Protein AF-0000000066073358 (afdb_homodimer)

Radius of gyration: 26.05 Å; Cα contacts (8 Å, |Δi|>4): 1003; chains: 2; bounding box: 103×78×65 Å

Nearest PDB structures (foldseek):
  2r6g-assembly1_A  TM=9.152E-01  e=1.547E-18  Escherichia coli K-12
  3puy-assembly1_B  TM=9.143E-01  e=3.096E-18  Escherichia coli K-12
  6xgz-assembly3_E  TM=8.844E-01  e=2.603E-18  Escherichia coli LAU-EC10
  7x0q-assembly1_B  TM=8.961E-01  e=3.721E-17  Acetivibrio thermocellus
  6xji-assembly1_D  TM=8.419E-01  e=3.662E-13  Staphylococcus aureus

Structure (mmCIF, N/CA/C/O backbone):
data_AF-0000000066073358-model_v1
#
loop_
_entity.id
_entity.type
_entity.pdbx_description
1 polymer 'Phosphonates import ATP-binding protein PhnC'
#
loop_
_atom_site.group_PDB
_atom_site.id
_atom_site.type_symbol
_atom_site.label_atom_id
_atom_site.label_alt_id
_atom_site.label_comp_id
_atom_site.label_asym_id
_atom_site.label_entity_id
_atom_site.label_seq_id
_atom_site.pdbx_PDB_ins_code
_atom_site.Cartn_x
_atom_site.Cartn_y
_atom_site.Cartn_z
_atom_site.occupancy
_atom_site.B_iso_or_equiv
_atom_site.auth_seq_id
_atom_site.auth_comp_id
_atom_site.auth_asym_id
_atom_site.auth_atom_id
_atom_site.pdbx_PDB_model_num
ATOM 1 N N . MET A 1 1 ? 10.25 -42.812 -12.547 1 32.62 1 MET A N 1
ATOM 2 C CA . MET A 1 1 ? 10.742 -41.438 -12.562 1 32.62 1 MET A CA 1
ATOM 3 C C . MET A 1 1 ? 9.758 -40.5 -11.883 1 32.62 1 MET A C 1
ATOM 5 O O . MET A 1 1 ? 8.641 -40.281 -12.367 1 32.62 1 MET A O 1
ATOM 9 N N . THR A 1 2 ? 9.484 -40.562 -10.617 1 40.84 2 THR A N 1
ATOM 10 C CA . THR A 1 2 ? 8.406 -40.031 -9.797 1 40.84 2 THR A CA 1
ATOM 11 C C . THR A 1 2 ? 8.094 -38.594 -10.18 1 40.84 2 THR A C 1
ATOM 13 O O . THR A 1 2 ? 8.984 -37.719 -10.188 1 40.84 2 THR A O 1
ATOM 16 N N . ALA A 1 3 ? 7.285 -38.312 -11.164 1 48.56 3 ALA A N 1
ATOM 17 C CA . ALA A 1 3 ? 6.875 -37.062 -11.812 1 48.56 3 ALA A CA 1
ATOM 18 C C . ALA A 1 3 ? 6.875 -35.906 -10.82 1 48.56 3 ALA A C 1
ATOM 20 O O . ALA A 1 3 ? 6.281 -36 -9.742 1 48.56 3 ALA A O 1
ATOM 21 N N . SER A 1 4 ? 8 -35.156 -10.727 1 64.56 4 SER A N 1
ATOM 22 C CA . SER A 1 4 ? 8.281 -34.156 -9.727 1 64.56 4 SER A CA 1
ATOM 23 C C . SER A 1 4 ? 7.082 -33.219 -9.516 1 64.56 4 SER A C 1
ATOM 25 O O . SER A 1 4 ? 6.504 -32.719 -10.477 1 64.56 4 SER A O 1
ATOM 27 N N . ASN A 1 5 ? 6.199 -33.469 -8.5 1 86.38 5 ASN A N 1
ATOM 28 C CA . ASN A 1 5 ? 4.992 -32.75 -8.062 1 86.38 5 ASN A CA 1
ATOM 29 C C . ASN A 1 5 ? 5.266 -31.281 -7.781 1 86.38 5 ASN A C 1
ATOM 31 O O . ASN A 1 5 ? 4.512 -30.641 -7.059 1 86.38 5 ASN A O 1
ATOM 35 N N . ALA A 1 6 ? 6.34 -30.891 -8.461 1 93.69 6 ALA A N 1
ATOM 36 C CA . ALA A 1 6 ? 6.695 -29.5 -8.211 1 93.69 6 ALA A CA 1
ATOM 37 C C . ALA A 1 6 ? 6.043 -28.578 -9.234 1 93.69 6 ALA A C 1
ATOM 39 O O . ALA A 1 6 ? 6.09 -28.844 -10.438 1 93.69 6 ALA A O 1
ATOM 40 N N . ALA A 1 7 ? 5.383 -27.609 -8.773 1 97.5 7 ALA A N 1
ATOM 41 C CA . ALA A 1 7 ? 4.855 -26.578 -9.656 1 97.5 7 ALA A CA 1
ATOM 42 C C . ALA A 1 7 ? 5.941 -25.594 -10.055 1 97.5 7 ALA A C 1
ATOM 44 O O . ALA A 1 7 ? 6.031 -25.188 -11.219 1 97.5 7 ALA A O 1
ATOM 45 N N . ILE A 1 8 ? 6.762 -25.234 -9.109 1 97.94 8 ILE A N 1
ATOM 46 C CA . ILE A 1 8 ? 7.855 -24.297 -9.312 1 97.94 8 ILE A CA 1
ATOM 47 C C . ILE A 1 8 ? 9.133 -24.828 -8.672 1 97.94 8 ILE A C 1
ATOM 49 O O . ILE A 1 8 ? 9.117 -25.25 -7.508 1 97.94 8 ILE A O 1
ATOM 53 N N . HIS A 1 9 ? 10.172 -24.844 -9.414 1 97.88 9 HIS A N 1
ATOM 54 C CA . HIS A 1 9 ? 11.469 -25.25 -8.883 1 97.88 9 HIS A CA 1
ATOM 55 C C . HIS A 1 9 ? 12.578 -24.312 -9.359 1 97.88 9 HIS A C 1
ATOM 57 O O . HIS A 1 9 ? 12.805 -24.172 -10.562 1 97.88 9 HIS A O 1
ATOM 63 N N . LEU A 1 10 ? 13.188 -23.656 -8.43 1 97.44 10 LEU A N 1
ATOM 64 C CA . LEU A 1 10 ? 14.336 -22.797 -8.688 1 97.44 10 LEU A CA 1
ATOM 65 C C . LEU A 1 10 ? 15.633 -23.484 -8.266 1 97.44 10 LEU A C 1
ATOM 67 O O . LEU A 1 10 ? 15.734 -23.984 -7.148 1 97.44 10 LEU A O 1
ATOM 71 N N . TYR A 1 11 ? 16.531 -23.484 -9.18 1 96.81 11 TYR A N 1
ATOM 72 C CA . TYR A 1 11 ? 17.844 -24.062 -8.922 1 96.81 11 TYR A CA 1
ATOM 73 C C . TYR A 1 11 ? 18.938 -23 -8.914 1 96.81 11 TYR A C 1
ATOM 75 O O . TYR A 1 11 ? 19.469 -22.625 -9.969 1 96.81 11 TYR A O 1
ATOM 83 N N . GLY A 1 12 ? 19.312 -22.547 -7.711 1 96.81 12 GLY A N 1
ATOM 84 C CA . GLY A 1 12 ? 20.359 -21.531 -7.605 1 96.81 12 GLY A CA 1
ATOM 85 C C . GLY A 1 12 ? 20.141 -20.359 -8.539 1 96.81 12 GLY A C 1
ATOM 86 O O . GLY A 1 12 ? 21.062 -19.922 -9.219 1 96.81 12 GLY A O 1
ATOM 87 N N . ALA A 1 13 ? 18.953 -19.938 -8.625 1 96.31 13 ALA A N 1
ATOM 88 C CA . ALA A 1 13 ? 18.609 -18.875 -9.578 1 96.31 13 ALA A CA 1
ATOM 89 C C . ALA A 1 13 ? 19.016 -17.5 -9.055 1 96.31 13 ALA A C 1
ATOM 91 O O . ALA A 1 13 ? 18.766 -17.172 -7.891 1 96.31 13 ALA A O 1
ATOM 92 N N . SER A 1 14 ? 19.688 -16.812 -9.883 1 96.56 14 SER A N 1
ATOM 93 C CA . SER A 1 14 ? 20.094 -15.445 -9.57 1 96.56 14 SER A CA 1
ATOM 94 C C . SER A 1 14 ? 19.516 -14.453 -10.57 1 96.56 14 SER A C 1
ATOM 96 O O . SER A 1 14 ? 19.141 -14.836 -11.688 1 96.56 14 SER A O 1
ATOM 98 N N . LEU A 1 15 ? 19.312 -13.297 -10.109 1 94.12 15 LEU A N 1
ATOM 99 C CA . LEU A 1 15 ? 18.797 -12.234 -10.961 1 94.12 15 LEU A CA 1
ATOM 100 C C . LEU A 1 15 ? 19.516 -10.914 -10.672 1 94.12 15 LEU A C 1
ATOM 102 O O . LEU A 1 15 ? 19.609 -10.5 -9.516 1 94.12 15 LEU A O 1
ATOM 106 N N . ARG A 1 16 ? 19.938 -10.352 -11.68 1 88.88 16 ARG A N 1
ATOM 107 C CA . ARG A 1 16 ? 20.609 -9.055 -11.578 1 88.88 16 ARG A CA 1
ATOM 108 C C . ARG A 1 16 ? 19.844 -7.984 -12.352 1 88.88 16 ARG A C 1
ATOM 110 O O . ARG A 1 16 ? 19.438 -8.211 -13.492 1 88.88 16 ARG A O 1
ATOM 117 N N . HIS A 1 17 ? 19.547 -6.887 -11.734 1 79.75 17 HIS A N 1
ATOM 118 C CA . HIS A 1 17 ? 19.031 -5.691 -12.391 1 79.75 17 HIS A CA 1
ATOM 119 C C . HIS A 1 17 ? 20.109 -4.609 -12.484 1 79.75 17 HIS A C 1
ATOM 121 O O . HIS A 1 17 ? 20.328 -3.875 -11.516 1 79.75 17 HIS A O 1
ATOM 127 N N . GLY A 1 18 ? 20.656 -4.48 -13.57 1 75.12 18 GLY A N 1
ATOM 128 C CA . GLY A 1 18 ? 21.797 -3.596 -13.656 1 75.12 18 GLY A CA 1
ATOM 129 C C . GLY A 1 18 ? 22.938 -4.004 -12.734 1 75.12 18 GLY A C 1
ATOM 130 O O . GLY A 1 18 ? 23.453 -5.117 -12.836 1 75.12 18 GLY A O 1
ATOM 131 N N . GLN A 1 19 ? 23.188 -3.072 -11.773 1 71.5 19 GLN A N 1
ATOM 132 C CA . GLN A 1 19 ? 24.312 -3.328 -10.867 1 71.5 19 GLN A CA 1
ATOM 133 C C . GLN A 1 19 ? 23.828 -3.967 -9.57 1 71.5 19 GLN A C 1
ATOM 135 O O . GLN A 1 19 ? 24.625 -4.379 -8.734 1 71.5 19 GLN A O 1
ATOM 140 N N . VAL A 1 20 ? 22.594 -4.129 -9.453 1 76.06 20 VAL A N 1
ATOM 141 C CA . VAL A 1 20 ? 22.031 -4.621 -8.195 1 76.06 20 VAL A CA 1
ATOM 142 C C . VAL A 1 20 ? 21.656 -6.094 -8.344 1 76.06 20 VAL A C 1
ATOM 144 O O . VAL A 1 20 ? 21 -6.48 -9.312 1 76.06 20 VAL A O 1
ATOM 147 N N . ARG A 1 21 ? 22.203 -6.84 -7.465 1 85.69 21 ARG A N 1
ATOM 148 C CA . ARG A 1 21 ? 21.781 -8.242 -7.398 1 85.69 21 ARG A CA 1
ATOM 149 C C . ARG A 1 21 ? 20.484 -8.391 -6.621 1 85.69 21 ARG A C 1
ATOM 151 O O . ARG A 1 21 ? 20.484 -8.352 -5.387 1 85.69 21 ARG A O 1
ATOM 158 N N . ALA A 1 22 ? 19.453 -8.617 -7.336 1 88.31 22 ALA A N 1
ATOM 159 C CA . ALA A 1 22 ? 18.125 -8.703 -6.719 1 88.31 22 ALA A CA 1
ATOM 160 C C . ALA A 1 22 ? 17.922 -10.062 -6.059 1 88.31 22 ALA A C 1
ATOM 162 O O . ALA A 1 22 ? 17.312 -10.148 -4.98 1 88.31 22 ALA A O 1
ATOM 163 N N . LEU A 1 23 ? 18.375 -11.102 -6.695 1 94.94 23 LEU A N 1
ATOM 164 C CA . LEU A 1 23 ? 18.328 -12.461 -6.164 1 94.94 23 LEU A CA 1
ATOM 165 C C . LEU A 1 23 ? 19.719 -13.109 -6.25 1 94.94 23 LEU A C 1
ATOM 167 O O . LEU A 1 23 ? 20.438 -12.922 -7.234 1 94.94 23 LEU A O 1
ATOM 171 N N . ASP A 1 24 ? 20.016 -13.891 -5.238 1 96.31 24 ASP A N 1
ATOM 172 C CA . ASP A 1 24 ? 21.328 -14.5 -5.148 1 96.31 24 ASP A CA 1
ATOM 173 C C . ASP A 1 24 ? 21.234 -16 -4.914 1 96.31 24 ASP A C 1
ATOM 175 O O . ASP A 1 24 ? 21.141 -16.453 -3.77 1 96.31 24 ASP A O 1
ATOM 179 N N . ALA A 1 25 ? 21.312 -16.734 -5.922 1 96.25 25 ALA A N 1
ATOM 180 C CA . ALA A 1 25 ? 21.359 -18.188 -5.926 1 96.25 25 ALA A CA 1
ATOM 181 C C . ALA A 1 25 ? 20.234 -18.781 -5.094 1 96.25 25 ALA A C 1
ATOM 183 O O . ALA A 1 25 ? 20.469 -19.594 -4.195 1 96.25 25 ALA A O 1
ATOM 184 N N . VAL A 1 26 ? 19.062 -18.406 -5.43 1 97.25 26 VAL A N 1
ATOM 185 C CA . VAL A 1 26 ? 17.875 -18.859 -4.691 1 97.25 26 VAL A CA 1
ATOM 186 C C . VAL A 1 26 ? 17.469 -20.25 -5.152 1 97.25 26 VAL A C 1
ATOM 188 O O . VAL A 1 26 ? 17.328 -20.5 -6.352 1 97.25 26 VAL A O 1
ATOM 191 N N . SER A 1 27 ? 17.422 -21.172 -4.238 1 97.5 27 SER A N 1
ATOM 192 C CA . SER A 1 27 ? 16.875 -22.5 -4.48 1 97.5 27 SER A CA 1
ATOM 193 C C . SER A 1 27 ? 15.586 -22.719 -3.701 1 97.5 27 SER A C 1
ATOM 195 O O . SER A 1 27 ? 15.555 -22.547 -2.48 1 97.5 27 SER A O 1
ATOM 197 N N . LEU A 1 28 ? 14.562 -23.047 -4.434 1 97.06 28 LEU A N 1
ATOM 198 C CA . LEU A 1 28 ? 13.234 -23.156 -3.842 1 97.06 28 LEU A CA 1
ATOM 199 C C . LEU A 1 28 ? 12.359 -24.125 -4.625 1 97.06 28 LEU A C 1
ATOM 201 O O . LEU A 1 28 ? 12.414 -24.156 -5.859 1 97.06 28 LEU A O 1
ATOM 205 N N . ARG A 1 29 ? 11.609 -24.891 -3.889 1 97.75 29 ARG A N 1
ATOM 206 C CA . ARG A 1 29 ? 10.68 -25.828 -4.504 1 97.75 29 ARG A CA 1
ATOM 207 C C . ARG A 1 29 ? 9.273 -25.656 -3.941 1 97.75 29 ARG A C 1
ATOM 209 O O . ARG A 1 29 ? 9.078 -25.672 -2.723 1 97.75 29 ARG A O 1
ATOM 216 N N . ILE A 1 30 ? 8.359 -25.453 -4.816 1 98.12 30 ILE A N 1
ATOM 217 C CA . ILE A 1 30 ? 6.957 -25.359 -4.434 1 98.12 30 ILE A CA 1
ATOM 218 C C . ILE A 1 30 ? 6.148 -26.438 -5.141 1 98.12 30 ILE A C 1
ATOM 220 O O . ILE A 1 30 ? 6.172 -26.531 -6.367 1 98.12 30 ILE A O 1
ATOM 224 N N . ALA A 1 31 ? 5.395 -27.203 -4.398 1 97.75 31 ALA A N 1
ATOM 225 C CA . ALA A 1 31 ? 4.629 -28.312 -4.945 1 97.75 31 ALA A CA 1
ATOM 226 C C . ALA A 1 31 ? 3.312 -27.828 -5.551 1 97.75 31 ALA A C 1
ATOM 228 O O . ALA A 1 31 ? 2.836 -26.75 -5.219 1 97.75 31 ALA A O 1
ATOM 229 N N . GLN A 1 32 ? 2.826 -28.641 -6.402 1 96.75 32 GLN A N 1
ATOM 230 C CA . GLN A 1 32 ? 1.512 -28.344 -6.965 1 96.75 32 GLN A CA 1
ATOM 231 C C . GLN A 1 32 ? 0.448 -28.297 -5.871 1 96.75 32 GLN A C 1
ATOM 233 O O . GLN A 1 32 ? 0.425 -29.156 -4.977 1 96.75 32 GLN A O 1
ATOM 238 N N . GLY A 1 33 ? -0.329 -27.219 -5.918 1 96.44 33 GLY A N 1
ATOM 239 C CA . GLY A 1 33 ? -1.427 -27.078 -4.973 1 96.44 33 GLY A CA 1
ATOM 240 C C . GLY A 1 33 ? -1.009 -26.453 -3.662 1 96.44 33 GLY A C 1
ATOM 241 O O . GLY A 1 33 ? -1.846 -26.203 -2.791 1 96.44 33 GLY A O 1
ATOM 242 N N . GLU A 1 34 ? 0.216 -26.156 -3.543 1 97.62 34 GLU A N 1
ATOM 243 C CA . GLU A 1 34 ? 0.707 -25.547 -2.312 1 97.62 34 GLU A CA 1
ATOM 244 C C . GLU A 1 34 ? 0.34 -24.062 -2.252 1 97.62 34 GLU A C 1
ATOM 246 O O . GLU A 1 34 ? 0.197 -23.406 -3.287 1 97.62 34 GLU A O 1
ATOM 251 N N . ARG A 1 35 ? 0.131 -23.625 -1.069 1 98.38 35 ARG A N 1
ATOM 252 C CA . ARG A 1 35 ? -0.081 -22.219 -0.772 1 98.38 35 ARG A CA 1
ATOM 253 C C . ARG A 1 35 ? 1.058 -21.656 0.074 1 98.38 35 ARG A C 1
ATOM 255 O O . ARG A 1 35 ? 1.282 -22.109 1.198 1 98.38 35 ARG A O 1
ATOM 262 N N . VAL A 1 36 ? 1.745 -20.641 -0.528 1 98.62 36 VAL A N 1
ATOM 263 C CA . VAL A 1 36 ? 2.982 -20.172 0.083 1 98.62 36 VAL A CA 1
ATOM 264 C C . VAL A 1 36 ? 2.975 -18.641 0.158 1 98.62 36 VAL A C 1
ATOM 266 O O . VAL A 1 36 ? 2.586 -17.969 -0.8 1 98.62 36 VAL A O 1
ATOM 269 N N . ALA A 1 37 ? 3.336 -18.125 1.308 1 98.56 37 ALA A N 1
ATOM 270 C CA . ALA A 1 37 ? 3.547 -16.688 1.458 1 98.56 37 ALA A CA 1
ATOM 271 C C . ALA A 1 37 ? 5.035 -16.344 1.471 1 98.56 37 ALA A C 1
ATOM 273 O O . ALA A 1 37 ? 5.836 -17.062 2.076 1 98.56 37 ALA A O 1
ATOM 274 N N . ILE A 1 38 ? 5.383 -15.328 0.765 1 97.94 38 ILE A N 1
ATOM 275 C CA . ILE A 1 38 ? 6.734 -14.781 0.77 1 97.94 38 ILE A CA 1
ATOM 276 C C . ILE A 1 38 ? 6.754 -13.461 1.539 1 97.94 38 ILE A C 1
ATOM 278 O O . ILE A 1 38 ? 6 -12.539 1.221 1 97.94 38 ILE A O 1
ATOM 282 N N . ILE A 1 39 ? 7.605 -13.406 2.58 1 96.75 39 ILE A N 1
ATOM 283 C CA . ILE A 1 39 ? 7.715 -12.188 3.371 1 96.75 39 ILE A CA 1
ATOM 284 C C . ILE A 1 39 ? 9.18 -11.742 3.432 1 96.75 39 ILE A C 1
ATOM 286 O O . ILE A 1 39 ? 10.086 -12.531 3.141 1 96.75 39 ILE A O 1
ATOM 290 N N . GLY A 1 40 ? 9.398 -10.461 3.777 1 93.81 40 GLY A N 1
ATOM 291 C CA . GLY A 1 40 ? 10.719 -9.852 3.854 1 93.81 40 GLY A CA 1
ATOM 292 C C . GLY A 1 40 ? 10.695 -8.344 3.787 1 93.81 40 GLY A C 1
ATOM 293 O O . GLY A 1 40 ? 9.664 -7.75 3.451 1 93.81 40 GLY A O 1
ATOM 294 N N . PRO A 1 41 ? 11.797 -7.773 4.094 1 89.69 41 PRO A N 1
ATOM 295 C CA . PRO A 1 41 ? 11.852 -6.309 4.066 1 89.69 41 PRO A CA 1
ATOM 296 C C . PRO A 1 41 ? 11.742 -5.742 2.65 1 89.69 41 PRO A C 1
ATOM 298 O O . PRO A 1 41 ? 11.812 -6.492 1.675 1 89.69 41 PRO A O 1
ATOM 301 N N . SER A 1 42 ? 11.477 -4.449 2.615 1 83.25 42 SER A N 1
ATOM 302 C CA . SER A 1 42 ? 11.453 -3.779 1.319 1 83.25 42 SER A CA 1
ATOM 303 C C . SER A 1 42 ? 12.781 -3.938 0.593 1 83.25 42 SER A C 1
ATOM 305 O O . SER A 1 42 ? 13.852 -3.795 1.199 1 83.25 42 SER A O 1
ATOM 307 N N . GLY A 1 43 ? 12.703 -4.305 -0.641 1 80.5 43 GLY A N 1
ATOM 308 C CA . GLY A 1 43 ? 13.906 -4.477 -1.44 1 80.5 43 GLY A CA 1
ATOM 309 C C . GLY A 1 43 ? 14.539 -5.844 -1.28 1 80.5 43 GLY A C 1
ATOM 310 O O . GLY A 1 43 ? 15.625 -6.094 -1.806 1 80.5 43 GLY A O 1
ATOM 311 N N . ALA A 1 44 ? 13.891 -6.68 -0.628 1 87.81 44 ALA A N 1
ATOM 312 C CA . ALA A 1 44 ? 14.461 -7.988 -0.33 1 87.81 44 ALA A CA 1
ATOM 313 C C . ALA A 1 44 ? 14.531 -8.859 -1.583 1 87.81 44 ALA A C 1
ATOM 315 O O . ALA A 1 44 ? 15.227 -9.875 -1.604 1 87.81 44 ALA A O 1
ATOM 316 N N . GLY A 1 45 ? 13.734 -8.516 -2.592 1 89.62 45 GLY A N 1
ATOM 317 C CA . GLY A 1 45 ? 13.719 -9.305 -3.812 1 89.62 45 GLY A CA 1
ATOM 318 C C . GLY A 1 45 ? 12.414 -10.055 -4.02 1 89.62 45 GLY A C 1
ATOM 319 O O . GLY A 1 45 ? 12.312 -10.914 -4.898 1 89.62 45 GLY A O 1
ATOM 320 N N . LYS A 1 46 ? 11.391 -9.758 -3.219 1 92.69 46 LYS A N 1
ATOM 321 C CA . LYS A 1 46 ? 10.117 -10.477 -3.285 1 92.69 46 LYS A CA 1
ATOM 322 C C . LYS A 1 46 ? 9.492 -10.367 -4.676 1 92.69 46 LYS A C 1
ATOM 324 O O . LYS A 1 46 ? 9.133 -11.375 -5.281 1 92.69 46 LYS A O 1
ATOM 329 N N . SER A 1 47 ? 9.391 -9.125 -5.195 1 89.12 47 SER A N 1
ATOM 330 C CA . SER A 1 47 ? 8.805 -8.906 -6.516 1 89.12 47 SER A CA 1
ATOM 331 C C . SER A 1 47 ? 9.648 -9.555 -7.609 1 89.12 47 SER A C 1
ATOM 333 O O . SER A 1 47 ? 9.117 -10.164 -8.531 1 89.12 47 SER A O 1
ATOM 335 N N . SER A 1 48 ? 10.984 -9.43 -7.512 1 90.56 48 SER A N 1
ATOM 336 C CA . SER A 1 48 ? 11.883 -10.062 -8.477 1 90.56 48 SER A CA 1
ATOM 337 C C . SER A 1 48 ? 11.695 -11.578 -8.492 1 90.56 48 SER A C 1
ATOM 339 O O . SER A 1 48 ? 11.688 -12.195 -9.562 1 90.56 48 SER A O 1
ATOM 341 N N . LEU A 1 49 ? 11.539 -12.102 -7.312 1 95.38 49 LEU A N 1
ATOM 342 C CA . LEU A 1 49 ? 11.336 -13.539 -7.203 1 95.38 49 LEU A CA 1
ATOM 343 C C . LEU A 1 49 ? 10.031 -13.961 -7.863 1 95.38 49 LEU A C 1
ATOM 345 O O . LEU A 1 49 ? 10 -14.93 -8.625 1 95.38 49 LEU A O 1
ATOM 349 N N . LEU A 1 50 ? 8.961 -13.234 -7.645 1 95.06 50 LEU A N 1
ATOM 350 C CA . LEU A 1 50 ? 7.664 -13.539 -8.242 1 95.06 50 LEU A CA 1
ATOM 351 C C . LEU A 1 50 ? 7.723 -13.422 -9.758 1 95.06 50 LEU A C 1
ATOM 353 O O . LEU A 1 50 ? 7.184 -14.266 -10.477 1 95.06 50 LEU A O 1
ATOM 357 N N . HIS A 1 51 ? 8.43 -12.469 -10.242 1 92.31 51 HIS A N 1
ATOM 358 C CA . HIS A 1 51 ? 8.539 -12.273 -11.688 1 92.31 51 HIS A CA 1
ATOM 359 C C . HIS A 1 51 ? 9.383 -13.375 -12.328 1 92.31 51 HIS A C 1
ATOM 361 O O . HIS A 1 51 ? 9.102 -13.797 -13.453 1 92.31 51 HIS A O 1
ATOM 367 N N . LEU A 1 52 ? 10.352 -13.75 -11.602 1 94.56 52 LEU A N 1
ATOM 368 C CA . LEU A 1 52 ? 11.148 -14.883 -12.062 1 94.56 52 LEU A CA 1
ATOM 369 C C . LEU A 1 52 ? 10.297 -16.141 -12.156 1 94.56 52 LEU A C 1
ATOM 371 O O . LEU A 1 52 ? 10.32 -16.828 -13.18 1 94.56 52 LEU A O 1
ATOM 375 N N . MET A 1 53 ? 9.508 -16.375 -11.148 1 96.44 53 MET A N 1
ATOM 376 C CA . MET A 1 53 ? 8.656 -17.547 -11.109 1 96.44 53 MET A CA 1
ATOM 377 C C . MET A 1 53 ? 7.586 -17.484 -12.203 1 96.44 53 MET A C 1
ATOM 379 O O . MET A 1 53 ? 7.18 -18.516 -12.734 1 96.44 53 MET A O 1
ATOM 383 N N . ALA A 1 54 ? 7.184 -16.281 -12.508 1 94.06 54 ALA A N 1
ATOM 384 C CA . ALA A 1 54 ? 6.145 -16.078 -13.516 1 94.06 54 ALA A CA 1
ATOM 385 C C . ALA A 1 54 ? 6.719 -16.172 -14.93 1 94.06 54 ALA A C 1
ATOM 387 O O . ALA A 1 54 ? 5.988 -16.047 -15.914 1 94.06 54 ALA A O 1
ATOM 388 N N . THR A 1 55 ? 8.016 -16.281 -15.062 1 94.12 55 THR A N 1
ATOM 389 C CA . THR A 1 55 ? 8.727 -16.328 -16.328 1 94.12 55 THR A CA 1
ATOM 390 C C . THR A 1 55 ? 8.672 -14.984 -17.047 1 94.12 55 THR A C 1
ATOM 392 O O . THR A 1 55 ? 8.727 -14.922 -18.266 1 94.12 55 THR A O 1
ATOM 395 N N . ALA A 1 56 ? 8.484 -14.016 -16.281 1 89.94 56 ALA A N 1
ATOM 396 C CA . ALA A 1 56 ? 8.5 -12.672 -16.844 1 89.94 56 ALA A CA 1
ATOM 397 C C . ALA A 1 56 ? 9.93 -12.188 -17.078 1 89.94 56 ALA A C 1
ATOM 399 O O . ALA A 1 56 ? 10.164 -11.336 -17.938 1 89.94 56 ALA A O 1
ATOM 400 N N . ILE A 1 57 ? 10.836 -12.719 -16.312 1 91.25 57 ILE A N 1
ATOM 401 C CA . ILE A 1 57 ? 12.242 -12.359 -16.438 1 91.25 57 ILE A CA 1
ATOM 402 C C . ILE A 1 57 ? 13.109 -13.617 -16.406 1 91.25 57 ILE A C 1
ATOM 404 O O . ILE A 1 57 ? 12.852 -14.531 -15.625 1 91.25 57 ILE A O 1
ATOM 408 N N . GLN A 1 58 ? 14.125 -13.609 -17.25 1 94.75 58 GLN A N 1
ATOM 409 C CA . GLN A 1 58 ? 15.047 -14.742 -17.281 1 94.75 58 GLN A CA 1
ATOM 410 C C . GLN A 1 58 ? 16.109 -14.617 -16.188 1 94.75 58 GLN A C 1
ATOM 412 O O . GLN A 1 58 ? 16.672 -13.539 -15.984 1 94.75 58 GLN A O 1
ATOM 417 N N . PRO A 1 59 ? 16.344 -15.672 -15.531 1 95.69 59 PRO A N 1
ATOM 418 C CA . PRO A 1 59 ? 17.422 -15.617 -14.539 1 95.69 59 PRO A CA 1
ATOM 419 C C . PRO A 1 59 ? 18.781 -15.336 -15.164 1 95.69 59 PRO A C 1
ATOM 421 O O . PRO A 1 59 ? 19.062 -15.789 -16.266 1 95.69 59 PRO A O 1
ATOM 424 N N . SER A 1 60 ? 19.578 -14.578 -14.422 1 95.31 60 SER A N 1
ATOM 425 C CA . SER A 1 60 ? 20.938 -14.305 -14.859 1 95.31 60 SER A CA 1
ATOM 426 C C . SER A 1 60 ? 21.812 -15.555 -14.758 1 95.31 60 SER A C 1
ATOM 428 O O . SER A 1 60 ? 22.75 -15.734 -15.547 1 95.31 60 SER A O 1
ATOM 430 N N . SER A 1 61 ? 21.594 -16.297 -13.82 1 95.75 61 SER A N 1
ATOM 431 C CA . SER A 1 61 ? 22.234 -17.594 -13.617 1 95.75 61 SER A CA 1
ATOM 432 C C . SER A 1 61 ? 21.312 -18.562 -12.898 1 95.75 61 SER A C 1
ATOM 434 O O . SER A 1 61 ? 20.281 -18.156 -12.344 1 95.75 61 SER A O 1
ATOM 436 N N . GLY A 1 62 ? 21.609 -19.828 -13.008 1 95.94 62 GLY A N 1
ATOM 437 C CA . GLY A 1 62 ? 20.703 -20.828 -12.469 1 95.94 62 GLY A CA 1
ATOM 438 C C . GLY A 1 62 ? 19.578 -21.188 -13.422 1 95.94 62 GLY A C 1
ATOM 439 O O . GLY A 1 62 ? 19.672 -20.922 -14.617 1 95.94 62 GLY A O 1
ATOM 440 N N . ARG A 1 63 ? 18.578 -21.906 -12.766 1 95.56 63 ARG A N 1
ATOM 441 C CA . ARG A 1 63 ? 17.5 -22.359 -13.641 1 95.56 63 ARG A CA 1
ATOM 442 C C . ARG A 1 63 ? 16.156 -22.359 -12.922 1 95.56 63 ARG A C 1
ATOM 444 O O . ARG A 1 63 ? 16.109 -22.422 -11.688 1 95.56 63 ARG A O 1
ATOM 451 N N . LEU A 1 64 ? 15.156 -22.172 -13.719 1 96.81 64 LEU A N 1
ATOM 452 C CA . LEU A 1 64 ? 13.773 -22.25 -13.281 1 96.81 64 LEU A CA 1
ATOM 453 C C . LEU A 1 64 ? 13.039 -23.375 -14 1 96.81 64 LEU A C 1
ATOM 455 O O . LEU A 1 64 ? 13.18 -23.531 -15.211 1 96.81 64 LEU A O 1
ATOM 459 N N . GLU A 1 65 ? 12.375 -24.172 -13.25 1 97.12 65 GLU A N 1
ATOM 460 C CA . GLU A 1 65 ? 11.398 -25.109 -13.789 1 97.12 65 GLU A CA 1
ATOM 461 C C . GLU A 1 65 ? 9.984 -24.766 -13.336 1 97.12 65 GLU A C 1
ATOM 463 O O . GLU A 1 65 ? 9.734 -24.578 -12.141 1 97.12 65 GLU A O 1
ATOM 468 N N . LEU A 1 66 ? 9.148 -24.625 -14.266 1 97.19 66 LEU A N 1
ATOM 469 C CA . LEU A 1 66 ? 7.746 -24.297 -14.031 1 97.19 66 LEU A CA 1
ATOM 470 C C . LEU A 1 66 ? 6.824 -25.344 -14.641 1 97.19 66 LEU A C 1
ATOM 472 O O . LEU A 1 66 ? 6.848 -25.562 -15.859 1 97.19 66 LEU A O 1
ATOM 476 N N . LEU A 1 67 ? 6.098 -25.984 -13.781 1 96.5 67 LEU A N 1
ATOM 477 C CA . LEU A 1 67 ? 5.195 -27.031 -14.219 1 96.5 67 LEU A CA 1
ATOM 478 C C . LEU A 1 67 ? 5.938 -28.078 -15.047 1 96.5 67 LEU A C 1
ATOM 480 O O . LEU A 1 67 ? 5.469 -28.484 -16.109 1 96.5 67 LEU A O 1
ATOM 484 N N . GLY A 1 68 ? 7.094 -28.328 -14.617 1 94.56 68 GLY A N 1
ATOM 485 C CA . GLY A 1 68 ? 7.887 -29.391 -15.211 1 94.56 68 GLY A CA 1
ATOM 486 C C . GLY A 1 68 ? 8.656 -28.953 -16.438 1 94.56 68 GLY A C 1
ATOM 487 O O . GLY A 1 68 ? 9.359 -29.75 -17.062 1 94.56 68 GLY A O 1
ATOM 488 N N . GLU A 1 69 ? 8.562 -27.703 -16.797 1 95.94 69 GLU A N 1
ATOM 489 C CA . GLU A 1 69 ? 9.219 -27.203 -18 1 95.94 69 GLU A CA 1
ATOM 490 C C . GLU A 1 69 ? 10.25 -26.125 -17.672 1 95.94 69 GLU A C 1
ATOM 492 O O . GLU A 1 69 ? 10.109 -25.406 -16.672 1 95.94 69 GLU A O 1
ATOM 497 N N . GLN A 1 70 ? 11.219 -26.078 -18.547 1 96.38 70 GLN A N 1
ATOM 498 C CA . GLN A 1 70 ? 12.18 -24.984 -18.484 1 96.38 70 GLN A CA 1
ATOM 499 C C . GLN A 1 70 ? 11.805 -23.875 -19.469 1 96.38 70 GLN A C 1
ATOM 501 O O . GLN A 1 70 ? 12.109 -23.969 -20.656 1 96.38 70 GLN A O 1
ATOM 506 N N . PRO A 1 71 ? 11.289 -22.828 -18.922 1 96.44 71 PRO A N 1
ATOM 507 C CA . PRO A 1 71 ? 10.688 -21.812 -19.797 1 96.44 71 PRO A CA 1
ATOM 508 C C . PRO A 1 71 ? 11.672 -21.281 -20.844 1 96.44 71 PRO A C 1
ATOM 510 O O . PRO A 1 71 ? 11.297 -21.062 -22 1 96.44 71 PRO A O 1
ATOM 513 N N . TRP A 1 72 ? 12.891 -21.125 -20.516 1 95.12 72 TRP A N 1
ATOM 514 C CA . TRP A 1 72 ? 13.82 -20.422 -21.406 1 95.12 72 TRP A CA 1
ATOM 515 C C . TRP A 1 72 ? 14.508 -21.406 -22.359 1 95.12 72 TRP A C 1
ATOM 517 O O . TRP A 1 72 ? 15.305 -21 -23.203 1 95.12 72 TRP A O 1
ATOM 527 N N . ALA A 1 73 ? 14.211 -22.656 -22.188 1 95.31 73 ALA A N 1
ATOM 528 C CA . ALA A 1 73 ? 14.633 -23.672 -23.141 1 95.31 73 ALA A CA 1
ATOM 529 C C . ALA A 1 73 ? 13.555 -23.922 -24.188 1 95.31 73 ALA A C 1
ATOM 531 O O . ALA A 1 73 ? 13.789 -24.641 -25.172 1 95.31 73 ALA A O 1
ATOM 532 N N . LEU A 1 74 ? 12.438 -23.312 -24 1 95.69 74 LEU A N 1
ATOM 533 C CA . LEU A 1 74 ? 11.297 -23.484 -24.891 1 95.69 74 LEU A CA 1
ATOM 534 C C . LEU A 1 74 ? 11.328 -22.469 -26.031 1 95.69 74 LEU A C 1
ATOM 536 O O . LEU A 1 74 ? 11.977 -21.422 -25.906 1 95.69 74 LEU A O 1
ATOM 540 N N . SER A 1 75 ? 10.625 -22.844 -27.094 1 95.81 75 SER A N 1
ATOM 541 C CA . SER A 1 75 ? 10.359 -21.844 -28.125 1 95.81 75 SER A CA 1
ATOM 542 C C . SER A 1 75 ? 9.477 -20.719 -27.594 1 95.81 75 SER A C 1
ATOM 544 O O . SER A 1 75 ? 8.828 -20.875 -26.562 1 95.81 75 SER A O 1
ATOM 546 N N . ALA A 1 76 ? 9.43 -19.672 -28.312 1 93.12 76 ALA A N 1
ATOM 547 C CA . ALA A 1 76 ? 8.617 -18.531 -27.906 1 93.12 76 ALA A CA 1
ATOM 548 C C . ALA A 1 76 ? 7.145 -18.906 -27.781 1 93.12 76 ALA A C 1
ATOM 550 O O . ALA A 1 76 ? 6.473 -18.516 -26.828 1 93.12 76 ALA A O 1
ATOM 551 N N . ARG A 1 77 ? 6.719 -19.719 -28.703 1 92.75 77 ARG A N 1
ATOM 552 C CA . ARG A 1 77 ? 5.32 -20.141 -28.719 1 92.75 77 ARG A CA 1
ATOM 553 C C . ARG A 1 77 ? 5.02 -21.047 -27.531 1 92.75 77 ARG A C 1
ATOM 555 O O . ARG A 1 77 ? 3.998 -20.891 -26.859 1 92.75 77 ARG A O 1
ATOM 562 N N . ALA A 1 78 ? 5.895 -21.969 -27.297 1 93.94 78 ALA A N 1
ATOM 563 C CA . ALA A 1 78 ? 5.719 -22.891 -26.172 1 93.94 78 ALA A CA 1
ATOM 564 C C . ALA A 1 78 ? 5.793 -22.141 -24.844 1 93.94 78 ALA A C 1
ATOM 566 O O . ALA A 1 78 ? 5.055 -22.469 -23.906 1 93.94 78 ALA A O 1
ATOM 567 N N . ARG A 1 79 ? 6.621 -21.188 -24.75 1 94.62 79 ARG A N 1
ATOM 568 C CA . ARG A 1 79 ? 6.754 -20.375 -23.547 1 94.62 79 ARG A CA 1
ATOM 569 C C . ARG A 1 79 ? 5.484 -19.578 -23.281 1 94.62 79 ARG A C 1
ATOM 571 O O . ARG A 1 79 ? 5.047 -19.453 -22.141 1 94.62 79 ARG A O 1
ATOM 578 N N . GLN A 1 80 ? 4.934 -19.109 -24.359 1 90.19 80 GLN A N 1
ATOM 579 C CA . GLN A 1 80 ? 3.684 -18.375 -24.219 1 90.19 80 GLN A CA 1
ATOM 580 C C . GLN A 1 80 ? 2.561 -19.266 -23.719 1 90.19 80 GLN A C 1
ATOM 582 O O . GLN A 1 80 ? 1.741 -18.844 -22.906 1 90.19 80 GLN A O 1
ATOM 587 N N . ARG A 1 81 ? 2.535 -20.469 -24.188 1 89.75 81 ARG A N 1
ATOM 588 C CA . ARG A 1 81 ? 1.544 -21.438 -23.719 1 89.75 81 ARG A CA 1
ATOM 589 C C . ARG A 1 81 ? 1.741 -21.734 -22.234 1 89.75 81 ARG A C 1
ATOM 591 O O . ARG A 1 81 ? 0.77 -21.875 -21.484 1 89.75 81 ARG A O 1
ATOM 598 N N . LEU A 1 82 ? 2.975 -21.812 -21.875 1 92.75 82 LEU A N 1
ATOM 599 C CA . LEU A 1 82 ? 3.289 -22.031 -20.469 1 92.75 82 LEU A CA 1
ATOM 600 C C . LEU A 1 82 ? 2.842 -20.844 -19.625 1 92.75 82 LEU A C 1
ATOM 602 O O . LEU A 1 82 ? 2.219 -21.031 -18.578 1 92.75 82 LEU A O 1
ATOM 606 N N . ARG A 1 83 ? 3.07 -19.656 -20.094 1 90.62 83 ARG A N 1
ATOM 607 C CA . ARG A 1 83 ? 2.711 -18.438 -19.375 1 90.62 83 ARG A CA 1
ATOM 608 C C . ARG A 1 83 ? 1.198 -18.312 -19.234 1 90.62 83 ARG A C 1
ATOM 610 O O . ARG A 1 83 ? 0.709 -17.766 -18.25 1 90.62 83 ARG A O 1
ATOM 617 N N . ALA A 1 84 ? 0.458 -18.891 -20.109 1 86.69 84 ALA A N 1
ATOM 618 C CA . ALA A 1 84 ? -1.002 -18.844 -20.078 1 86.69 84 ALA A CA 1
ATOM 619 C C . ALA A 1 84 ? -1.546 -19.672 -18.906 1 86.69 84 ALA A C 1
ATOM 621 O O . ALA A 1 84 ? -2.697 -19.5 -18.516 1 86.69 84 ALA A O 1
ATOM 622 N N . ARG A 1 85 ? -0.679 -20.531 -18.406 1 91.06 85 ARG A N 1
ATOM 623 C CA . ARG A 1 85 ? -1.09 -21.391 -17.297 1 91.06 85 ARG A CA 1
ATOM 624 C C . ARG A 1 85 ? -0.754 -20.75 -15.953 1 91.06 85 ARG A C 1
ATOM 626 O O . ARG A 1 85 ? -1.049 -21.328 -14.906 1 91.06 85 ARG A O 1
ATOM 633 N N . VAL A 1 86 ? -0.159 -19.562 -16.062 1 92.75 86 VAL A N 1
ATOM 634 C CA . VAL A 1 86 ? 0.276 -18.859 -14.867 1 92.75 86 VAL A CA 1
ATOM 635 C C . VAL A 1 86 ? -0.467 -17.531 -14.766 1 92.75 86 VAL A C 1
ATOM 637 O O . VAL A 1 86 ? -0.576 -16.781 -15.742 1 92.75 86 VAL A O 1
ATOM 640 N N . GLY A 1 87 ? -1.1 -17.312 -13.57 1 90.75 87 GLY A N 1
ATOM 641 C CA . GLY A 1 87 ? -1.655 -16 -13.258 1 90.75 87 GLY A CA 1
ATOM 642 C C . GLY A 1 87 ? -0.755 -15.164 -12.375 1 90.75 87 GLY A C 1
ATOM 643 O O . GLY A 1 87 ? -0.139 -15.688 -11.438 1 90.75 87 GLY A O 1
ATOM 644 N N . LEU A 1 88 ? -0.658 -13.906 -12.797 1 88.69 88 LEU A N 1
ATOM 645 C CA . LEU A 1 88 ? 0.132 -12.977 -12 1 88.69 88 LEU A CA 1
ATOM 646 C C . LEU A 1 88 ? -0.688 -11.742 -11.641 1 88.69 88 LEU A C 1
ATOM 648 O O . LEU A 1 88 ? -1.211 -11.055 -12.523 1 88.69 88 LEU A O 1
ATOM 652 N N . VAL A 1 89 ? -0.837 -11.555 -10.32 1 88.31 89 VAL A N 1
ATOM 653 C CA . VAL A 1 89 ? -1.469 -10.336 -9.805 1 88.31 89 VAL A CA 1
ATOM 654 C C . VAL A 1 89 ? -0.398 -9.344 -9.367 1 88.31 89 VAL A C 1
ATOM 656 O O . VAL A 1 89 ? 0.381 -9.633 -8.453 1 88.31 89 VAL A O 1
ATOM 659 N N . HIS A 1 90 ? -0.429 -8.203 -9.984 1 84.75 90 HIS A N 1
ATOM 660 C CA . HIS A 1 90 ? 0.56 -7.168 -9.695 1 84.75 90 HIS A CA 1
ATOM 661 C C . HIS A 1 90 ? 0.107 -6.273 -8.547 1 84.75 90 HIS A C 1
ATOM 663 O O . HIS A 1 90 ? -1.093 -6.141 -8.297 1 84.75 90 HIS A O 1
ATOM 669 N N . GLN A 1 91 ? 1.085 -5.73 -7.879 1 75.5 91 GLN A N 1
ATOM 670 C CA . GLN A 1 91 ? 0.793 -4.754 -6.832 1 75.5 91 GLN A CA 1
ATOM 671 C C . GLN A 1 91 ? -0.008 -3.58 -7.387 1 75.5 91 GLN A C 1
ATOM 673 O O . GLN A 1 91 ? -0.993 -3.152 -6.785 1 75.5 91 GLN A O 1
ATOM 678 N N . SER A 1 92 ? 0.496 -3.025 -8.461 1 73.5 92 SER A N 1
ATOM 679 C CA . SER A 1 92 ? -0.247 -2.053 -9.258 1 73.5 92 SER A CA 1
ATOM 680 C C . SER A 1 92 ? -0.742 -2.666 -10.562 1 73.5 92 SER A C 1
ATOM 682 O O . SER A 1 92 ? 0.01 -2.762 -11.531 1 73.5 92 SER A O 1
ATOM 684 N N . PRO A 1 93 ? -2.029 -3.068 -10.484 1 72.19 93 PRO A N 1
ATOM 685 C CA . PRO A 1 93 ? -2.52 -3.756 -11.68 1 72.19 93 PRO A CA 1
ATOM 686 C C . PRO A 1 93 ? -2.455 -2.883 -12.93 1 72.19 93 PRO A C 1
ATOM 688 O O . PRO A 1 93 ? -2.918 -1.739 -12.914 1 72.19 93 PRO A O 1
ATOM 691 N N . PRO A 1 94 ? -1.846 -3.43 -13.914 1 72.38 94 PRO A N 1
ATOM 692 C CA . PRO A 1 94 ? -1.738 -2.668 -15.164 1 72.38 94 PRO A CA 1
ATOM 693 C C . PRO A 1 94 ? -3.043 -2.643 -15.953 1 72.38 94 PRO A C 1
ATOM 695 O O . PRO A 1 94 ? -3.104 -3.166 -17.062 1 72.38 94 PRO A O 1
ATOM 698 N N . LEU A 1 95 ? -4.012 -2.033 -15.453 1 78.75 95 LEU A N 1
ATOM 699 C CA . LEU A 1 95 ? -5.324 -1.946 -16.094 1 78.75 95 LEU A CA 1
ATOM 700 C C . LEU A 1 95 ? -5.531 -0.576 -16.719 1 78.75 95 LEU A C 1
ATOM 702 O O . LEU A 1 95 ? -5.445 0.448 -16.047 1 78.75 95 LEU A O 1
ATOM 706 N N . PRO A 1 96 ? -5.785 -0.593 -18.031 1 79.88 96 PRO A N 1
ATOM 707 C CA . PRO A 1 96 ? -6.055 0.702 -18.656 1 79.88 96 PRO A CA 1
ATOM 708 C C . PRO A 1 96 ? -7.215 1.448 -18 1 79.88 96 PRO A C 1
ATOM 710 O O . PRO A 1 96 ? -8.281 0.869 -17.781 1 79.88 96 PRO A O 1
ATOM 713 N N . PRO A 1 97 ? -7.027 2.654 -17.812 1 83.31 97 PRO A N 1
ATOM 714 C CA . PRO A 1 97 ? -8.039 3.41 -17.078 1 83.31 97 PRO A CA 1
ATOM 715 C C . PRO A 1 97 ? -9.391 3.438 -17.781 1 83.31 97 PRO A C 1
ATOM 717 O O . PRO A 1 97 ? -10.438 3.49 -17.125 1 83.31 97 PRO A O 1
ATOM 720 N N . ARG A 1 98 ? -9.398 3.352 -19.031 1 86.31 98 ARG A N 1
ATOM 721 C CA . ARG A 1 98 ? -10.641 3.475 -19.781 1 86.31 98 ARG A CA 1
ATOM 722 C C . ARG A 1 98 ? -11.32 2.119 -19.953 1 86.31 98 ARG A C 1
ATOM 724 O O . ARG A 1 98 ? -12.469 2.043 -20.375 1 86.31 98 ARG A O 1
ATOM 731 N N . GLN A 1 99 ? -10.633 1.106 -19.578 1 89.44 99 GLN A N 1
ATOM 732 C CA . GLN A 1 99 ? -11.203 -0.232 -19.672 1 89.44 99 GLN A CA 1
ATOM 733 C C . GLN A 1 99 ? -12.234 -0.468 -18.578 1 89.44 99 GLN A C 1
ATOM 735 O O . GLN A 1 99 ? -12.023 -0.074 -17.422 1 89.44 99 GLN A O 1
ATOM 740 N N . ARG A 1 100 ? -13.32 -1.088 -19 1 90.31 100 ARG A N 1
ATOM 741 C CA . ARG A 1 100 ? -14.352 -1.421 -18.016 1 90.31 100 ARG A CA 1
ATOM 742 C C . ARG A 1 100 ? -13.922 -2.605 -17.156 1 90.31 100 ARG A C 1
ATOM 744 O O . ARG A 1 100 ? -13.203 -3.49 -17.625 1 90.31 100 ARG A O 1
ATOM 751 N N . VAL A 1 101 ? -14.43 -2.686 -16 1 91.38 101 VAL A N 1
ATOM 752 C CA . VAL A 1 101 ? -14.086 -3.721 -15.031 1 91.38 101 VAL A CA 1
ATOM 753 C C . VAL A 1 101 ? -14.453 -5.094 -15.594 1 91.38 101 VAL A C 1
ATOM 755 O O . VAL A 1 101 ? -13.656 -6.035 -15.516 1 91.38 101 VAL A O 1
ATOM 758 N N . VAL A 1 102 ? -15.617 -5.168 -16.219 1 90.69 102 VAL A N 1
ATOM 759 C CA . VAL A 1 102 ? -16.078 -6.445 -16.75 1 90.69 102 VAL A CA 1
ATOM 760 C C . VAL A 1 102 ? -15.094 -6.945 -17.812 1 90.69 102 VAL A C 1
ATOM 762 O O . VAL A 1 102 ? -14.742 -8.125 -17.828 1 90.69 102 VAL A O 1
ATOM 765 N N . THR A 1 103 ? -14.602 -6.086 -18.562 1 88.31 103 THR A N 1
ATOM 766 C CA . THR A 1 103 ? -13.664 -6.449 -19.625 1 88.31 103 THR A CA 1
ATOM 767 C C . THR A 1 103 ? -12.32 -6.855 -19.031 1 88.31 103 THR A C 1
ATOM 769 O O . THR A 1 103 ? -11.695 -7.809 -19.5 1 88.31 103 THR A O 1
ATOM 772 N N . ALA A 1 104 ? -11.93 -6.141 -18.047 1 88.44 104 ALA A N 1
ATOM 773 C CA . ALA A 1 104 ? -10.672 -6.453 -17.375 1 88.44 104 ALA A CA 1
ATOM 774 C C . ALA A 1 104 ? -10.703 -7.852 -16.781 1 88.44 104 ALA A C 1
ATOM 776 O O . ALA A 1 104 ? -9.742 -8.617 -16.906 1 88.44 104 ALA A O 1
ATOM 777 N N . VAL A 1 105 ? -11.781 -8.18 -16.203 1 89.12 105 VAL A N 1
ATOM 778 C CA . VAL A 1 105 ? -11.922 -9.477 -15.547 1 89.12 105 VAL A CA 1
ATOM 779 C C . VAL A 1 105 ? -11.992 -10.578 -16.594 1 89.12 105 VAL A C 1
ATOM 781 O O . VAL A 1 105 ? -11.289 -11.586 -16.5 1 89.12 105 VAL A O 1
ATOM 784 N N . LEU A 1 106 ? -12.781 -10.336 -17.625 1 86 106 LEU A N 1
ATOM 785 C CA . LEU A 1 106 ? -12.977 -11.344 -18.656 1 86 106 LEU A CA 1
ATOM 786 C C . LEU A 1 106 ? -11.688 -11.578 -19.438 1 86 106 LEU A C 1
ATOM 788 O O . LEU A 1 106 ? -11.469 -12.672 -19.969 1 86 106 LEU A O 1
ATOM 792 N N . ALA A 1 107 ? -10.812 -10.602 -19.484 1 79.94 107 ALA A N 1
ATOM 793 C CA . ALA A 1 107 ? -9.539 -10.703 -20.203 1 79.94 107 ALA A CA 1
ATOM 794 C C . ALA A 1 107 ? -8.625 -11.727 -19.531 1 79.94 107 ALA A C 1
ATOM 796 O O . ALA A 1 107 ? -7.648 -12.18 -20.141 1 79.94 107 ALA A O 1
ATOM 797 N N . GLY A 1 108 ? -8.891 -12.039 -18.391 1 77.75 108 GLY A N 1
ATOM 798 C CA . GLY A 1 108 ? -8.117 -13.062 -17.703 1 77.75 108 GLY A CA 1
ATOM 799 C C . GLY A 1 108 ? -8.086 -14.383 -18.453 1 77.75 108 GLY A C 1
ATOM 800 O O . GLY A 1 108 ? -7.113 -15.133 -18.359 1 77.75 108 GLY A O 1
ATOM 801 N N . ARG A 1 109 ? -9.055 -14.711 -19.062 1 71.88 109 ARG A N 1
ATOM 802 C CA . ARG A 1 109 ? -9.109 -15.984 -19.781 1 71.88 109 ARG A CA 1
ATOM 803 C C . ARG A 1 109 ? -8.625 -15.836 -21.219 1 71.88 109 ARG A C 1
ATOM 805 O O . ARG A 1 109 ? -8.469 -16.828 -21.922 1 71.88 109 ARG A O 1
ATOM 812 N N . LEU A 1 110 ? -8.375 -14.586 -21.656 1 59.59 110 LEU A N 1
ATOM 813 C CA . LEU A 1 110 ? -7.945 -14.383 -23.031 1 59.59 110 LEU A CA 1
ATOM 814 C C . LEU A 1 110 ? -6.539 -14.922 -23.25 1 59.59 110 LEU A C 1
ATOM 816 O O . LEU A 1 110 ? -6.207 -15.383 -24.359 1 59.59 110 LEU A O 1
ATOM 820 N N . GLY A 1 111 ? -5.609 -14.664 -22.375 1 54.19 111 GLY A N 1
ATOM 821 C CA . GLY A 1 111 ? -4.285 -15.234 -22.562 1 54.19 111 GLY A CA 1
ATOM 822 C C . GLY A 1 111 ? -4.305 -16.734 -22.797 1 54.19 111 GLY A C 1
ATOM 823 O O . GLY A 1 111 ? -3.348 -17.297 -23.312 1 54.19 111 GLY A O 1
ATOM 824 N N . GLN A 1 112 ? -5.242 -17.422 -22.109 1 49.56 112 GLN A N 1
ATOM 825 C CA . GLN A 1 112 ? -5.363 -18.859 -22.344 1 49.56 112 GLN A CA 1
ATOM 826 C C . GLN A 1 112 ? -5.855 -19.141 -23.75 1 49.56 112 GLN A C 1
ATOM 828 O O . GLN A 1 112 ? -5.688 -20.266 -24.266 1 49.56 112 GLN A O 1
ATOM 833 N N . TRP A 1 113 ? -6.508 -18.109 -24.328 1 45.06 113 TRP A N 1
ATOM 834 C CA . TRP A 1 113 ? -7.148 -18.406 -25.594 1 45.06 113 TRP A CA 1
ATOM 835 C C . TRP A 1 113 ? -6.172 -18.203 -26.75 1 45.06 113 TRP A C 1
ATOM 837 O O . TRP A 1 113 ? -5.461 -17.203 -26.812 1 45.06 113 TRP A O 1
ATOM 847 N N . GLY A 1 114 ? -5.441 -19.141 -27.312 1 43.09 114 GLY A N 1
ATOM 848 C CA . GLY A 1 114 ? -4.703 -19.156 -28.562 1 43.09 114 GLY A CA 1
ATOM 849 C C . GLY A 1 114 ? -5.211 -18.156 -29.578 1 43.09 114 GLY A C 1
ATOM 850 O O . GLY A 1 114 ? -6.199 -17.453 -29.328 1 43.09 114 GLY A O 1
ATOM 851 N N . THR A 1 115 ? -4.414 -17.828 -30.734 1 42.94 115 THR A N 1
ATOM 852 C CA . THR A 1 115 ? -4.645 -16.938 -31.875 1 42.94 115 THR A CA 1
ATOM 853 C C . THR A 1 115 ? -6.105 -16.984 -32.312 1 42.94 115 THR A C 1
ATOM 855 O O . THR A 1 115 ? -6.684 -15.953 -32.656 1 42.94 115 THR A O 1
ATOM 858 N N . LEU A 1 116 ? -6.605 -18.125 -32.594 1 42.16 116 LEU A N 1
ATOM 859 C CA . LEU A 1 116 ? -7.875 -18.266 -33.312 1 42.16 116 LEU A CA 1
ATOM 860 C C . LEU A 1 116 ? -9.039 -17.828 -32.438 1 42.16 116 LEU A C 1
ATOM 862 O O . LEU A 1 116 ? -10.062 -17.359 -32.938 1 42.16 116 LEU A O 1
ATOM 866 N N . ARG A 1 117 ? -9.039 -18.234 -31.219 1 44.31 117 ARG A N 1
ATOM 867 C CA . ARG A 1 117 ? -10.18 -17.938 -30.359 1 44.31 117 ARG A CA 1
ATOM 868 C C . ARG A 1 117 ? -10.141 -16.5 -29.875 1 44.31 117 ARG A C 1
ATOM 870 O O . ARG A 1 117 ? -11.039 -16.047 -29.156 1 44.31 117 ARG A O 1
ATOM 877 N N . GLY A 1 118 ? -9.148 -15.797 -29.906 1 43.84 118 GLY A N 1
ATOM 878 C CA . GLY A 1 118 ? -9.141 -14.352 -29.766 1 43.84 118 GLY A CA 1
ATOM 879 C C . GLY A 1 118 ? -10.203 -13.656 -30.594 1 43.84 118 GLY A C 1
ATOM 880 O O . GLY A 1 118 ? -10.789 -12.664 -30.156 1 43.84 118 GLY A O 1
ATOM 881 N N . LEU A 1 119 ? -10.297 -14.125 -31.797 1 43.62 119 LEU A N 1
ATOM 882 C CA . LEU A 1 119 ? -11.352 -13.711 -32.719 1 43.62 119 LEU A CA 1
ATOM 883 C C . LEU A 1 119 ? -12.727 -14.109 -32.188 1 43.62 119 LEU A C 1
ATOM 885 O O . LEU A 1 119 ? -13.688 -13.359 -32.344 1 43.62 119 LEU A O 1
ATOM 889 N N . LEU A 1 120 ? -12.859 -15.305 -31.734 1 43.31 120 LEU A N 1
ATOM 890 C CA . LEU A 1 120 ? -14.172 -15.742 -31.266 1 43.31 120 LEU A CA 1
ATOM 891 C C . LEU A 1 120 ? -14.523 -15.062 -29.938 1 43.31 120 LEU A C 1
ATOM 893 O O . LEU A 1 120 ? -15.688 -15.031 -29.547 1 43.31 120 LEU A O 1
ATOM 897 N N . ASN A 1 121 ? -13.656 -14.836 -29.141 1 45.47 121 ASN A N 1
ATOM 898 C CA . ASN A 1 121 ? -13.984 -14.031 -27.969 1 45.47 121 ASN A CA 1
ATOM 899 C C . ASN A 1 121 ? -14.641 -12.711 -28.359 1 45.47 121 ASN A C 1
ATOM 901 O O . ASN A 1 121 ? -15.266 -12.047 -27.531 1 45.47 121 ASN A O 1
ATOM 905 N N . LEU A 1 122 ? -14.297 -12.164 -29.453 1 41.5 122 LEU A N 1
ATOM 906 C CA . LEU A 1 122 ? -15.172 -11.141 -30.016 1 41.5 122 LEU A CA 1
ATOM 907 C C . LEU A 1 122 ? -16.594 -11.656 -30.141 1 41.5 122 LEU A C 1
ATOM 909 O O . LEU A 1 122 ? -17.547 -10.883 -30.016 1 41.5 122 LEU A O 1
ATOM 913 N N . LEU A 1 123 ? -16.797 -12.992 -30.625 1 40.56 123 LEU A N 1
ATOM 914 C CA . LEU A 1 123 ? -18.141 -13.539 -30.766 1 40.56 123 LEU A CA 1
ATOM 915 C C . LEU A 1 123 ? -18.641 -14.102 -29.438 1 40.56 123 LEU A C 1
ATOM 917 O O . LEU A 1 123 ? -19.766 -14.578 -29.359 1 40.56 123 LEU A O 1
ATOM 921 N N . TYR A 1 124 ? -17.906 -14.891 -28.641 1 44.88 124 TYR A N 1
ATOM 922 C CA . TYR A 1 124 ? -18.469 -15.516 -27.453 1 44.88 124 TYR A CA 1
ATOM 923 C C . TYR A 1 124 ? -19 -14.469 -26.484 1 44.88 124 TYR A C 1
ATOM 925 O O . TYR A 1 124 ? -18.344 -13.453 -26.234 1 44.88 124 TYR A O 1
ATOM 933 N N . PRO A 1 125 ? -20.266 -14.594 -26.172 1 50.12 125 PRO A N 1
ATOM 934 C CA . PRO A 1 125 ? -21.078 -13.836 -25.219 1 50.12 125 PRO A CA 1
ATOM 935 C C . PRO A 1 125 ? -20.375 -13.602 -23.891 1 50.12 125 PRO A C 1
ATOM 937 O O . PRO A 1 125 ? -19.656 -14.484 -23.406 1 50.12 125 PRO A O 1
ATOM 940 N N . SER A 1 126 ? -20.094 -12.328 -23.438 1 61.25 126 SER A N 1
ATOM 941 C CA . SER A 1 126 ? -19.547 -11.648 -22.266 1 61.25 126 SER A CA 1
ATOM 942 C C . SER A 1 126 ? -19.953 -12.359 -20.984 1 61.25 126 SER A C 1
ATOM 944 O O . SER A 1 126 ? -21.141 -12.477 -20.688 1 61.25 126 SER A O 1
ATOM 946 N N . ASP A 1 127 ? -19.328 -13.555 -20.625 1 83.38 127 ASP A N 1
ATOM 947 C CA . ASP A 1 127 ? -19.609 -14.188 -19.328 1 83.38 127 ASP A CA 1
ATOM 948 C C . ASP A 1 127 ? -19.719 -13.141 -18.219 1 83.38 127 ASP A C 1
ATOM 950 O O . ASP A 1 127 ? -19.031 -13.227 -17.203 1 83.38 127 ASP A O 1
ATOM 954 N N . VAL A 1 128 ? -20.703 -12.32 -18.562 1 87.06 128 VAL A N 1
ATOM 955 C CA . VAL A 1 128 ? -20.953 -11.234 -17.625 1 87.06 128 VAL A CA 1
ATOM 956 C C . VAL A 1 128 ? -21.406 -11.805 -16.281 1 87.06 128 VAL A C 1
ATOM 958 O O . VAL A 1 128 ? -20.922 -11.383 -15.227 1 87.06 128 VAL A O 1
ATOM 961 N N . PRO A 1 129 ? -22.172 -12.914 -16.312 1 87.56 129 PRO A N 1
ATOM 962 C CA . PRO A 1 129 ? -22.547 -13.469 -15.016 1 87.56 129 PRO A CA 1
ATOM 963 C C . PRO A 1 129 ? -21.359 -14.023 -14.234 1 87.56 129 PRO A C 1
ATOM 965 O O . PRO A 1 129 ? -21.312 -13.883 -13.008 1 87.56 129 PRO A O 1
ATOM 968 N N . GLY A 1 130 ? -20.484 -14.734 -14.945 1 87.19 130 GLY A N 1
ATOM 969 C CA . GLY A 1 130 ? -19.297 -15.234 -14.281 1 87.19 130 GLY A CA 1
ATOM 970 C C . GLY A 1 130 ? -18.453 -14.133 -13.672 1 87.19 130 GLY A C 1
ATOM 971 O O . GLY A 1 130 ? -17.984 -14.25 -12.539 1 87.19 130 GLY A O 1
ATOM 972 N N . ALA A 1 131 ? -18.266 -13.094 -14.438 1 89.44 131 ALA A N 1
ATOM 973 C CA . ALA A 1 131 ? -17.516 -11.938 -13.945 1 89.44 131 ALA A CA 1
ATOM 974 C C . ALA A 1 131 ? -18.203 -11.312 -12.742 1 89.44 131 ALA A C 1
ATOM 976 O O . ALA A 1 131 ? -17.562 -10.953 -11.758 1 89.44 131 ALA A O 1
ATOM 977 N N . ARG A 1 132 ? -19.484 -11.25 -12.789 1 91.12 132 ARG A N 1
ATOM 978 C CA . ARG A 1 132 ? -20.25 -10.68 -11.695 1 91.12 132 ARG A CA 1
ATOM 979 C C . ARG A 1 132 ? -20.109 -11.516 -10.43 1 91.12 132 ARG A C 1
ATOM 981 O O . ARG A 1 132 ? -19.984 -10.977 -9.328 1 91.12 132 ARG A O 1
ATOM 988 N N . GLN A 1 133 ? -20.141 -12.75 -10.594 1 90.69 133 GLN A N 1
ATOM 989 C CA . GLN A 1 133 ? -20.016 -13.648 -9.453 1 90.69 133 GLN A CA 1
ATOM 990 C C . GLN A 1 133 ? -18.688 -13.461 -8.734 1 90.69 133 GLN A C 1
ATOM 992 O O . GLN A 1 133 ? -18.656 -13.328 -7.512 1 90.69 133 GLN A O 1
ATOM 997 N N . VAL A 1 134 ? -17.641 -13.438 -9.508 1 89.62 134 VAL A N 1
ATOM 998 C CA . VAL A 1 134 ? -16.312 -13.305 -8.906 1 89.62 134 VAL A CA 1
ATOM 999 C C . VAL A 1 134 ? -16.188 -11.922 -8.258 1 89.62 134 VAL A C 1
ATOM 1001 O O . VAL A 1 134 ? -15.648 -11.797 -7.156 1 89.62 134 VAL A O 1
ATOM 1004 N N . LEU A 1 135 ? -16.703 -10.953 -8.867 1 91.94 135 LEU A N 1
ATOM 1005 C CA . LEU A 1 135 ? -16.656 -9.594 -8.336 1 91.94 135 LEU A CA 1
ATOM 1006 C C . LEU A 1 135 ? -17.516 -9.469 -7.078 1 91.94 135 LEU A C 1
ATOM 1008 O O . LEU A 1 135 ? -17.141 -8.75 -6.145 1 91.94 135 LEU A O 1
ATOM 1012 N N . ALA A 1 136 ? -18.578 -10.172 -7.051 1 90 136 ALA A N 1
ATOM 1013 C CA . ALA A 1 136 ? -19.469 -10.148 -5.891 1 90 136 ALA A CA 1
ATOM 1014 C C . ALA A 1 136 ? -18.766 -10.695 -4.652 1 90 136 ALA A C 1
ATOM 1016 O O . ALA A 1 136 ? -18.938 -10.172 -3.549 1 90 136 ALA A O 1
ATOM 1017 N N . GLU A 1 137 ? -17.984 -11.656 -4.875 1 88.62 137 GLU A N 1
ATOM 1018 C CA . GLU A 1 137 ? -17.234 -12.242 -3.766 1 88.62 137 GLU A CA 1
ATOM 1019 C C . GLU A 1 137 ? -16.25 -11.242 -3.174 1 88.62 137 GLU A C 1
ATOM 1021 O O . GLU A 1 137 ? -15.836 -11.375 -2.02 1 88.62 137 GLU A O 1
ATOM 1026 N N . LEU A 1 138 ? -15.922 -10.273 -4.016 1 89.12 138 LEU A N 1
ATOM 1027 C CA . LEU A 1 138 ? -14.938 -9.281 -3.58 1 89.12 138 LEU A CA 1
ATOM 1028 C C . LEU A 1 138 ? -15.617 -7.949 -3.268 1 89.12 138 LEU A C 1
ATOM 1030 O O . LEU A 1 138 ? -14.945 -6.93 -3.115 1 89.12 138 LEU A O 1
ATOM 1034 N N . GLY A 1 139 ? -16.938 -7.938 -3.256 1 85.25 139 GLY A N 1
ATOM 1035 C CA . GLY A 1 139 ? -17.703 -6.758 -2.904 1 85.25 139 GLY A CA 1
ATOM 1036 C C . GLY A 1 139 ? -17.734 -5.711 -4.004 1 85.25 139 GLY A C 1
ATOM 1037 O O . GLY A 1 139 ? -17.812 -4.512 -3.723 1 85.25 139 GLY A O 1
ATOM 1038 N N . LEU A 1 140 ? -17.531 -6.141 -5.211 1 88.44 140 LEU A N 1
ATOM 1039 C CA . LEU A 1 140 ? -17.469 -5.191 -6.316 1 88.44 140 LEU A CA 1
ATOM 1040 C C . LEU A 1 140 ? -18.547 -5.473 -7.348 1 88.44 140 LEU A C 1
ATOM 1042 O O . LEU A 1 140 ? -18.391 -5.145 -8.523 1 88.44 140 LEU A O 1
ATOM 1046 N N . ALA A 1 141 ? -19.656 -6.121 -6.902 1 88.12 141 ALA A N 1
ATOM 1047 C CA . ALA A 1 141 ? -20.719 -6.488 -7.836 1 88.12 141 ALA A CA 1
ATOM 1048 C C . ALA A 1 141 ? -21.312 -5.25 -8.516 1 88.12 141 ALA A C 1
ATOM 1050 O O . ALA A 1 141 ? -21.672 -5.293 -9.695 1 88.12 141 ALA A O 1
ATOM 1051 N N . ASP A 1 142 ? -21.344 -4.156 -7.875 1 87.81 142 ASP A N 1
ATOM 1052 C CA . ASP A 1 142 ? -21.969 -2.939 -8.383 1 87.81 142 ASP A CA 1
ATOM 1053 C C . ASP A 1 142 ? -21 -2.152 -9.266 1 87.81 142 ASP A C 1
ATOM 1055 O O . ASP A 1 142 ? -21.375 -1.13 -9.844 1 87.81 142 ASP A O 1
ATOM 1059 N N . LYS A 1 143 ? -19.828 -2.646 -9.5 1 89.94 143 LYS A N 1
ATOM 1060 C CA . LYS A 1 143 ? -18.828 -1.909 -10.266 1 89.94 143 LYS A CA 1
ATOM 1061 C C . LYS A 1 143 ? -18.547 -2.586 -11.602 1 89.94 143 LYS A C 1
ATOM 1063 O O . LYS A 1 143 ? -17.594 -2.225 -12.305 1 89.94 143 LYS A O 1
ATOM 1068 N N . LEU A 1 144 ? -19.344 -3.438 -11.906 1 90.31 144 LEU A N 1
ATOM 1069 C CA . LEU A 1 144 ? -19.156 -4.309 -13.062 1 90.31 144 LEU A CA 1
ATOM 1070 C C . LEU A 1 144 ? -18.906 -3.492 -14.32 1 90.31 144 LEU A C 1
ATOM 1072 O O . LEU A 1 144 ? -18.031 -3.832 -15.117 1 90.31 144 LEU A O 1
ATOM 1076 N N . PHE A 1 145 ? -19.547 -2.354 -14.5 1 91.69 145 PHE A N 1
ATOM 1077 C CA . PHE A 1 145 ? -19.484 -1.632 -15.766 1 91.69 145 PHE A CA 1
ATOM 1078 C C . PHE A 1 145 ? -18.75 -0.302 -15.586 1 91.69 145 PHE A C 1
ATOM 1080 O O . PHE A 1 145 ? -18.734 0.526 -16.5 1 91.69 145 PHE A O 1
ATOM 1087 N N . VAL A 1 146 ? -18.141 -0.149 -14.531 1 89.81 146 VAL A N 1
ATOM 1088 C CA . VAL A 1 146 ? -17.375 1.057 -14.25 1 89.81 146 VAL A CA 1
ATOM 1089 C C . VAL A 1 146 ? -15.992 0.954 -14.898 1 89.81 146 VAL A C 1
ATOM 1091 O O . VAL A 1 146 ? -15.469 -0.148 -15.094 1 89.81 146 VAL A O 1
ATOM 1094 N N . GLN A 1 147 ? -15.531 2.105 -15.242 1 90.12 147 GLN A N 1
ATOM 1095 C CA . GLN A 1 147 ? -14.172 2.129 -15.781 1 90.12 147 GLN A CA 1
ATOM 1096 C C . GLN A 1 147 ? -13.133 1.986 -14.672 1 90.12 147 GLN A C 1
ATOM 1098 O O . GLN A 1 147 ? -13.297 2.541 -13.586 1 90.12 147 GLN A O 1
ATOM 1103 N N . CYS A 1 148 ? -12.008 1.335 -14.984 1 88.56 148 CYS A N 1
ATOM 1104 C CA . CYS A 1 148 ? -10.969 1.037 -14.008 1 88.56 148 CYS A CA 1
ATOM 1105 C C . CYS A 1 148 ? -10.359 2.318 -13.453 1 88.56 148 CYS A C 1
ATOM 1107 O O . CYS A 1 148 ? -9.977 2.373 -12.281 1 88.56 148 CYS A O 1
ATOM 1109 N N . GLY A 1 149 ? -10.32 3.33 -14.266 1 81.19 149 GLY A N 1
ATOM 1110 C CA . GLY A 1 149 ? -9.75 4.598 -13.844 1 81.19 149 GLY A CA 1
ATOM 1111 C C . GLY A 1 149 ? -10.562 5.297 -12.766 1 81.19 149 GLY A C 1
ATOM 1112 O O . GLY A 1 149 ? -10.07 6.215 -12.109 1 81.19 149 GLY A O 1
ATOM 1113 N N . GLN A 1 150 ? -11.758 4.863 -12.531 1 78.69 150 GLN A N 1
ATOM 1114 C CA . GLN A 1 150 ? -12.664 5.484 -11.57 1 78.69 150 GLN A CA 1
ATOM 1115 C C . GLN A 1 150 ? -12.625 4.762 -10.227 1 78.69 150 GLN A C 1
ATOM 1117 O O . GLN A 1 150 ? -13.297 5.164 -9.273 1 78.69 150 GLN A O 1
ATOM 1122 N N . LEU A 1 151 ? -11.828 3.785 -10.188 1 81.06 151 LEU A N 1
ATOM 1123 C CA . LEU A 1 151 ? -11.773 2.959 -8.992 1 81.06 151 LEU A CA 1
ATOM 1124 C C . LEU A 1 151 ? -10.664 3.43 -8.055 1 81.06 151 LEU A C 1
ATOM 1126 O O . LEU A 1 151 ? -9.664 3.992 -8.5 1 81.06 151 LEU A O 1
ATOM 1130 N N . SER A 1 152 ? -10.898 3.193 -6.75 1 72.81 152 SER A N 1
ATOM 1131 C CA . SER A 1 152 ? -9.828 3.406 -5.773 1 72.81 152 SER A CA 1
ATOM 1132 C C . SER A 1 152 ? -8.742 2.346 -5.906 1 72.81 152 SER A C 1
ATOM 1134 O O . SER A 1 152 ? -8.93 1.333 -6.582 1 72.81 152 SER A O 1
ATOM 1136 N N . GLY A 1 153 ? -7.562 2.576 -5.273 1 75 153 GLY A N 1
ATOM 1137 C CA . GLY A 1 153 ? -6.48 1.604 -5.293 1 75 153 GLY A CA 1
ATOM 1138 C C . GLY A 1 153 ? -6.895 0.241 -4.773 1 75 153 GLY A C 1
ATOM 1139 O O . GLY A 1 153 ? -6.574 -0.784 -5.379 1 75 153 GLY A O 1
ATOM 1140 N N . GLY A 1 154 ? -7.598 0.245 -3.68 1 80.62 154 GLY A N 1
ATOM 1141 C CA . GLY A 1 154 ? -8.078 -1.012 -3.127 1 80.62 154 GLY A CA 1
ATOM 1142 C C . GLY A 1 154 ? -9.062 -1.724 -4.031 1 80.62 154 GLY A C 1
ATOM 1143 O O . GLY A 1 154 ? -9.055 -2.953 -4.125 1 80.62 154 GLY A O 1
ATOM 1144 N N . GLN A 1 155 ? -9.898 -0.929 -4.68 1 82.94 155 GLN A N 1
ATOM 1145 C CA . GLN A 1 155 ? -10.844 -1.511 -5.625 1 82.94 155 GLN A CA 1
ATOM 1146 C C . GLN A 1 155 ? -10.117 -2.104 -6.832 1 82.94 155 GLN A C 1
ATOM 1148 O O . GLN A 1 155 ? -10.469 -3.188 -7.301 1 82.94 155 GLN A O 1
ATOM 1153 N N . LEU A 1 156 ? -9.164 -1.391 -7.242 1 84.88 156 LEU A N 1
ATOM 1154 C CA . LEU A 1 156 ? -8.383 -1.874 -8.375 1 84.88 156 LEU A CA 1
ATOM 1155 C C . LEU A 1 156 ? -7.68 -3.182 -8.031 1 84.88 156 LEU A C 1
ATOM 1157 O O . LEU A 1 156 ? -7.641 -4.102 -8.852 1 84.88 156 LEU A O 1
ATOM 1161 N N . GLN A 1 157 ? -7.148 -3.264 -6.891 1 87.88 157 GLN A N 1
ATOM 1162 C CA . GLN A 1 157 ? -6.516 -4.5 -6.445 1 87.88 157 GLN A CA 1
ATOM 1163 C C . GLN A 1 157 ? -7.512 -5.656 -6.43 1 87.88 157 GLN A C 1
ATOM 1165 O O . GLN A 1 157 ? -7.188 -6.766 -6.852 1 87.88 157 GLN A O 1
ATOM 1170 N N . ARG A 1 158 ? -8.641 -5.406 -6.004 1 90.5 158 ARG A N 1
ATOM 1171 C CA . ARG A 1 158 ? -9.672 -6.438 -5.957 1 90.5 158 ARG A CA 1
ATOM 1172 C C . ARG A 1 158 ? -10.078 -6.867 -7.359 1 90.5 158 ARG A C 1
ATOM 1174 O O . ARG A 1 158 ? -10.375 -8.039 -7.594 1 90.5 158 ARG A O 1
ATOM 1181 N N . VAL A 1 159 ? -10.109 -5.941 -8.273 1 90.81 159 VAL A N 1
ATOM 1182 C CA . VAL A 1 159 ? -10.359 -6.293 -9.672 1 90.81 159 VAL A CA 1
ATOM 1183 C C . VAL A 1 159 ? -9.242 -7.203 -10.18 1 90.81 159 VAL A C 1
ATOM 1185 O O . VAL A 1 159 ? -9.508 -8.18 -10.891 1 90.81 159 VAL A O 1
ATOM 1188 N N . GLY A 1 160 ? -8.031 -6.863 -9.797 1 90.44 160 GLY A N 1
ATOM 1189 C CA . GLY A 1 160 ? -6.914 -7.723 -10.148 1 90.44 160 GLY A CA 1
ATOM 1190 C C . GLY A 1 160 ? -7.059 -9.141 -9.625 1 90.44 160 GLY A C 1
ATOM 1191 O O . GLY A 1 160 ? -6.777 -10.102 -10.336 1 90.44 160 GLY A O 1
ATOM 1192 N N . ILE A 1 161 ? -7.504 -9.25 -8.453 1 90.88 161 ILE A N 1
ATOM 1193 C CA . ILE A 1 161 ? -7.73 -10.562 -7.852 1 90.88 161 ILE A CA 1
ATOM 1194 C C . ILE A 1 161 ? -8.859 -11.281 -8.594 1 90.88 161 ILE A C 1
ATOM 1196 O O . ILE A 1 161 ? -8.742 -12.469 -8.906 1 90.88 161 ILE A O 1
ATOM 1200 N N . ALA A 1 162 ? -9.914 -10.547 -8.844 1 91.81 162 ALA A N 1
ATOM 1201 C CA . ALA A 1 162 ? -11.039 -11.117 -9.57 1 91.81 162 ALA A CA 1
ATOM 1202 C C . ALA A 1 162 ? -10.594 -11.68 -10.922 1 91.81 162 ALA A C 1
ATOM 1204 O O . ALA A 1 162 ? -10.992 -12.781 -11.305 1 91.81 162 ALA A O 1
ATOM 1205 N N . ARG A 1 163 ? -9.82 -10.945 -11.586 1 89 163 ARG A N 1
ATOM 1206 C CA . ARG A 1 163 ? -9.305 -11.367 -12.883 1 89 163 ARG A CA 1
ATOM 1207 C C . ARG A 1 163 ? -8.508 -12.664 -12.758 1 89 163 ARG A C 1
ATOM 1209 O O . ARG A 1 163 ? -8.664 -13.578 -13.578 1 89 163 ARG A O 1
ATOM 1216 N N . ALA A 1 164 ? -7.723 -12.719 -11.758 1 86.31 164 ALA A N 1
ATOM 1217 C CA . ALA A 1 164 ? -6.902 -13.906 -11.539 1 86.31 164 ALA A CA 1
ATOM 1218 C C . ALA A 1 164 ? -7.766 -15.125 -11.211 1 86.31 164 ALA A C 1
ATOM 1220 O O . ALA A 1 164 ? -7.504 -16.234 -11.695 1 86.31 164 ALA A O 1
ATOM 1221 N N . LEU A 1 165 ? -8.742 -14.914 -10.406 1 86.25 165 LEU A N 1
ATOM 1222 C CA . LEU A 1 165 ? -9.648 -16 -10.031 1 86.25 165 LEU A CA 1
ATOM 1223 C C . LEU A 1 165 ? -10.422 -16.5 -11.25 1 86.25 165 LEU A C 1
ATOM 1225 O O . LEU A 1 165 ? -10.656 -17.703 -11.391 1 86.25 165 LEU A O 1
ATOM 1229 N N . TYR A 1 166 ? -10.773 -15.547 -12.055 1 87.5 166 TYR A N 1
ATOM 1230 C CA . TYR A 1 166 ? -11.523 -15.891 -13.258 1 87.5 166 TYR A CA 1
ATOM 1231 C C . TYR A 1 166 ? -10.664 -16.688 -14.234 1 87.5 166 TYR A C 1
ATOM 1233 O O . TYR A 1 166 ? -11.172 -17.531 -14.961 1 87.5 166 TYR A O 1
ATOM 1241 N N . GLN A 1 167 ? -9.422 -16.406 -14.352 1 83.25 167 GLN A N 1
ATOM 1242 C CA . GLN A 1 167 ? -8.492 -17.031 -15.281 1 83.25 167 GLN A CA 1
ATOM 1243 C C . GLN A 1 167 ? -8.352 -18.531 -14.984 1 83.25 167 GLN A C 1
ATOM 1245 O O . GLN A 1 167 ? -8.109 -19.328 -15.898 1 83.25 167 GLN A O 1
ATOM 1250 N N . ARG A 1 168 ? -8.523 -19 -13.812 1 81.31 168 ARG A N 1
ATOM 1251 C CA . ARG A 1 168 ? -8.352 -20.375 -13.359 1 81.31 168 ARG A CA 1
ATOM 1252 C C . ARG A 1 168 ? -6.98 -20.906 -13.75 1 81.31 168 ARG A C 1
ATOM 1254 O O . ARG A 1 168 ? -6.879 -21.938 -14.414 1 81.31 168 ARG A O 1
ATOM 1261 N N . PRO A 1 169 ? -5.914 -20.375 -13.367 1 90.69 169 PRO A N 1
ATOM 1262 C CA . PRO A 1 169 ? -4.559 -20.844 -13.672 1 90.69 169 PRO A CA 1
ATOM 1263 C C . PRO A 1 169 ? -4.148 -22.062 -12.859 1 90.69 169 PRO A C 1
ATOM 1265 O O . PRO A 1 169 ? -4.883 -22.484 -11.961 1 90.69 169 PRO A O 1
ATOM 1268 N N . GLN A 1 170 ? -3.029 -22.688 -13.344 1 94.62 170 GLN A N 1
ATOM 1269 C CA . GLN A 1 170 ? -2.469 -23.766 -12.547 1 94.62 170 GLN A CA 1
ATOM 1270 C C . GLN A 1 170 ? -1.599 -23.234 -11.414 1 94.62 170 GLN A C 1
ATOM 1272 O O . GLN A 1 170 ? -1.473 -23.859 -10.367 1 94.62 170 GLN A O 1
ATOM 1277 N N . VAL A 1 171 ? -1.01 -22.078 -11.711 1 96.56 171 VAL A N 1
ATOM 1278 C CA . VAL A 1 171 ? -0.187 -21.375 -10.734 1 96.56 171 VAL A CA 1
ATOM 1279 C C . VAL A 1 171 ? -0.627 -19.906 -10.641 1 96.56 171 VAL A C 1
ATOM 1281 O O . VAL A 1 171 ? -0.786 -19.234 -11.664 1 96.56 171 VAL A O 1
ATOM 1284 N N . LEU A 1 172 ? -0.873 -19.484 -9.422 1 96.25 172 LEU A N 1
ATOM 1285 C CA . LEU A 1 172 ? -1.256 -18.094 -9.18 1 96.25 172 LEU A CA 1
ATOM 1286 C C . LEU A 1 172 ? -0.221 -17.391 -8.312 1 96.25 172 LEU A C 1
ATOM 1288 O O . LEU A 1 172 ? 0.018 -17.797 -7.168 1 96.25 172 LEU A O 1
ATOM 1292 N N . LEU A 1 173 ? 0.414 -16.391 -8.906 1 96.94 173 LEU A N 1
ATOM 1293 C CA . LEU A 1 173 ? 1.39 -15.547 -8.219 1 96.94 173 LEU A CA 1
ATOM 1294 C C . LEU A 1 173 ? 0.821 -14.164 -7.953 1 96.94 173 LEU A C 1
ATOM 1296 O O . LEU A 1 173 ? 0.306 -13.508 -8.867 1 96.94 173 LEU A O 1
ATOM 1300 N N . THR A 1 174 ? 0.916 -13.719 -6.699 1 95.56 174 THR A N 1
ATOM 1301 C CA . THR A 1 174 ? 0.35 -12.414 -6.375 1 95.56 174 THR A CA 1
ATOM 1302 C C . THR A 1 174 ? 1.378 -11.539 -5.664 1 95.56 174 THR A C 1
ATOM 1304 O O . THR A 1 174 ? 1.962 -11.953 -4.66 1 95.56 174 THR A O 1
ATOM 1307 N N . ASP A 1 175 ? 1.578 -10.43 -6.207 1 92.56 175 ASP A N 1
ATOM 1308 C CA . ASP A 1 175 ? 2.527 -9.469 -5.648 1 92.56 175 ASP A CA 1
ATOM 1309 C C . ASP A 1 175 ? 1.811 -8.406 -4.816 1 92.56 175 ASP A C 1
ATOM 1311 O O . ASP A 1 175 ? 1.318 -7.418 -5.359 1 92.56 175 ASP A O 1
ATOM 1315 N N . GLU A 1 176 ? 1.778 -8.609 -3.52 1 90.5 176 GLU A N 1
ATOM 1316 C CA . GLU A 1 176 ? 1.159 -7.703 -2.555 1 90.5 176 GLU A CA 1
ATOM 1317 C C . GLU A 1 176 ? -0.281 -7.383 -2.945 1 90.5 176 GLU A C 1
ATOM 1319 O O . GLU A 1 176 ? -0.652 -6.211 -3.059 1 90.5 176 GLU A O 1
ATOM 1324 N N . PRO A 1 177 ? -1.1 -8.398 -2.916 1 91.56 177 PRO A N 1
ATOM 1325 C CA . PRO A 1 177 ? -2.439 -8.273 -3.494 1 91.56 177 PRO A CA 1
ATOM 1326 C C . PRO A 1 177 ? -3.387 -7.465 -2.613 1 91.56 177 PRO A C 1
ATOM 1328 O O . PRO A 1 177 ? -4.465 -7.07 -3.064 1 91.56 177 PRO A O 1
ATOM 1331 N N . VAL A 1 178 ? -2.977 -7.18 -1.368 1 90.69 178 VAL A N 1
ATOM 1332 C CA . VAL A 1 178 ? -3.932 -6.547 -0.466 1 90.69 178 VAL A CA 1
ATOM 1333 C C . VAL A 1 178 ? -3.303 -5.309 0.168 1 90.69 178 VAL A C 1
ATOM 1335 O O . VAL A 1 178 ? -3.746 -4.852 1.224 1 90.69 178 VAL A O 1
ATOM 1338 N N . SER A 1 179 ? -2.334 -4.793 -0.445 1 83.75 179 SER A N 1
ATOM 1339 C CA . SER A 1 179 ? -1.537 -3.729 0.157 1 83.75 179 SER A CA 1
ATOM 1340 C C . SER A 1 179 ? -2.328 -2.43 0.251 1 83.75 179 SER A C 1
ATOM 1342 O O . SER A 1 179 ? -2.031 -1.573 1.087 1 83.75 179 SER A O 1
ATOM 1344 N N . ALA A 1 180 ? -3.312 -2.262 -0.573 1 79.62 180 ALA A N 1
ATOM 1345 C CA . ALA A 1 180 ? -4.078 -1.019 -0.595 1 79.62 180 ALA A CA 1
ATOM 1346 C C . ALA A 1 180 ? -5.441 -1.201 0.067 1 79.62 180 ALA A C 1
ATOM 1348 O O . ALA A 1 180 ? -6.348 -0.387 -0.127 1 79.62 180 ALA A O 1
ATOM 1349 N N . MET A 1 181 ? -5.582 -2.236 0.878 1 85.38 181 MET A N 1
ATOM 1350 C CA . MET A 1 181 ? -6.879 -2.559 1.459 1 85.38 181 MET A CA 1
ATOM 1351 C C . MET A 1 181 ? -6.875 -2.328 2.967 1 85.38 181 MET A C 1
ATOM 1353 O O . MET A 1 181 ? -5.82 -2.344 3.598 1 85.38 181 MET A O 1
ATOM 1357 N N . ASP A 1 182 ? -8.078 -2.057 3.4 1 87.12 182 ASP A N 1
ATOM 1358 C CA . ASP A 1 182 ? -8.227 -2.008 4.852 1 87.12 182 ASP A CA 1
ATOM 1359 C C . ASP A 1 182 ? -8.117 -3.402 5.461 1 87.12 182 ASP A C 1
ATOM 1361 O O . ASP A 1 182 ? -8.18 -4.406 4.75 1 87.12 182 ASP A O 1
ATOM 1365 N N . PRO A 1 183 ? -7.992 -3.494 6.773 1 85.88 183 PRO A N 1
ATOM 1366 C CA . PRO A 1 183 ? -7.703 -4.773 7.426 1 85.88 183 PRO A CA 1
ATOM 1367 C C . PRO A 1 183 ? -8.789 -5.82 7.184 1 85.88 183 PRO A C 1
ATOM 1369 O O . PRO A 1 183 ? -8.484 -6.98 6.91 1 85.88 183 PRO A O 1
ATOM 1372 N N . VAL A 1 184 ? -9.977 -5.445 7.246 1 87.94 184 VAL A N 1
ATOM 1373 C CA . VAL A 1 184 ? -11.07 -6.398 7.117 1 87.94 184 VAL A CA 1
ATOM 1374 C C . VAL A 1 184 ? -11.141 -6.914 5.68 1 87.94 184 VAL A C 1
ATOM 1376 O O . VAL A 1 184 ? -11.234 -8.117 5.449 1 87.94 184 VAL A O 1
ATOM 1379 N N . LEU A 1 185 ? -11.031 -6.043 4.793 1 87.94 185 LEU A N 1
ATOM 1380 C CA . LEU A 1 185 ? -11.086 -6.41 3.383 1 87.94 185 LEU A CA 1
ATOM 1381 C C . LEU A 1 185 ? -9.859 -7.234 2.994 1 87.94 185 LEU A C 1
ATOM 1383 O O . LEU A 1 185 ? -9.969 -8.172 2.195 1 87.94 185 LEU A O 1
ATOM 1387 N N . ALA A 1 186 ? -8.758 -6.871 3.494 1 91.56 186 ALA A N 1
ATOM 1388 C CA . ALA A 1 186 ? -7.531 -7.621 3.225 1 91.56 186 ALA A CA 1
ATOM 1389 C C . ALA A 1 186 ? -7.656 -9.062 3.709 1 91.56 186 ALA A C 1
ATOM 1391 O O . ALA A 1 186 ? -7.355 -10 2.967 1 91.56 186 ALA A O 1
ATOM 1392 N N . ASP A 1 187 ? -8.117 -9.195 4.895 1 93.12 187 ASP A N 1
ATOM 1393 C CA . ASP A 1 187 ? -8.305 -10.523 5.48 1 93.12 187 ASP A CA 1
ATOM 1394 C C . ASP A 1 187 ? -9.289 -11.352 4.652 1 93.12 187 ASP A C 1
ATOM 1396 O O . ASP A 1 187 ? -9.008 -12.5 4.316 1 93.12 187 ASP A O 1
ATOM 1400 N N . HIS A 1 188 ? -10.312 -10.727 4.305 1 91.88 188 HIS A N 1
ATOM 1401 C CA . HIS A 1 188 ? -11.344 -11.398 3.521 1 91.88 188 HIS A CA 1
ATOM 1402 C C . HIS A 1 188 ? -10.812 -11.82 2.158 1 91.88 188 HIS A C 1
ATOM 1404 O O . HIS A 1 188 ? -11.031 -12.953 1.729 1 91.88 188 HIS A O 1
ATOM 1410 N N . SER A 1 189 ? -10.172 -10.961 1.526 1 93.44 189 SER A N 1
ATOM 1411 C CA . SER A 1 189 ? -9.664 -11.227 0.182 1 93.44 189 SER A CA 1
ATOM 1412 C C . SER A 1 189 ? -8.641 -12.359 0.187 1 93.44 189 SER A C 1
ATOM 1414 O O . SER A 1 189 ? -8.672 -13.234 -0.687 1 93.44 189 SER A O 1
ATOM 1416 N N . LEU A 1 190 ? -7.797 -12.383 1.168 1 95.38 190 LEU A N 1
ATOM 1417 C CA . LEU A 1 190 ? -6.805 -13.445 1.262 1 95.38 190 LEU A CA 1
ATOM 1418 C C . LEU A 1 190 ? -7.469 -14.781 1.596 1 95.38 190 LEU A C 1
ATOM 1420 O O . LEU A 1 190 ? -7.074 -15.82 1.072 1 95.38 190 LEU A O 1
ATOM 1424 N N . ALA A 1 191 ? -8.453 -14.672 2.445 1 95.44 191 ALA A N 1
ATOM 1425 C CA . ALA A 1 191 ? -9.211 -15.883 2.752 1 95.44 191 ALA A CA 1
ATOM 1426 C C . ALA A 1 191 ? -9.859 -16.453 1.498 1 95.44 191 ALA A C 1
ATOM 1428 O O . ALA A 1 191 ? -9.797 -17.656 1.257 1 95.44 191 ALA A O 1
ATOM 1429 N N . LEU A 1 192 ? -10.43 -15.562 0.763 1 93.44 192 LEU A N 1
ATOM 1430 C CA . LEU A 1 192 ? -11.078 -15.969 -0.477 1 93.44 192 LEU A CA 1
ATOM 1431 C C . LEU A 1 192 ? -10.078 -16.594 -1.439 1 93.44 192 LEU A C 1
ATOM 1433 O O . LEU A 1 192 ? -10.344 -17.656 -2.018 1 93.44 192 LEU A O 1
ATOM 1437 N N . LEU A 1 193 ? -8.953 -16 -1.583 1 94.06 193 LEU A N 1
ATOM 1438 C CA . LEU A 1 193 ? -7.91 -16.516 -2.463 1 94.06 193 LEU A CA 1
ATOM 1439 C C . LEU A 1 193 ? -7.453 -17.906 -2.018 1 94.06 193 LEU A C 1
ATOM 1441 O O . LEU A 1 193 ? -7.309 -18.812 -2.842 1 94.06 193 LEU A O 1
ATOM 1445 N N . ASN A 1 194 ? -7.262 -18.047 -0.785 1 96.62 194 ASN A N 1
ATOM 1446 C CA . ASN A 1 194 ? -6.793 -19.328 -0.25 1 96.62 194 ASN A CA 1
ATOM 1447 C C . ASN A 1 194 ? -7.863 -20.406 -0.371 1 96.62 194 ASN A C 1
ATOM 1449 O O . ASN A 1 194 ? -7.559 -21.562 -0.717 1 96.62 194 ASN A O 1
ATOM 1453 N N . ARG A 1 195 ? -9.062 -20.031 -0.064 1 94.44 195 ARG A N 1
ATOM 1454 C CA . ARG A 1 195 ? -10.156 -20.984 -0.223 1 94.44 195 ARG A CA 1
ATOM 1455 C C . ARG A 1 195 ? -10.273 -21.453 -1.67 1 94.44 195 ARG A C 1
ATOM 1457 O O . ARG A 1 195 ? -10.445 -22.641 -1.932 1 94.44 195 ARG A O 1
ATOM 1464 N N . HIS A 1 196 ? -10.195 -20.531 -2.52 1 92.56 196 HIS A N 1
ATOM 1465 C CA . HIS A 1 196 ? -10.227 -20.859 -3.941 1 92.56 196 HIS A CA 1
ATOM 1466 C C . HIS A 1 196 ? -9.086 -21.797 -4.316 1 92.56 196 HIS A C 1
ATOM 1468 O O . HIS A 1 196 ? -9.297 -22.781 -5.031 1 92.56 196 HIS A O 1
ATOM 1474 N N . ALA A 1 197 ? -7.93 -21.5 -3.859 1 95.12 197 ALA A N 1
ATOM 1475 C CA . ALA A 1 197 ? -6.77 -22.344 -4.152 1 95.12 197 ALA A CA 1
ATOM 1476 C C . ALA A 1 197 ? -6.969 -23.766 -3.633 1 95.12 197 ALA A C 1
ATOM 1478 O O . ALA A 1 197 ? -6.66 -24.734 -4.324 1 95.12 197 ALA A O 1
ATOM 1479 N N . GLN A 1 198 ? -7.512 -23.859 -2.541 1 95 198 GLN A N 1
ATOM 1480 C CA . GLN A 1 198 ? -7.766 -25.172 -1.949 1 95 198 GLN A CA 1
ATOM 1481 C C . GLN A 1 198 ? -8.812 -25.938 -2.748 1 95 198 GLN A C 1
ATOM 1483 O O . GLN A 1 198 ? -8.648 -27.125 -3.023 1 95 198 GLN A O 1
ATOM 1488 N N . ALA A 1 199 ? -9.812 -25.266 -3.145 1 92.69 199 ALA A N 1
ATOM 1489 C CA . ALA A 1 199 ? -10.93 -25.891 -3.84 1 92.69 199 ALA A CA 1
ATOM 1490 C C . ALA A 1 199 ? -10.523 -26.328 -5.242 1 92.69 199 ALA A C 1
ATOM 1492 O O . ALA A 1 199 ? -10.969 -27.375 -5.723 1 92.69 199 ALA A O 1
ATOM 1493 N N . THR A 1 200 ? -9.703 -25.594 -5.871 1 92.62 200 THR A N 1
ATOM 1494 C CA . THR A 1 200 ? -9.398 -25.844 -7.273 1 92.62 200 THR A CA 1
ATOM 1495 C C . THR A 1 200 ? -8.062 -26.562 -7.406 1 92.62 200 THR A C 1
ATOM 1497 O O . THR A 1 200 ? -7.746 -27.109 -8.469 1 92.62 200 THR A O 1
ATOM 1500 N N . GLY A 1 201 ? -7.254 -26.484 -6.402 1 94.81 201 GLY A N 1
ATOM 1501 C CA . GLY A 1 201 ? -5.945 -27.125 -6.445 1 94.81 201 GLY A CA 1
ATOM 1502 C C . GLY A 1 201 ? -4.883 -26.25 -7.086 1 94.81 201 GLY A C 1
ATOM 1503 O O . GLY A 1 201 ? -3.797 -26.719 -7.422 1 94.81 201 GLY A O 1
ATOM 1504 N N . VAL A 1 202 ? -5.184 -25.016 -7.277 1 95.38 202 VAL A N 1
ATOM 1505 C CA . VAL A 1 202 ? -4.219 -24.094 -7.859 1 95.38 202 VAL A CA 1
ATOM 1506 C C . VAL A 1 202 ? -3.074 -23.844 -6.879 1 95.38 202 VAL A C 1
ATOM 1508 O O . VAL A 1 202 ? -3.295 -23.75 -5.668 1 95.38 202 VAL A O 1
ATOM 1511 N N . THR A 1 203 ? -1.832 -23.797 -7.438 1 97.81 203 THR A N 1
ATOM 1512 C CA . THR A 1 203 ? -0.683 -23.406 -6.633 1 97.81 203 THR A CA 1
ATOM 1513 C C . THR A 1 203 ? -0.684 -21.891 -6.395 1 97.81 203 THR A C 1
ATOM 1515 O O . THR A 1 203 ? -0.729 -21.109 -7.348 1 97.81 203 THR A O 1
ATOM 1518 N N . LEU A 1 204 ? -0.673 -21.5 -5.086 1 97.88 204 LEU A N 1
ATOM 1519 C CA . LEU A 1 204 ? -0.796 -20.078 -4.754 1 97.88 204 LEU A CA 1
ATOM 1520 C C . LEU A 1 204 ? 0.454 -19.578 -4.039 1 97.88 204 LEU A C 1
ATOM 1522 O O . LEU A 1 204 ? 0.85 -20.125 -3.01 1 97.88 204 LEU A O 1
ATOM 1526 N N . VAL A 1 205 ? 1.105 -18.562 -4.645 1 98.44 205 VAL A N 1
ATOM 1527 C CA . VAL A 1 205 ? 2.234 -17.875 -4.027 1 98.44 205 VAL A CA 1
ATOM 1528 C C . VAL A 1 205 ? 1.93 -16.391 -3.908 1 98.44 205 VAL A C 1
ATOM 1530 O O . VAL A 1 205 ? 1.591 -15.734 -4.898 1 98.44 205 VAL A O 1
ATOM 1533 N N . ALA A 1 206 ? 2.049 -15.875 -2.689 1 97.69 206 ALA A N 1
ATOM 1534 C CA . ALA A 1 206 ? 1.751 -14.461 -2.475 1 97.69 206 ALA A CA 1
ATOM 1535 C C . ALA A 1 206 ? 2.869 -13.781 -1.694 1 97.69 206 ALA A C 1
ATOM 1537 O O . ALA A 1 206 ? 3.385 -14.336 -0.721 1 97.69 206 ALA A O 1
ATOM 1538 N N . SER A 1 207 ? 3.275 -12.648 -2.197 1 96.31 207 SER A N 1
ATOM 1539 C CA . SER A 1 207 ? 4.129 -11.789 -1.384 1 96.31 207 SER A CA 1
ATOM 1540 C C . SER A 1 207 ? 3.301 -10.828 -0.531 1 96.31 207 SER A C 1
ATOM 1542 O O . SER A 1 207 ? 2.307 -10.273 -1.001 1 96.31 207 SER A O 1
ATOM 1544 N N . LEU A 1 208 ? 3.686 -10.727 0.783 1 93.44 208 LEU A N 1
ATOM 1545 C CA . LEU A 1 208 ? 2.945 -9.859 1.693 1 93.44 208 LEU A CA 1
ATOM 1546 C C . LEU A 1 208 ? 3.898 -9.055 2.57 1 93.44 208 LEU A C 1
ATOM 1548 O O . LEU A 1 208 ? 4.926 -9.57 3.018 1 93.44 208 LEU A O 1
ATOM 1552 N N . HIS A 1 209 ? 3.471 -7.867 2.844 1 88.25 209 HIS A N 1
ATOM 1553 C CA . HIS A 1 209 ? 4.164 -7.086 3.861 1 88.25 209 HIS A CA 1
ATOM 1554 C C . HIS A 1 209 ? 3.625 -7.391 5.254 1 88.25 209 HIS A C 1
ATOM 1556 O O . HIS A 1 209 ? 4.371 -7.355 6.234 1 88.25 209 HIS A O 1
ATOM 1562 N N . ALA A 1 210 ? 2.377 -7.602 5.344 1 88.56 210 ALA A N 1
ATOM 1563 C CA . ALA A 1 210 ? 1.745 -7.887 6.633 1 88.56 210 ALA A CA 1
ATOM 1564 C C . ALA A 1 210 ? 2.035 -9.312 7.082 1 88.56 210 ALA A C 1
ATOM 1566 O O . ALA A 1 210 ? 1.388 -10.258 6.629 1 88.56 210 ALA A O 1
ATOM 1567 N N . VAL A 1 211 ? 2.857 -9.375 8.055 1 92.19 211 VAL A N 1
ATOM 1568 C CA . VAL A 1 211 ? 3.318 -10.68 8.531 1 92.19 211 VAL A CA 1
ATOM 1569 C C . VAL A 1 211 ? 2.15 -11.453 9.141 1 92.19 211 VAL A C 1
ATOM 1571 O O . VAL A 1 211 ? 2.002 -12.648 8.898 1 92.19 211 VAL A O 1
ATOM 1574 N N . GLU A 1 212 ? 1.308 -10.789 9.836 1 91.81 212 GLU A N 1
ATOM 1575 C CA . GLU A 1 212 ? 0.19 -11.445 10.5 1 91.81 212 GLU A CA 1
ATOM 1576 C C . GLU A 1 212 ? -0.757 -12.094 9.492 1 91.81 212 GLU A C 1
ATOM 1578 O O . GLU A 1 212 ? -1.262 -13.195 9.727 1 91.81 212 GLU A O 1
ATOM 1583 N N . LEU A 1 213 ? -0.98 -11.438 8.438 1 94.12 213 LEU A N 1
ATOM 1584 C CA . LEU A 1 213 ? -1.843 -11.977 7.398 1 94.12 213 LEU A CA 1
ATOM 1585 C C . LEU A 1 213 ? -1.205 -13.203 6.746 1 94.12 213 LEU A C 1
ATOM 1587 O O . LEU A 1 213 ? -1.891 -14.188 6.453 1 94.12 213 LEU A O 1
ATOM 1591 N N . ALA A 1 214 ? 0.075 -13.125 6.508 1 96.75 214 ALA A N 1
ATOM 1592 C CA . ALA A 1 214 ? 0.786 -14.266 5.941 1 96.75 214 ALA A CA 1
ATOM 1593 C C . ALA A 1 214 ? 0.646 -15.5 6.836 1 96.75 214 ALA A C 1
ATOM 1595 O O . ALA A 1 214 ? 0.303 -16.578 6.359 1 96.75 214 ALA A O 1
ATOM 1596 N N . LEU A 1 215 ? 0.816 -15.273 8.094 1 97.06 215 LEU A N 1
ATOM 1597 C CA . LEU A 1 215 ? 0.799 -16.375 9.047 1 97.06 215 LEU A CA 1
ATOM 1598 C C . LEU A 1 215 ? -0.615 -16.922 9.227 1 97.06 215 LEU A C 1
ATOM 1600 O O . LEU A 1 215 ? -0.803 -18.109 9.469 1 97.06 215 LEU A O 1
ATOM 1604 N N . ALA A 1 216 ? -1.547 -16.078 9.078 1 96.56 216 ALA A N 1
ATOM 1605 C CA . ALA A 1 216 ? -2.936 -16.469 9.32 1 96.56 216 ALA A CA 1
ATOM 1606 C C . ALA A 1 216 ? -3.504 -17.25 8.148 1 96.56 216 ALA A C 1
ATOM 1608 O O . ALA A 1 216 ? -4.348 -18.141 8.336 1 96.56 216 ALA A O 1
ATOM 1609 N N . HIS A 1 217 ? -3.018 -17.016 6.977 1 97.88 217 HIS A N 1
ATOM 1610 C CA . HIS A 1 217 ? -3.754 -17.531 5.824 1 97.88 217 HIS A CA 1
ATOM 1611 C C . HIS A 1 217 ? -2.938 -18.578 5.066 1 97.88 217 HIS A C 1
ATOM 1613 O O . HIS A 1 217 ? -3.49 -19.344 4.285 1 97.88 217 HIS A O 1
ATOM 1619 N N . PHE A 1 218 ? -1.645 -18.547 5.246 1 98.5 218 PHE A N 1
ATOM 1620 C CA . PHE A 1 218 ? -0.816 -19.438 4.441 1 98.5 218 PHE A CA 1
ATOM 1621 C C . PHE A 1 218 ? -0.15 -20.5 5.312 1 98.5 218 PHE A C 1
ATOM 1623 O O . PHE A 1 218 ? 0.438 -20.172 6.348 1 98.5 218 PHE A O 1
ATOM 1630 N N . PRO A 1 219 ? -0.161 -21.734 4.875 1 98.25 219 PRO A N 1
ATOM 1631 C CA . PRO A 1 219 ? 0.446 -22.812 5.656 1 98.25 219 PRO A CA 1
ATOM 1632 C C . PRO A 1 219 ? 1.972 -22.781 5.617 1 98.25 219 PRO A C 1
ATOM 1634 O O . PRO A 1 219 ? 2.627 -23.297 6.535 1 98.25 219 PRO A O 1
ATOM 1637 N N . ARG A 1 220 ? 2.527 -22.328 4.555 1 98.56 220 ARG A N 1
ATOM 1638 C CA . ARG A 1 220 ? 3.973 -22.266 4.359 1 98.56 220 ARG A CA 1
ATOM 1639 C C . ARG A 1 220 ? 4.43 -20.828 4.117 1 98.56 220 ARG A C 1
ATOM 1641 O O . ARG A 1 220 ? 3.793 -20.078 3.371 1 98.56 220 ARG A O 1
ATOM 1648 N N . VAL A 1 221 ? 5.539 -20.469 4.836 1 98.5 221 VAL A N 1
ATOM 1649 C CA . VAL A 1 221 ? 6.051 -19.109 4.75 1 98.5 221 VAL A CA 1
ATOM 1650 C C . VAL A 1 221 ? 7.543 -19.125 4.422 1 98.5 221 VAL A C 1
ATOM 1652 O O . VAL A 1 221 ? 8.305 -19.875 5.031 1 98.5 221 VAL A O 1
ATOM 1655 N N . ILE A 1 222 ? 7.887 -18.312 3.457 1 98.44 222 ILE A N 1
ATOM 1656 C CA . ILE A 1 222 ? 9.281 -18.156 3.047 1 98.44 222 ILE A CA 1
ATOM 1657 C C . ILE A 1 222 ? 9.75 -16.734 3.336 1 98.44 222 ILE A C 1
ATOM 1659 O O . ILE A 1 222 ? 9.125 -15.766 2.893 1 98.44 222 ILE A O 1
ATOM 1663 N N . GLY A 1 223 ? 10.828 -16.609 4.094 1 97.81 223 GLY A N 1
ATOM 1664 C CA . GLY A 1 223 ? 11.453 -15.312 4.348 1 97.81 223 GLY A CA 1
ATOM 1665 C C . GLY A 1 223 ? 12.617 -15.023 3.422 1 97.81 223 GLY A C 1
ATOM 1666 O O . GLY A 1 223 ? 13.539 -15.828 3.297 1 97.81 223 GLY A O 1
ATOM 1667 N N . ILE A 1 224 ? 12.539 -13.852 2.828 1 96.06 224 ILE A N 1
ATOM 1668 C CA . ILE A 1 224 ? 13.609 -13.461 1.91 1 96.06 224 ILE A CA 1
ATOM 1669 C C . ILE A 1 224 ? 14.258 -12.164 2.391 1 96.06 224 ILE A C 1
ATOM 1671 O O . ILE A 1 224 ? 13.562 -11.242 2.832 1 96.06 224 ILE A O 1
ATOM 1675 N N . ARG A 1 225 ? 15.523 -12.148 2.311 1 93.69 225 ARG A N 1
ATOM 1676 C CA . ARG A 1 225 ? 16.312 -10.969 2.656 1 93.69 225 ARG A CA 1
ATOM 1677 C C . ARG A 1 225 ? 17.547 -10.859 1.772 1 93.6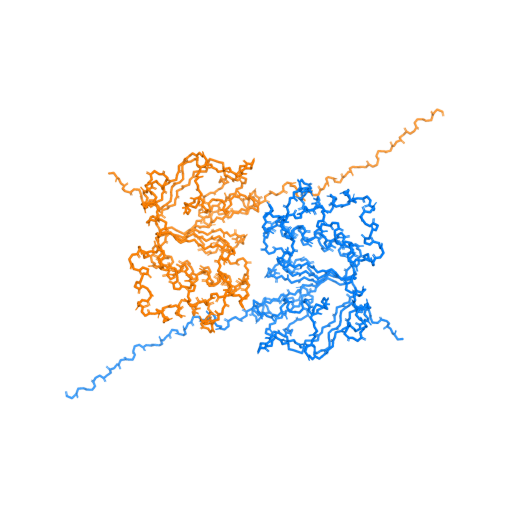9 225 ARG A C 1
ATOM 1679 O O . ARG A 1 225 ? 18.266 -11.844 1.571 1 93.69 225 ARG A O 1
ATOM 1686 N N . GLU A 1 226 ? 17.734 -9.664 1.224 1 90 226 GLU A N 1
ATOM 1687 C CA . GLU A 1 226 ? 18.891 -9.383 0.387 1 90 226 GLU A CA 1
ATOM 1688 C C . GLU A 1 226 ? 19.047 -10.43 -0.714 1 90 226 GLU A C 1
ATOM 1690 O O . GLU A 1 226 ? 20.141 -10.922 -0.962 1 90 226 GLU A O 1
ATOM 1695 N N . GLY A 1 227 ? 17.922 -10.844 -1.21 1 93.56 227 GLY A N 1
ATOM 1696 C CA . GLY A 1 227 ? 17.906 -11.727 -2.363 1 93.56 227 GLY A CA 1
ATOM 1697 C C . GLY A 1 227 ? 18.125 -13.188 -1.999 1 93.56 227 GLY A C 1
ATOM 1698 O O . GLY A 1 227 ? 18.359 -14.023 -2.873 1 93.56 227 GLY A O 1
ATOM 1699 N N . GLN A 1 228 ? 18.094 -13.484 -0.718 1 96.12 228 GLN A N 1
ATOM 1700 C CA . GLN A 1 228 ? 18.312 -14.852 -0.278 1 96.12 228 GLN A CA 1
ATOM 1701 C C . GLN A 1 228 ? 17.172 -15.336 0.611 1 96.12 228 GLN A C 1
ATOM 1703 O O . GLN A 1 228 ? 16.562 -14.547 1.329 1 96.12 228 GLN A O 1
ATOM 1708 N N . VAL A 1 229 ? 16.984 -16.641 0.54 1 96.81 229 VAL A N 1
ATOM 1709 C CA . VAL A 1 229 ? 16 -17.25 1.428 1 96.81 229 VAL A CA 1
ATOM 1710 C C . VAL A 1 229 ? 16.594 -17.422 2.822 1 96.81 229 VAL A C 1
ATOM 1712 O O . VAL A 1 229 ? 17.609 -18.109 2.99 1 96.81 229 VAL A O 1
ATOM 1715 N N . VAL A 1 230 ? 15.961 -16.844 3.799 1 96.38 230 VAL A N 1
ATOM 1716 C CA . VAL A 1 230 ? 16.469 -16.891 5.168 1 96.38 230 VAL A CA 1
ATOM 1717 C C . VAL A 1 230 ? 15.812 -18.047 5.926 1 96.38 230 VAL A C 1
ATOM 1719 O O . VAL A 1 230 ? 16.438 -18.672 6.781 1 96.38 230 VAL A O 1
ATOM 1722 N N . PHE A 1 231 ? 14.578 -18.234 5.691 1 97.31 231 PHE A N 1
ATOM 1723 C CA . PHE A 1 231 ? 13.898 -19.391 6.238 1 97.31 231 PHE A CA 1
ATOM 1724 C C . PHE A 1 231 ? 12.766 -19.844 5.324 1 97.31 231 PHE A C 1
ATOM 1726 O O . PHE A 1 231 ? 12.297 -19.062 4.484 1 97.31 231 PHE A O 1
ATOM 1733 N N . ASP A 1 232 ? 12.461 -21 5.402 1 98 232 ASP A N 1
ATOM 1734 C CA . ASP A 1 232 ? 11.383 -21.719 4.711 1 98 232 ASP A CA 1
ATOM 1735 C C . ASP A 1 232 ? 10.758 -22.781 5.613 1 98 232 ASP A C 1
ATOM 1737 O O . ASP A 1 232 ? 11.336 -23.844 5.816 1 98 232 ASP A O 1
ATOM 1741 N N . CYS A 1 233 ? 9.539 -22.438 6.105 1 98.25 233 CYS A N 1
ATOM 1742 C CA . CYS A 1 233 ? 8.977 -23.328 7.117 1 98.25 233 CYS A CA 1
ATOM 1743 C C . CYS A 1 233 ? 7.465 -23.156 7.211 1 98.25 233 CYS A C 1
ATOM 1745 O O . CYS A 1 233 ? 6.902 -22.234 6.629 1 98.25 233 CYS A O 1
ATOM 1747 N N . PRO A 1 234 ? 6.812 -24.125 7.848 1 98.31 234 PRO A N 1
ATOM 1748 C CA . PRO A 1 234 ? 5.387 -23.922 8.117 1 98.31 234 PRO A CA 1
ATOM 1749 C C . PRO A 1 234 ? 5.117 -22.641 8.922 1 98.31 234 PRO A C 1
ATOM 1751 O O . PRO A 1 234 ? 5.957 -22.234 9.727 1 98.31 234 PRO A O 1
ATOM 1754 N N . ALA A 1 235 ? 3.959 -22.062 8.711 1 98.06 235 ALA A N 1
ATOM 1755 C CA . ALA A 1 235 ? 3.592 -20.828 9.383 1 98.06 235 ALA A CA 1
ATOM 1756 C C . ALA A 1 235 ? 3.695 -20.969 10.898 1 98.06 235 ALA A C 1
ATOM 1758 O O . ALA A 1 235 ? 4.129 -20.047 11.594 1 98.06 235 ALA A O 1
ATOM 1759 N N . GLU A 1 236 ? 3.383 -22.125 11.391 1 97.38 236 GLU A N 1
ATOM 1760 C CA . GLU A 1 236 ? 3.365 -22.359 12.836 1 97.38 236 GLU A CA 1
ATOM 1761 C C . GLU A 1 236 ? 4.777 -22.359 13.414 1 97.38 236 GLU A C 1
ATOM 1763 O O . GLU A 1 236 ? 4.961 -22.188 14.617 1 97.38 236 GLU A O 1
ATOM 1768 N N . ALA A 1 237 ? 5.711 -22.516 12.578 1 97.62 237 ALA A N 1
ATOM 1769 C CA . ALA A 1 237 ? 7.098 -22.609 13.031 1 97.62 237 ALA A CA 1
ATOM 1770 C C . ALA A 1 237 ? 7.781 -21.25 12.984 1 97.62 237 ALA A C 1
ATOM 1772 O O . ALA A 1 237 ? 8.93 -21.109 13.414 1 97.62 237 ALA A O 1
ATOM 1773 N N . VAL A 1 238 ? 7.09 -20.25 12.516 1 96.88 238 VAL A N 1
ATOM 1774 C CA . VAL A 1 238 ? 7.676 -18.906 12.453 1 96.88 238 VAL A CA 1
ATOM 1775 C C . VAL A 1 238 ? 7.664 -18.266 13.836 1 96.88 238 VAL A C 1
ATOM 1777 O O . VAL A 1 238 ? 6.598 -18.016 14.406 1 96.88 238 VAL A O 1
ATOM 1780 N N . THR A 1 239 ? 8.883 -18 14.336 1 96.06 239 THR A N 1
ATOM 1781 C CA . THR A 1 239 ? 9.023 -17.406 15.656 1 96.06 239 THR A CA 1
ATOM 1782 C C . THR A 1 239 ? 9.305 -15.914 15.547 1 96.06 239 THR A C 1
ATOM 1784 O O . THR A 1 239 ? 9.664 -15.422 14.477 1 96.06 239 THR A O 1
ATOM 1787 N N . GLU A 1 240 ? 9.125 -15.305 16.672 1 93.94 240 GLU A N 1
ATOM 1788 C CA . GLU A 1 240 ? 9.469 -13.891 16.734 1 93.94 240 GLU A CA 1
ATOM 1789 C C . GLU A 1 240 ? 10.953 -13.664 16.453 1 93.94 240 GLU A C 1
ATOM 1791 O O . GLU A 1 240 ? 11.328 -12.664 15.844 1 93.94 240 GLU A O 1
ATOM 1796 N N . GLN A 1 241 ? 11.727 -14.547 16.875 1 94 241 GLN A N 1
ATOM 1797 C CA . GLN A 1 241 ? 13.164 -14.453 16.641 1 94 241 GLN A CA 1
ATOM 1798 C C . GLN A 1 241 ? 13.484 -14.508 15.148 1 94 241 GLN A C 1
ATOM 1800 O O . GLN A 1 241 ? 14.32 -13.742 14.664 1 94 241 GLN A O 1
ATOM 1805 N N . LEU A 1 242 ? 12.797 -15.383 14.461 1 94.75 242 LEU A N 1
ATOM 1806 C CA . LEU A 1 242 ? 12.984 -15.477 13.016 1 94.75 242 LEU A CA 1
ATOM 1807 C C . LEU A 1 242 ? 12.594 -14.18 12.328 1 94.75 242 LEU A C 1
ATOM 1809 O O . LEU A 1 242 ? 13.305 -13.695 11.445 1 94.75 242 LEU A O 1
ATOM 1813 N N . LEU A 1 243 ? 11.508 -13.648 12.82 1 94.44 243 LEU A N 1
ATOM 1814 C CA . LEU A 1 243 ? 11.008 -12.414 12.234 1 94.44 243 LEU A CA 1
ATOM 1815 C C . LEU A 1 243 ? 11.938 -11.25 12.547 1 94.44 243 LEU A C 1
ATOM 1817 O O . LEU A 1 243 ? 12.227 -10.422 11.672 1 94.44 243 LEU A O 1
ATOM 1821 N N . ASP A 1 244 ? 12.43 -11.203 13.727 1 91.94 244 ASP A N 1
ATOM 1822 C CA . ASP A 1 244 ? 13.367 -10.148 14.109 1 91.94 244 ASP A CA 1
ATOM 1823 C C . ASP A 1 244 ? 14.633 -10.195 13.25 1 91.94 244 ASP A C 1
ATOM 1825 O O . ASP A 1 244 ? 15.125 -9.156 12.812 1 91.94 244 ASP A O 1
ATOM 1829 N N . ALA A 1 245 ? 15.039 -11.328 13.023 1 92.94 245 ALA A N 1
ATOM 1830 C CA . ALA A 1 245 ? 16.234 -11.508 12.203 1 92.94 245 ALA A CA 1
ATOM 1831 C C . ALA A 1 245 ? 15.961 -11.117 10.758 1 92.94 245 ALA A C 1
ATOM 1833 O O . ALA A 1 245 ? 16.797 -10.492 10.102 1 92.94 245 ALA A O 1
ATOM 1834 N N . LEU A 1 246 ? 14.82 -11.469 10.305 1 94.31 246 LEU A N 1
ATOM 1835 C CA . LEU A 1 246 ? 14.438 -11.188 8.93 1 94.31 246 LEU A CA 1
ATOM 1836 C C . LEU A 1 246 ? 14.375 -9.688 8.68 1 94.31 246 LEU A C 1
ATOM 1838 O O . LEU A 1 246 ? 14.82 -9.203 7.637 1 94.31 246 LEU A O 1
ATOM 1842 N N . TYR A 1 247 ? 13.82 -9 9.641 1 92.06 247 TYR A N 1
ATOM 1843 C CA . TYR A 1 247 ? 13.539 -7.586 9.422 1 92.06 247 TYR A CA 1
ATOM 1844 C C . TYR A 1 247 ? 14.555 -6.707 10.133 1 92.06 247 TYR A C 1
ATOM 1846 O O . TYR A 1 247 ? 14.367 -5.492 10.242 1 92.06 247 TYR A O 1
ATOM 1854 N N . ALA A 1 248 ? 15.562 -7.32 10.578 1 83.38 248 ALA A N 1
ATOM 1855 C CA . ALA A 1 248 ? 16.625 -6.566 11.242 1 83.38 248 ALA A CA 1
ATOM 1856 C C . ALA A 1 248 ? 17.219 -5.516 10.305 1 83.38 248 ALA A C 1
ATOM 1858 O O . ALA A 1 248 ? 17.438 -5.785 9.125 1 83.38 248 ALA A O 1
ATOM 1859 N N . ASN A 1 249 ? 16.828 -4.219 10.539 1 70.81 249 ASN A N 1
ATOM 1860 C CA . ASN A 1 249 ? 17.344 -3.146 9.688 1 70.81 249 ASN A CA 1
ATOM 1861 C C . ASN A 1 249 ? 18.469 -2.373 10.367 1 70.81 249 ASN A C 1
ATOM 1863 O O . ASN A 1 249 ? 18.219 -1.562 11.258 1 70.81 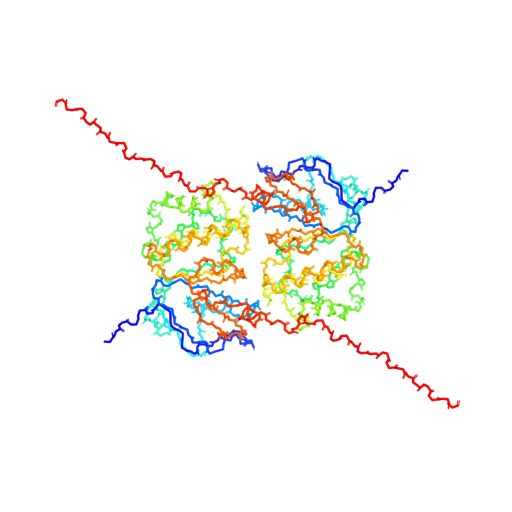249 ASN A O 1
ATOM 1867 N N . GLU A 1 250 ? 19.703 -2.744 10.086 1 57.59 250 GLU A N 1
ATOM 1868 C CA . GLU A 1 250 ? 20.875 -2.125 10.688 1 57.59 250 GLU A CA 1
ATOM 1869 C C . GLU A 1 250 ? 20.953 -0.639 10.352 1 57.59 250 GLU A C 1
ATOM 1871 O O . GLU A 1 250 ? 21.516 0.149 11.109 1 57.59 250 GLU A O 1
ATOM 1876 N N . GLN A 1 251 ? 20.375 -0.246 9.234 1 57.97 251 GLN A N 1
ATOM 1877 C CA . GLN A 1 251 ? 20.547 1.132 8.797 1 57.97 251 GLN A CA 1
ATOM 1878 C C . GLN A 1 251 ? 19.641 2.082 9.562 1 57.97 251 GLN A C 1
ATOM 1880 O O . GLN A 1 251 ? 19.844 3.297 9.555 1 57.97 251 GLN A O 1
ATOM 1885 N N . LEU A 1 252 ? 18.578 1.581 10.234 1 60.62 252 LEU A N 1
ATOM 1886 C CA . LEU A 1 252 ? 17.656 2.459 10.938 1 60.62 252 LEU A CA 1
ATOM 1887 C C . LEU A 1 252 ? 18.109 2.674 12.383 1 60.62 252 LEU A C 1
ATOM 1889 O O . LEU A 1 252 ? 17.484 3.43 13.125 1 60.62 252 LEU A O 1
ATOM 1893 N N . ALA A 1 253 ? 19.219 1.91 12.977 1 49.78 253 ALA A N 1
ATOM 1894 C CA . ALA A 1 253 ? 19.703 2.053 14.352 1 49.78 253 ALA A CA 1
ATOM 1895 C C . ALA A 1 253 ? 20.109 3.494 14.641 1 49.78 253 ALA A C 1
ATOM 1897 O O . ALA A 1 253 ? 20.672 4.172 13.773 1 49.78 253 ALA A O 1
ATOM 1898 N N . PRO A 1 254 ? 19.484 4.086 15.688 1 47.94 254 PRO A N 1
ATOM 1899 C CA . PRO A 1 254 ? 19.906 5.426 16.094 1 47.94 254 PRO A CA 1
ATOM 1900 C C . PRO A 1 254 ? 21.438 5.578 16.078 1 47.94 254 PRO A C 1
ATOM 1902 O O . PRO A 1 254 ? 22.156 4.598 16.266 1 47.94 254 PRO A O 1
ATOM 1905 N N . PRO A 1 255 ? 22 6.641 15.43 1 40.59 255 PRO A N 1
ATOM 1906 C CA . PRO A 1 255 ? 23.453 6.801 15.617 1 40.59 255 PRO A CA 1
ATOM 1907 C C . PRO A 1 255 ? 23.891 6.531 17.062 1 40.59 255 PRO A C 1
ATOM 1909 O O . PRO A 1 255 ? 23.109 6.719 17.984 1 40.59 255 PRO A O 1
ATOM 1912 N N . PRO A 1 256 ? 24.906 5.68 17.312 1 35.38 256 PRO A N 1
ATOM 1913 C CA . PRO A 1 256 ? 25.375 5.578 18.688 1 35.38 256 PRO A CA 1
ATOM 1914 C C . PRO A 1 256 ? 25.406 6.926 19.406 1 35.38 256 PRO A C 1
ATOM 1916 O O . PRO A 1 256 ? 25.578 7.965 18.766 1 35.38 256 PRO A O 1
ATOM 1919 N N . THR A 1 257 ? 24.656 7.062 20.438 1 35.38 257 THR A N 1
ATOM 1920 C CA . THR A 1 257 ? 24.859 8.211 21.328 1 35.38 257 THR A CA 1
ATOM 1921 C C . THR A 1 257 ? 26.344 8.562 21.422 1 35.38 257 THR A C 1
ATOM 1923 O O . THR A 1 257 ? 27.172 7.719 21.781 1 35.38 257 THR A O 1
ATOM 1926 N N . GLN A 1 258 ? 26.891 9.43 20.609 1 34.31 258 GLN A N 1
ATOM 1927 C CA . GLN A 1 258 ? 28.219 9.961 20.891 1 34.31 258 GLN A CA 1
ATOM 1928 C C . GLN A 1 258 ? 28.453 10.062 22.391 1 34.31 258 GLN A C 1
ATOM 1930 O O . GLN A 1 258 ? 27.594 10.562 23.125 1 34.31 258 GLN A O 1
ATOM 1935 N N . GLY A 1 259 ? 29.297 9.18 22.984 1 31.36 259 GLY A N 1
ATOM 1936 C CA . GLY A 1 259 ? 29.875 9.289 24.312 1 31.36 259 GLY A CA 1
ATOM 1937 C C . GLY A 1 259 ? 30.188 10.719 24.719 1 31.36 259 GLY A C 1
ATOM 1938 O O . GLY A 1 259 ? 30.094 11.633 23.906 1 31.36 259 GLY A O 1
ATOM 1939 N N . PRO A 1 260 ? 30.578 10.914 25.984 1 31.64 260 PRO A N 1
ATOM 1940 C CA . PRO A 1 260 ? 30.859 12.141 26.734 1 31.64 260 PRO A CA 1
ATOM 1941 C C . PRO A 1 260 ? 31.688 13.141 25.922 1 31.64 260 PRO A C 1
ATOM 1943 O O . PRO A 1 260 ? 32.375 12.75 24.969 1 31.64 260 PRO A O 1
ATOM 1946 N N . THR A 1 261 ? 31.297 14.383 26.109 1 30.56 261 THR A N 1
ATOM 1947 C CA . THR A 1 261 ? 32 15.641 25.844 1 30.56 261 THR A CA 1
ATOM 1948 C C . THR A 1 261 ? 33.5 15.508 26.141 1 30.56 261 THR A C 1
ATOM 1950 O O . THR A 1 261 ? 33.875 15.156 27.266 1 30.56 261 THR A O 1
ATOM 1953 N N . LEU A 1 262 ? 34.25 15.148 25.172 1 29.12 262 LEU A N 1
ATOM 1954 C CA . LEU A 1 262 ? 35.688 15.281 25.375 1 29.12 262 LEU A CA 1
ATOM 1955 C C . LEU A 1 262 ? 36.031 16.594 26.094 1 29.12 262 LEU A C 1
ATOM 1957 O O . LEU A 1 262 ? 35.656 17.672 25.609 1 29.12 262 LEU A O 1
ATOM 1961 N N . THR A 1 263 ? 36.125 16.484 27.516 1 32.44 263 THR A N 1
ATOM 1962 C CA . THR A 1 263 ? 36.75 17.469 28.406 1 32.44 263 THR A CA 1
ATOM 1963 C C . THR A 1 263 ? 38.094 17.906 27.828 1 32.44 263 THR A C 1
ATOM 1965 O O . THR A 1 263 ? 39.031 17.109 27.75 1 32.44 263 THR A O 1
ATOM 1968 N N . VAL A 1 264 ? 38.094 18.734 26.844 1 32.66 264 VAL A N 1
ATOM 1969 C CA . VAL A 1 264 ? 39.281 19.406 26.391 1 32.66 264 VAL A CA 1
ATOM 1970 C C . VAL A 1 264 ? 40 20.062 27.562 1 32.66 264 VAL A C 1
ATOM 1972 O O . VAL A 1 264 ? 39.469 20.984 28.188 1 32.66 264 VAL A O 1
ATOM 1975 N N . GLN A 1 265 ? 40.781 19.25 28.297 1 30.81 265 GLN A N 1
ATOM 1976 C CA . GLN A 1 265 ? 41.812 19.781 29.203 1 30.81 265 GLN A CA 1
ATOM 1977 C C . GLN A 1 265 ? 42.719 20.75 28.5 1 30.81 265 GLN A C 1
ATOM 1979 O O . GLN A 1 265 ? 43.438 20.359 27.562 1 30.81 265 GLN A O 1
ATOM 1984 N N . ILE A 1 266 ? 42.312 22.078 28.422 1 30.64 266 ILE A N 1
ATOM 1985 C CA . ILE A 1 266 ? 43.188 23.188 28.062 1 30.64 266 ILE A CA 1
ATOM 1986 C C . ILE A 1 266 ? 44.438 23.172 28.969 1 30.64 266 ILE A C 1
ATOM 1988 O O . ILE A 1 266 ? 44.312 23.297 30.188 1 30.64 266 ILE A O 1
ATOM 1992 N N . PRO A 1 267 ? 45.438 22.5 28.469 1 29.41 267 PRO A N 1
ATOM 1993 C CA . PRO A 1 267 ? 46.625 22.703 29.266 1 29.41 267 PRO A CA 1
ATOM 1994 C C . PRO A 1 267 ? 46.969 24.188 29.469 1 29.41 267 PRO A C 1
ATOM 1996 O O . PRO A 1 267 ? 46.688 25 28.594 1 29.41 267 PRO A O 1
ATOM 1999 N N . ARG A 1 268 ? 46.906 24.703 30.766 1 34.59 268 ARG A N 1
ATOM 2000 C CA . ARG A 1 268 ? 47.406 25.969 31.312 1 34.59 268 ARG A CA 1
ATOM 2001 C C . ARG A 1 268 ? 48.844 26.234 30.844 1 34.59 268 ARG A C 1
ATOM 2003 O O . ARG A 1 268 ? 49.75 25.453 31.125 1 34.59 268 ARG A O 1
ATOM 2010 N N . CYS A 1 269 ? 49 26.766 29.609 1 25.83 269 CYS A N 1
ATOM 2011 C CA . CYS A 1 269 ? 50.25 27.516 29.688 1 25.83 269 CYS A CA 1
ATOM 2012 C C . CYS A 1 269 ? 50.094 28.781 30.531 1 25.83 269 CYS A C 1
ATOM 2014 O O . CYS A 1 269 ? 49 29.359 30.547 1 25.83 269 CYS A O 1
ATOM 2016 N N . MET B 1 1 ? -10.719 37.781 22.734 1 33.91 1 MET B N 1
ATOM 2017 C CA . MET B 1 1 ? -11.148 36.938 21.609 1 33.91 1 MET B CA 1
ATOM 2018 C C . MET B 1 1 ? -10.227 35.75 21.453 1 33.91 1 MET B C 1
ATOM 2020 O O . MET B 1 1 ? -9.047 35.906 21.109 1 33.91 1 MET B O 1
ATOM 2024 N N . THR B 1 2 ? -10.133 34.844 22.391 1 41.81 2 THR B N 1
ATOM 2025 C CA . THR B 1 2 ? -9.156 33.781 22.656 1 41.81 2 THR B CA 1
ATOM 2026 C C . THR B 1 2 ? -8.719 33.125 21.359 1 41.81 2 THR B C 1
ATOM 2028 O O . THR B 1 2 ? -9.555 32.656 20.594 1 41.81 2 THR B O 1
ATOM 2031 N N . ALA B 1 3 ? -7.777 33.625 20.594 1 48.81 3 ALA B N 1
ATOM 2032 C CA . ALA B 1 3 ? -7.215 33.25 19.297 1 48.81 3 ALA B CA 1
ATOM 2033 C C . ALA B 1 3 ? -7.289 31.75 19.078 1 48.81 3 ALA B C 1
ATOM 2035 O O . ALA B 1 3 ? -6.805 30.969 19.906 1 48.81 3 ALA B O 1
ATOM 2036 N N . SER B 1 4 ? -8.344 31.25 18.484 1 65.06 4 SER B N 1
ATOM 2037 C CA . SER B 1 4 ? -8.695 29.844 18.328 1 65.06 4 SER B CA 1
ATOM 2038 C C . SER B 1 4 ? -7.488 29.016 17.922 1 65.06 4 SER B C 1
ATOM 2040 O O . SER B 1 4 ? -6.766 29.375 16.984 1 65.06 4 SER B O 1
ATOM 2042 N N . ASN B 1 5 ? -6.746 28.344 18.844 1 86.25 5 ASN B N 1
ATOM 2043 C CA . ASN B 1 5 ? -5.566 27.484 18.75 1 86.25 5 ASN B CA 1
ATOM 2044 C C . ASN B 1 5 ? -5.789 26.328 17.797 1 86.25 5 ASN B C 1
ATOM 2046 O O . ASN B 1 5 ? -5.102 25.297 17.875 1 86.25 5 ASN B O 1
ATOM 2050 N N . ALA B 1 6 ? -6.75 26.625 16.938 1 93.56 6 ALA B N 1
ATOM 2051 C CA . ALA B 1 6 ? -7.059 25.547 16 1 93.56 6 ALA B CA 1
ATOM 2052 C C . ALA B 1 6 ? -6.234 25.672 14.727 1 93.56 6 ALA B C 1
ATOM 2054 O O . ALA B 1 6 ? -6.148 26.75 14.141 1 93.56 6 ALA B O 1
ATOM 2055 N N . ALA B 1 7 ? -5.598 24.641 14.383 1 97.5 7 ALA B N 1
ATOM 2056 C CA . ALA B 1 7 ? -4.906 24.609 13.094 1 97.5 7 ALA B CA 1
ATOM 2057 C C . ALA B 1 7 ? -5.879 24.312 11.953 1 97.5 7 ALA B C 1
ATOM 2059 O O . ALA B 1 7 ? -5.797 24.938 10.891 1 97.5 7 ALA B O 1
ATOM 2060 N N . ILE B 1 8 ? -6.793 23.406 12.211 1 97.94 8 ILE B N 1
ATOM 2061 C CA . ILE B 1 8 ? -7.801 23.016 11.234 1 97.94 8 ILE B CA 1
ATOM 2062 C C . ILE B 1 8 ? -9.172 22.953 11.898 1 97.94 8 ILE B C 1
ATOM 2064 O O . ILE B 1 8 ? -9.32 22.344 12.969 1 97.94 8 ILE B O 1
ATOM 2068 N N . HIS B 1 9 ? -10.102 23.578 11.312 1 97.88 9 HIS B N 1
ATOM 2069 C CA . HIS B 1 9 ? -11.477 23.531 11.797 1 97.88 9 HIS B CA 1
ATOM 2070 C C . HIS B 1 9 ? -12.461 23.328 10.656 1 97.88 9 HIS B C 1
ATOM 2072 O O . HIS B 1 9 ? -12.531 24.156 9.742 1 97.88 9 HIS B O 1
ATOM 2078 N N . LEU B 1 10 ? -13.148 22.234 10.68 1 97.44 10 LEU B N 1
ATOM 2079 C CA . LEU B 1 10 ? -14.211 21.938 9.727 1 97.44 10 LEU B CA 1
ATOM 2080 C C . LEU B 1 10 ? -15.586 22.141 10.359 1 97.44 10 LEU B C 1
ATOM 2082 O O . LEU B 1 10 ? -15.852 21.625 11.445 1 97.44 10 LEU B O 1
ATOM 2086 N N . TYR B 1 11 ? -16.375 22.875 9.664 1 96.75 11 TYR B N 1
ATOM 2087 C CA . TYR B 1 11 ? -17.734 23.141 10.109 1 96.75 11 TYR B CA 1
ATOM 2088 C C . TYR B 1 11 ? -18.75 22.5 9.172 1 96.75 11 TYR B C 1
ATOM 2090 O O . TYR B 1 11 ? -19.141 23.094 8.156 1 96.75 11 TYR B O 1
ATOM 2098 N N . GLY B 1 12 ? -19.25 21.312 9.555 1 96.81 12 GLY B N 1
ATOM 2099 C CA . GLY B 1 12 ? -20.234 20.625 8.734 1 96.81 12 GLY B CA 1
ATOM 2100 C C . GLY B 1 12 ? -19.844 20.562 7.273 1 96.81 12 GLY B C 1
ATOM 2101 O O . GLY B 1 12 ? -20.656 20.844 6.391 1 96.81 12 GLY B O 1
ATOM 2102 N N . ALA B 1 13 ? -18.641 20.281 7.035 1 96.31 13 ALA B N 1
ATOM 2103 C CA . ALA B 1 13 ? -18.125 20.297 5.668 1 96.31 13 ALA B CA 1
ATOM 2104 C C . ALA B 1 13 ? -18.531 19.016 4.922 1 96.31 13 ALA B C 1
ATOM 2106 O O . ALA B 1 13 ? -18.406 17.922 5.457 1 96.31 13 ALA B O 1
ATOM 2107 N N . SER B 1 14 ? -19.047 19.234 3.783 1 96.5 14 SER B N 1
ATOM 2108 C CA . SER B 1 14 ? -19.406 18.125 2.908 1 96.5 14 SER B CA 1
ATOM 2109 C C . SER B 1 14 ? -18.656 18.188 1.584 1 96.5 14 SER B C 1
ATOM 2111 O O . SER B 1 14 ? -18.172 19.266 1.191 1 96.5 14 SER B O 1
ATOM 2113 N N . LEU B 1 15 ? -18.453 17.078 1.034 1 94.12 15 LEU B N 1
ATOM 2114 C CA . LEU B 1 15 ? -17.781 16.984 -0.259 1 94.12 15 LEU B CA 1
ATOM 2115 C C . LEU B 1 15 ? -18.453 15.953 -1.152 1 94.12 15 LEU B C 1
ATOM 2117 O O . LEU B 1 15 ? -18.672 14.82 -0.733 1 94.12 15 LEU B O 1
ATOM 2121 N N . ARG B 1 16 ? -18.734 16.375 -2.271 1 88.69 16 ARG B N 1
ATOM 2122 C CA . ARG B 1 16 ? -19.344 15.492 -3.26 1 88.69 16 ARG B CA 1
ATOM 2123 C C . ARG B 1 16 ? -18.453 15.336 -4.48 1 88.69 16 ARG B C 1
ATOM 2125 O O . ARG B 1 16 ? -17.906 16.312 -4.992 1 88.69 16 ARG B O 1
ATOM 2132 N N . HIS B 1 17 ? -18.172 14.125 -4.879 1 79.56 17 HIS B N 1
ATOM 2133 C CA . HIS B 1 17 ? -17.516 13.805 -6.141 1 79.56 17 HIS B CA 1
ATOM 2134 C C . HIS B 1 17 ? -18.5 13.227 -7.145 1 79.56 17 HIS B C 1
ATOM 2136 O O . HIS B 1 17 ? -18.797 12.031 -7.105 1 79.56 17 HIS B O 1
ATOM 2142 N N . GLY B 1 18 ? -18.906 13.992 -8.008 1 75.12 18 GLY B N 1
ATOM 2143 C CA . GLY B 1 18 ? -19.984 13.539 -8.867 1 75.12 18 GLY B CA 1
ATOM 2144 C C . GLY B 1 18 ? -21.234 13.172 -8.102 1 75.12 18 GLY B C 1
ATOM 2145 O O . GLY B 1 18 ? -21.797 14.008 -7.395 1 75.12 18 GLY B O 1
ATOM 2146 N N . GLN B 1 19 ? -21.562 11.852 -8.211 1 71.31 19 GLN B N 1
ATOM 2147 C CA . GLN B 1 19 ? -22.781 11.398 -7.566 1 71.31 19 GLN B CA 1
ATOM 2148 C C . GLN B 1 19 ? -22.5 10.812 -6.191 1 71.31 19 GLN B C 1
ATOM 2150 O O . GLN B 1 19 ? -23.422 10.492 -5.441 1 71.31 19 GLN B O 1
ATOM 2155 N N . VAL B 1 20 ? -21.297 10.773 -5.848 1 76 20 VAL B N 1
ATOM 2156 C CA . VAL B 1 20 ? -20.906 10.117 -4.602 1 76 20 VAL B CA 1
ATOM 2157 C C . VAL B 1 20 ? -20.609 11.172 -3.539 1 76 20 VAL B C 1
ATOM 2159 O O . VAL B 1 20 ? -19.844 12.117 -3.791 1 76 20 VAL B O 1
ATOM 2162 N N . ARG B 1 21 ? -21.297 11.031 -2.467 1 85.62 21 ARG B N 1
ATOM 2163 C CA . ARG B 1 21 ? -20.969 11.875 -1.32 1 85.62 21 ARG B CA 1
ATOM 2164 C C . ARG B 1 21 ? -19.781 11.305 -0.548 1 85.62 21 ARG B C 1
ATOM 2166 O O . ARG B 1 21 ? -19.938 10.359 0.224 1 85.62 21 ARG B O 1
ATOM 2173 N N . ALA B 1 22 ? -18.688 11.93 -0.718 1 88.38 22 ALA B N 1
ATOM 2174 C CA . ALA B 1 22 ? -17.453 11.445 -0.1 1 88.38 22 ALA B CA 1
ATOM 2175 C C . ALA B 1 22 ? -17.391 11.82 1.377 1 88.38 22 ALA B C 1
ATOM 2177 O O . ALA B 1 22 ? -16.938 11.031 2.207 1 88.38 22 ALA B O 1
ATOM 2178 N N . LEU B 1 23 ? -17.828 13.008 1.699 1 95 23 LEU B N 1
ATOM 2179 C CA . LEU B 1 23 ? -17.922 13.492 3.07 1 95 23 LEU B CA 1
ATOM 2180 C C . LEU B 1 23 ? -19.312 14.062 3.344 1 95 23 LEU B C 1
ATOM 2182 O O . LEU B 1 23 ? -19.906 14.727 2.48 1 95 23 LEU B O 1
ATOM 2186 N N . ASP B 1 24 ? -19.781 13.836 4.539 1 96.25 24 ASP B N 1
ATOM 2187 C CA . ASP B 1 24 ? -21.125 14.242 4.898 1 96.25 24 ASP B CA 1
ATOM 2188 C C . ASP B 1 24 ? -21.141 15.039 6.199 1 96.25 24 ASP B C 1
ATOM 2190 O O . ASP B 1 24 ? -21.203 14.469 7.289 1 96.25 24 ASP B O 1
ATOM 2194 N N . ALA B 1 25 ? -21.141 16.297 6.086 1 96.19 25 ALA B N 1
ATOM 2195 C CA . ALA B 1 25 ? -21.266 17.25 7.18 1 96.19 25 ALA B CA 1
ATOM 2196 C C . ALA B 1 25 ? -20.281 16.953 8.305 1 96.19 25 ALA B C 1
ATOM 2198 O O . ALA B 1 25 ? -20.672 16.828 9.461 1 96.19 25 ALA B O 1
ATOM 2199 N N . VAL B 1 26 ? -19.047 16.891 7.941 1 97.19 26 VAL B N 1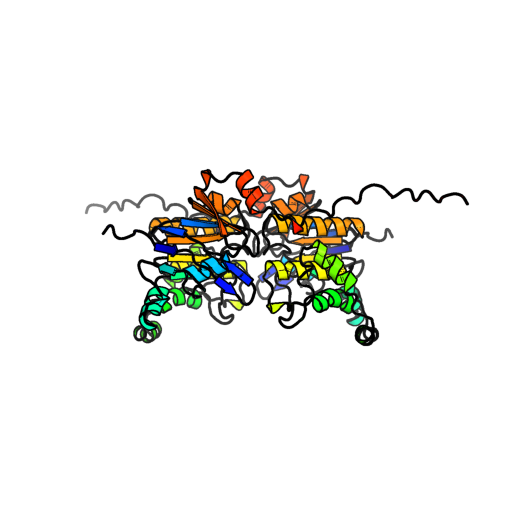
ATOM 2200 C CA . VAL B 1 26 ? -18 16.547 8.891 1 97.19 26 VAL B CA 1
ATOM 2201 C C . VAL B 1 26 ? -17.609 17.781 9.703 1 97.19 26 VAL B C 1
ATOM 2203 O O . VAL B 1 26 ? -17.328 18.844 9.133 1 97.19 26 VAL B O 1
ATOM 2206 N N . SER B 1 27 ? -17.719 17.703 10.992 1 97.5 27 SER B N 1
ATOM 2207 C CA . SER B 1 27 ? -17.219 18.719 11.906 1 97.5 27 SER B CA 1
ATOM 2208 C C . SER B 1 27 ? -16.047 18.203 12.727 1 97.5 27 SER B C 1
ATOM 2210 O O . SER B 1 27 ? -16.156 17.156 13.383 1 97.5 27 SER B O 1
ATOM 2212 N N . LEU B 1 28 ? -14.969 18.906 12.633 1 97.06 28 LEU B N 1
ATOM 2213 C CA . LEU B 1 28 ? -13.727 18.453 13.25 1 97.06 28 LEU B CA 1
ATOM 2214 C C . LEU B 1 28 ? -12.828 19.625 13.586 1 97.06 28 LEU B C 1
ATOM 2216 O O . LEU B 1 28 ? -12.727 20.578 12.805 1 97.06 28 LEU B O 1
ATOM 2220 N N . ARG B 1 29 ? -12.203 19.547 14.734 1 97.75 29 ARG B N 1
ATOM 2221 C CA . ARG B 1 29 ? -11.258 20.578 15.156 1 97.75 29 ARG B CA 1
ATOM 2222 C C . ARG B 1 29 ? -9.93 19.953 15.562 1 97.75 29 ARG B C 1
ATOM 2224 O O . ARG B 1 29 ? -9.883 19.031 16.375 1 97.75 29 ARG B O 1
ATOM 2231 N N . ILE B 1 30 ? -8.914 20.422 14.953 1 98.12 30 ILE B N 1
ATOM 2232 C CA . ILE B 1 30 ? -7.562 19.984 15.297 1 98.12 30 ILE B CA 1
ATOM 2233 C C . ILE B 1 30 ? -6.734 21.188 15.758 1 98.12 30 ILE B C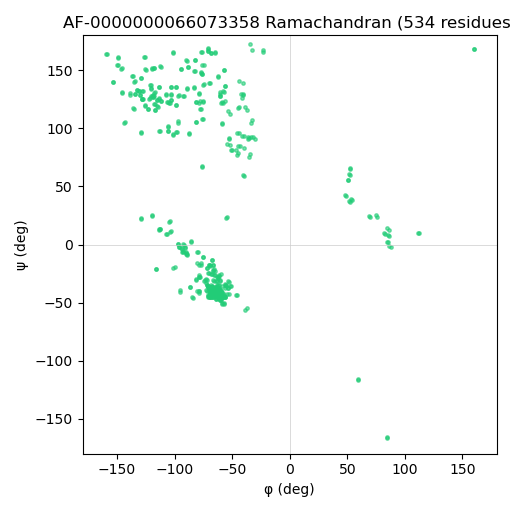 1
ATOM 2235 O O . ILE B 1 30 ? -6.613 22.172 15.039 1 98.12 30 ILE B O 1
ATOM 2239 N N . ALA B 1 31 ? -6.121 21.078 16.906 1 97.75 31 ALA B N 1
ATOM 2240 C CA . ALA B 1 31 ? -5.352 22.188 17.484 1 97.75 31 ALA B CA 1
ATOM 2241 C C . ALA B 1 31 ? -3.949 22.25 16.875 1 97.75 31 ALA B C 1
ATOM 2243 O O . ALA B 1 31 ? -3.457 21.25 16.328 1 97.75 31 ALA B O 1
ATOM 2244 N N . GLN B 1 32 ? -3.406 23.391 17 1 96.81 32 GLN B N 1
ATOM 2245 C CA . GLN B 1 32 ? -2.02 23.547 16.578 1 96.81 32 GLN B CA 1
ATOM 2246 C C . GLN B 1 32 ? -1.097 22.625 17.375 1 96.81 32 GLN B C 1
ATOM 2248 O O . GLN B 1 32 ? -1.229 22.516 18.594 1 96.81 32 GLN B O 1
ATOM 2253 N N . GLY B 1 33 ? -0.269 21.891 16.625 1 96.5 33 GLY B N 1
ATOM 2254 C CA . GLY B 1 33 ? 0.709 21.031 17.266 1 96.5 33 GLY B CA 1
ATOM 2255 C C . GLY B 1 33 ? 0.166 19.641 17.578 1 96.5 33 GLY B C 1
ATOM 2256 O O . GLY B 1 33 ? 0.902 18.781 18.047 1 96.5 33 GLY B O 1
ATOM 2257 N N . GLU B 1 34 ? -1.044 19.453 17.281 1 97.62 34 GLU B N 1
ATOM 2258 C CA . GLU B 1 34 ? -1.649 18.141 17.562 1 97.62 34 GLU B CA 1
ATOM 2259 C C . GLU B 1 34 ? -1.216 17.109 16.531 1 97.62 34 GLU B C 1
ATOM 2261 O O . GLU B 1 34 ? -0.917 17.453 15.383 1 97.62 34 GLU B O 1
ATOM 2266 N N . ARG B 1 35 ? -1.137 15.922 16.984 1 98.38 35 ARG B N 1
ATOM 2267 C CA . ARG B 1 35 ? -0.884 14.758 16.125 1 98.38 35 ARG B CA 1
ATOM 2268 C C . ARG B 1 35 ? -2.086 13.82 16.125 1 98.38 35 ARG B C 1
ATOM 2270 O O . ARG B 1 35 ? -2.473 13.289 17.156 1 98.38 35 ARG B O 1
ATOM 2277 N N . VAL B 1 36 ? -2.629 13.648 14.891 1 98.62 36 VAL B N 1
ATOM 2278 C CA . VAL B 1 36 ? -3.904 12.953 14.773 1 98.62 36 VAL B CA 1
ATOM 2279 C C . VAL B 1 36 ? -3.818 11.898 13.672 1 98.62 36 VAL B C 1
ATOM 2281 O O . VAL B 1 36 ? -3.281 12.156 12.594 1 98.62 36 VAL B O 1
ATOM 2284 N N . ALA B 1 37 ? -4.289 10.703 13.977 1 98.56 37 ALA B N 1
ATOM 2285 C CA . ALA B 1 37 ? -4.434 9.656 12.969 1 98.56 37 ALA B CA 1
ATOM 2286 C C . ALA B 1 37 ? -5.891 9.508 12.539 1 98.56 37 ALA B C 1
ATOM 2288 O O . ALA B 1 37 ? -6.801 9.562 13.367 1 98.56 37 ALA B O 1
ATOM 2289 N N . ILE B 1 38 ? -6.09 9.406 11.273 1 97.94 38 ILE B N 1
ATOM 2290 C CA . ILE B 1 38 ? -7.398 9.117 10.695 1 97.94 38 ILE B CA 1
ATOM 2291 C C . ILE B 1 38 ? -7.438 7.676 10.195 1 97.94 38 ILE B C 1
ATOM 2293 O O . ILE B 1 38 ? -6.602 7.27 9.383 1 97.94 38 ILE B O 1
ATOM 2297 N N . ILE B 1 39 ? -8.414 6.902 10.719 1 96.75 39 ILE B N 1
ATOM 2298 C CA . ILE B 1 39 ? -8.555 5.516 10.289 1 96.75 39 ILE B CA 1
ATOM 2299 C C . ILE B 1 39 ? -9.984 5.262 9.82 1 96.75 39 ILE B C 1
ATOM 2301 O O . ILE B 1 39 ? -10.891 6.047 10.117 1 96.75 39 ILE B O 1
ATOM 2305 N N . GLY B 1 40 ? -10.172 4.176 9.055 1 93.88 40 GLY B N 1
ATOM 2306 C CA . GLY B 1 40 ? -11.461 3.803 8.492 1 93.88 40 GLY B CA 1
ATOM 2307 C C . GLY B 1 40 ? -11.344 2.865 7.305 1 93.88 40 GLY B C 1
ATOM 2308 O O . GLY B 1 40 ? -10.25 2.674 6.766 1 93.88 40 GLY B O 1
ATOM 2309 N N . PRO B 1 41 ? -12.445 2.322 6.934 1 89.69 41 PRO B N 1
ATOM 2310 C CA . PRO B 1 41 ? -12.414 1.39 5.801 1 89.69 41 PRO B CA 1
ATOM 2311 C C . PRO B 1 41 ? -12.109 2.08 4.477 1 89.69 41 PRO B C 1
ATOM 2313 O O . PRO B 1 41 ? -12.102 3.311 4.402 1 89.69 41 PRO B O 1
ATOM 2316 N N . SER B 1 42 ? -11.766 1.25 3.508 1 83.19 42 SER B N 1
ATOM 2317 C CA . SER B 1 42 ? -11.547 1.785 2.168 1 83.19 42 SER B CA 1
ATOM 2318 C C . SER B 1 42 ? -12.789 2.512 1.659 1 83.19 42 SER B C 1
ATOM 2320 O O . SER B 1 42 ? -13.914 2.02 1.812 1 83.19 42 SER B O 1
ATOM 2322 N N . GLY B 1 43 ? -12.578 3.676 1.163 1 80.5 43 GLY B N 1
ATOM 2323 C CA . GLY B 1 43 ? -13.688 4.457 0.63 1 80.5 43 GLY B CA 1
ATOM 2324 C C . GLY B 1 43 ? -14.406 5.27 1.689 1 80.5 43 GLY B C 1
ATOM 2325 O O . GLY B 1 43 ? -15.438 5.887 1.41 1 80.5 43 GLY B O 1
ATOM 2326 N N . ALA B 1 44 ? -13.883 5.285 2.812 1 87.94 44 ALA B N 1
ATOM 2327 C CA . ALA B 1 44 ? -14.562 5.953 3.924 1 87.94 44 ALA B CA 1
ATOM 2328 C C . ALA B 1 44 ? -14.523 7.469 3.764 1 87.94 44 ALA B C 1
ATOM 2330 O O . ALA B 1 44 ? -15.258 8.188 4.438 1 87.94 44 ALA B O 1
ATOM 2331 N N . GLY B 1 45 ? -13.586 7.969 2.957 1 89.62 45 GLY B N 1
ATOM 2332 C CA . GLY B 1 45 ? -13.461 9.406 2.77 1 89.62 45 GLY B CA 1
ATOM 2333 C C . GLY B 1 45 ? -12.18 9.969 3.355 1 89.62 45 GLY B C 1
ATOM 2334 O O . GLY B 1 45 ? -12.016 11.188 3.439 1 89.62 45 GLY B O 1
ATOM 2335 N N . LYS B 1 46 ? -11.242 9.117 3.77 1 92.81 46 LYS B N 1
ATOM 2336 C CA . LYS B 1 46 ? -10.016 9.562 4.418 1 92.81 46 LYS B CA 1
ATOM 2337 C C . LYS B 1 46 ? -9.227 10.5 3.516 1 92.81 46 LYS B C 1
ATOM 2339 O O . LYS B 1 46 ? -8.852 11.602 3.93 1 92.81 46 LYS B O 1
ATOM 2344 N N . SER B 1 47 ? -8.992 10.078 2.266 1 89.12 47 SER B N 1
ATOM 2345 C CA . SER B 1 47 ? -8.242 10.898 1.318 1 89.12 47 SER B CA 1
ATOM 2346 C C . SER B 1 47 ? -8.977 12.195 0.998 1 89.12 47 SER B C 1
ATOM 2348 O O . SER B 1 47 ? -8.367 13.258 0.926 1 89.12 47 SER B O 1
ATOM 2350 N N . SER B 1 48 ? -10.297 12.117 0.811 1 90.56 48 SER B N 1
ATOM 2351 C CA . SER B 1 48 ? -11.109 13.305 0.557 1 90.56 48 SER B CA 1
ATOM 2352 C C . SER B 1 48 ? -11.008 14.297 1.709 1 90.56 48 SER B C 1
ATOM 2354 O O . SER B 1 48 ? -10.898 15.508 1.485 1 90.56 48 SER B O 1
ATOM 2356 N N . LEU B 1 49 ? -11.016 13.742 2.881 1 95.38 49 LEU B N 1
ATOM 2357 C CA . LEU B 1 49 ? -10.914 14.586 4.066 1 95.38 49 LEU B CA 1
ATOM 2358 C C . LEU B 1 49 ? -9.562 15.289 4.113 1 95.38 49 LEU B C 1
ATOM 2360 O O . LEU B 1 49 ? -9.492 16.5 4.355 1 95.38 49 LEU B O 1
ATOM 2364 N N . LEU B 1 50 ? -8.484 14.578 3.832 1 95.12 50 LEU B N 1
ATOM 2365 C CA . LEU B 1 50 ? -7.148 15.156 3.834 1 95.12 50 LEU B CA 1
ATOM 2366 C C . LEU B 1 50 ? -7.016 16.219 2.754 1 95.12 50 LEU B C 1
ATOM 2368 O O . LEU B 1 50 ? -6.438 17.297 2.992 1 95.12 50 LEU B O 1
ATOM 2372 N N . HIS B 1 51 ? -7.602 16.016 1.642 1 92.31 51 HIS B N 1
ATOM 2373 C CA . HIS B 1 51 ? -7.531 16.984 0.548 1 92.31 51 HIS B CA 1
ATOM 2374 C C . HIS B 1 51 ? -8.344 18.234 0.862 1 92.31 51 HIS B C 1
ATOM 2376 O O . HIS B 1 51 ? -7.949 19.344 0.487 1 92.31 51 HIS B O 1
ATOM 2382 N N . LEU B 1 52 ? -9.406 18 1.501 1 94.5 52 LEU B N 1
ATOM 2383 C CA . LEU B 1 52 ? -10.203 19.125 1.959 1 94.5 52 LEU B CA 1
ATOM 2384 C C . LEU B 1 52 ? -9.422 19.984 2.953 1 94.5 52 LEU B C 1
ATOM 2386 O O . LEU B 1 52 ? -9.352 21.203 2.811 1 94.5 52 LEU B O 1
ATOM 2390 N N . MET B 1 53 ? -8.773 19.312 3.859 1 96.38 53 MET B N 1
ATOM 2391 C CA . MET B 1 53 ? -7.996 20.016 4.879 1 96.38 53 MET B CA 1
ATOM 2392 C C . MET B 1 53 ? -6.801 20.734 4.262 1 96.38 53 MET B C 1
ATOM 2394 O O . MET B 1 53 ? -6.391 21.797 4.742 1 96.38 53 MET B O 1
ATOM 2398 N N . ALA B 1 54 ? -6.305 20.156 3.203 1 94.06 54 ALA B N 1
ATOM 2399 C CA . ALA B 1 54 ? -5.137 20.719 2.527 1 94.06 54 ALA B CA 1
ATOM 2400 C C . ALA B 1 54 ? -5.539 21.875 1.616 1 94.06 54 ALA B C 1
ATOM 2402 O O . ALA B 1 54 ? -4.684 22.5 0.98 1 94.06 54 ALA B O 1
ATOM 2403 N N . THR B 1 55 ? -6.812 22.125 1.457 1 94.06 55 THR B N 1
ATOM 2404 C CA . THR B 1 55 ? -7.363 23.156 0.59 1 94.06 55 THR B CA 1
ATOM 2405 C C . THR B 1 55 ? -7.148 22.797 -0.879 1 94.06 55 THR B C 1
ATOM 2407 O O . THR B 1 55 ? -7.062 23.688 -1.73 1 94.06 55 THR B O 1
ATOM 2410 N N . ALA B 1 56 ? -7.004 21.578 -1.092 1 89.94 56 ALA B N 1
ATOM 2411 C CA . ALA B 1 56 ? -6.875 21.109 -2.469 1 89.94 56 ALA B CA 1
ATOM 2412 C C . ALA B 1 56 ? -8.234 21.062 -3.158 1 89.94 56 ALA B C 1
ATOM 2414 O O . ALA B 1 56 ? -8.32 21.156 -4.383 1 89.94 56 ALA B O 1
ATOM 2415 N N . ILE B 1 57 ? -9.258 20.875 -2.369 1 91.12 57 ILE B N 1
ATOM 2416 C CA . ILE B 1 57 ? -10.625 20.812 -2.893 1 91.12 57 ILE B CA 1
ATOM 2417 C C . ILE B 1 57 ? -11.547 21.672 -2.029 1 91.12 57 ILE B C 1
ATOM 2419 O O . ILE B 1 57 ? -11.445 21.656 -0.801 1 91.12 57 ILE B O 1
ATOM 2423 N N . GLN B 1 58 ? -12.461 22.359 -2.711 1 94.62 58 GLN B N 1
ATOM 2424 C CA . GLN B 1 58 ? -13.43 23.172 -1.995 1 94.62 58 GLN B CA 1
ATOM 2425 C C . GLN B 1 58 ? -14.609 22.328 -1.511 1 94.62 58 GLN B C 1
ATOM 2427 O O . GLN B 1 58 ? -15.133 21.5 -2.256 1 94.62 58 GLN B O 1
ATOM 2432 N N . PRO B 1 59 ? -14.984 22.531 -0.314 1 95.56 59 PRO B N 1
ATOM 2433 C CA . PRO B 1 59 ? -16.172 21.812 0.153 1 95.56 59 PRO B CA 1
ATOM 2434 C C . PRO B 1 59 ? -17.422 22.188 -0.624 1 95.56 59 PRO B C 1
ATOM 2436 O O . PRO B 1 59 ? -17.594 23.328 -1.032 1 95.56 59 PRO B O 1
ATOM 2439 N N . SER B 1 60 ? -18.266 21.188 -0.803 1 95.31 60 SER B N 1
ATOM 2440 C CA . SER B 1 60 ? -19.547 21.422 -1.456 1 95.31 60 SER B CA 1
ATOM 2441 C C . SER B 1 60 ? -20.5 22.203 -0.552 1 95.31 60 SER B C 1
ATOM 2443 O O . SER B 1 60 ? -21.328 22.984 -1.034 1 95.31 60 SER B O 1
ATOM 2445 N N . SER B 1 61 ? -20.438 21.984 0.638 1 95.69 61 SER B N 1
ATOM 2446 C CA . SER B 1 61 ? -21.156 22.719 1.671 1 95.69 61 SER B CA 1
ATOM 2447 C C . SER B 1 61 ? -20.375 22.75 2.979 1 95.69 61 SER B C 1
ATOM 2449 O O . SER B 1 61 ? -19.406 22.016 3.15 1 95.69 61 SER B O 1
ATOM 2451 N N . GLY B 1 62 ? -20.734 23.672 3.822 1 95.88 62 GLY B N 1
ATOM 2452 C CA . GLY B 1 62 ? -19.953 23.875 5.039 1 95.88 62 GLY B CA 1
ATOM 2453 C C . GLY B 1 62 ? -18.75 24.766 4.836 1 95.88 62 GLY B C 1
ATOM 2454 O O . GLY B 1 62 ? -18.672 25.5 3.852 1 95.88 62 GLY B O 1
ATOM 2455 N N . ARG B 1 63 ? -17.859 24.672 5.926 1 95.5 63 ARG B N 1
ATOM 2456 C CA . ARG B 1 63 ? -16.719 25.578 5.836 1 95.5 63 ARG B CA 1
ATOM 2457 C C . ARG B 1 63 ? -15.469 24.953 6.449 1 95.5 63 ARG B C 1
ATOM 2459 O O . ARG B 1 63 ? -15.57 24.062 7.297 1 95.5 63 ARG B O 1
ATOM 2466 N N . LEU B 1 64 ? -14.375 25.375 5.902 1 96.75 64 LEU B N 1
ATOM 2467 C CA . LEU B 1 64 ? -13.055 25.016 6.414 1 96.75 64 LEU B CA 1
ATOM 2468 C C . LEU B 1 64 ? -12.305 26.25 6.887 1 96.75 64 LEU B C 1
ATOM 2470 O O . LEU B 1 64 ? -12.305 27.281 6.211 1 96.75 64 LEU B O 1
ATOM 2474 N N . GLU B 1 65 ? -11.773 26.188 8.047 1 97.12 65 GLU B N 1
ATOM 2475 C CA . GLU B 1 65 ? -10.789 27.141 8.523 1 97.12 65 GLU B CA 1
ATOM 2476 C C . GLU B 1 65 ? -9.422 26.5 8.727 1 97.12 65 GLU B C 1
ATOM 2478 O O . GLU B 1 65 ? -9.312 25.469 9.391 1 97.12 65 GLU B O 1
ATOM 2483 N N . LEU B 1 66 ? -8.484 27.047 8.133 1 97.12 66 LEU B N 1
ATOM 2484 C CA . LEU B 1 66 ? -7.105 26.562 8.195 1 97.12 66 LEU B CA 1
ATOM 2485 C C . LEU B 1 66 ? -6.172 27.656 8.703 1 97.12 66 LEU B C 1
ATOM 2487 O O . LEU B 1 66 ? -6.059 28.719 8.094 1 97.12 66 LEU B O 1
ATOM 2491 N N . LEU B 1 67 ? -5.594 27.391 9.828 1 96.44 67 LEU B N 1
ATOM 2492 C CA . LEU B 1 67 ? -4.703 28.359 10.461 1 96.44 67 LEU B CA 1
ATOM 2493 C C . LEU B 1 67 ? -5.398 29.719 10.617 1 96.44 67 LEU B C 1
ATOM 2495 O O . LEU B 1 67 ? -4.824 30.75 10.297 1 96.44 67 LEU B O 1
ATOM 2499 N N . GLY B 1 68 ? -6.613 29.609 10.945 1 94.56 68 GLY B N 1
ATOM 2500 C CA . GLY B 1 68 ? -7.387 30.797 11.273 1 94.56 68 GLY B CA 1
ATOM 2501 C C . GLY B 1 68 ? -7.973 31.484 10.055 1 94.56 68 GLY B C 1
ATOM 2502 O O . GLY B 1 68 ? -8.641 32.5 10.18 1 94.56 68 GLY B O 1
ATOM 2503 N N . GLU B 1 69 ? -7.762 30.922 8.898 1 95.94 69 GLU B N 1
ATOM 2504 C CA . GLU B 1 69 ? -8.234 31.547 7.664 1 95.94 69 GLU B CA 1
ATOM 2505 C C . GLU B 1 69 ? -9.242 30.656 6.941 1 95.94 69 GLU B C 1
ATOM 2507 O O . GLU B 1 69 ? -9.172 29.422 7.047 1 95.94 69 GLU B O 1
ATOM 2512 N N . GLN B 1 70 ? -10.094 31.344 6.227 1 96.38 70 GLN B N 1
ATOM 2513 C CA . GLN B 1 70 ? -10.992 30.625 5.316 1 96.38 70 GLN B CA 1
ATOM 2514 C C . GLN B 1 70 ? -10.438 30.625 3.895 1 96.38 70 GLN B C 1
ATOM 2516 O O . GLN B 1 70 ? -10.602 31.609 3.156 1 96.38 70 GLN B O 1
ATOM 2521 N N . PRO B 1 71 ? -9.945 29.484 3.506 1 96.38 71 PRO B N 1
ATOM 2522 C CA . PRO B 1 71 ? -9.188 29.469 2.254 1 96.38 71 PRO B CA 1
ATOM 2523 C C . PRO B 1 71 ? -10 29.953 1.059 1 96.38 71 PRO B C 1
ATOM 2525 O O . PRO B 1 71 ? -9.477 30.656 0.197 1 96.38 71 PRO B O 1
ATOM 2528 N N . TRP B 1 72 ? -11.234 29.672 0.998 1 95.06 72 TRP B N 1
ATOM 2529 C CA . TRP B 1 72 ? -12.016 29.938 -0.21 1 95.06 72 TRP B CA 1
ATOM 2530 C C . TRP B 1 72 ? -12.641 31.328 -0.16 1 95.06 72 TRP B C 1
ATOM 2532 O O . TRP B 1 72 ? -13.312 31.75 -1.105 1 95.06 72 TRP B O 1
ATOM 2542 N N . ALA B 1 73 ? -12.438 32.031 0.922 1 95.19 73 ALA B N 1
ATOM 2543 C CA . ALA B 1 73 ? -12.797 33.438 1.021 1 95.19 73 ALA B CA 1
ATOM 2544 C C . ALA B 1 73 ? -11.609 34.312 0.663 1 95.19 73 ALA B C 1
ATOM 2546 O O . ALA B 1 73 ? -11.758 35.531 0.539 1 95.19 73 ALA B O 1
ATOM 2547 N N . LEU B 1 74 ? -10.484 33.719 0.46 1 95.56 74 LEU B N 1
ATOM 2548 C CA . LEU B 1 74 ? -9.258 34.438 0.153 1 95.56 74 LEU B CA 1
ATOM 2549 C C . LEU B 1 74 ? -9.102 34.625 -1.352 1 95.56 74 LEU B C 1
ATOM 2551 O O . LEU B 1 74 ? -9.703 33.875 -2.139 1 95.56 74 LEU B O 1
ATOM 2555 N N . SER B 1 75 ? -8.289 35.625 -1.678 1 95.75 75 SER B N 1
ATOM 2556 C CA . SER B 1 75 ? -7.848 35.75 -3.064 1 95.75 75 SER B CA 1
ATOM 2557 C C . SER B 1 75 ? -6.977 34.562 -3.465 1 95.75 75 SER B C 1
ATOM 2559 O O . SER B 1 75 ? -6.469 33.844 -2.604 1 95.75 75 SER B O 1
ATOM 2561 N N . ALA B 1 76 ? -6.777 34.406 -4.719 1 93.06 76 ALA B N 1
ATOM 2562 C CA . ALA B 1 76 ? -5.961 33.281 -5.223 1 93.06 76 ALA B CA 1
ATOM 2563 C C . ALA B 1 76 ? -4.535 33.375 -4.676 1 93.06 76 ALA B C 1
ATOM 2565 O O . ALA B 1 76 ? -3.959 32.375 -4.277 1 93.06 76 ALA B O 1
ATOM 2566 N N . ARG B 1 77 ? -4.059 34.562 -4.605 1 92.75 77 ARG B N 1
ATOM 2567 C CA . ARG B 1 77 ? -2.697 34.781 -4.121 1 92.75 77 ARG B CA 1
ATOM 2568 C C . ARG B 1 77 ? -2.592 34.469 -2.633 1 92.75 77 ARG B C 1
ATOM 2570 O O . ARG B 1 77 ? -1.651 33.812 -2.195 1 92.75 77 ARG B O 1
ATOM 2577 N N . ALA B 1 78 ? -3.535 34.938 -1.888 1 93.88 78 ALA B N 1
ATOM 2578 C CA . ALA B 1 78 ? -3.547 34.688 -0.448 1 93.88 78 ALA B CA 1
ATOM 2579 C C . ALA B 1 78 ? -3.74 33.188 -0.152 1 93.88 78 ALA B C 1
ATOM 2581 O O . ALA B 1 78 ? -3.141 32.656 0.783 1 93.88 78 ALA B O 1
ATOM 2582 N N . ARG B 1 79 ? -4.508 32.531 -0.923 1 94.62 79 ARG B N 1
ATOM 2583 C CA . ARG B 1 79 ? -4.738 31.109 -0.764 1 94.62 79 ARG B CA 1
ATOM 2584 C C . ARG B 1 79 ? -3.469 30.312 -1.054 1 94.62 79 ARG B C 1
ATOM 2586 O O . ARG B 1 79 ? -3.166 29.344 -0.359 1 94.62 79 ARG B O 1
ATOM 2593 N N . GLN B 1 80 ? -2.775 30.797 -2.027 1 90.38 80 GLN B N 1
ATOM 2594 C CA . GLN B 1 80 ? -1.511 30.141 -2.354 1 90.38 80 GLN B CA 1
ATOM 2595 C C . GLN B 1 80 ? -0.508 30.281 -1.213 1 90.38 80 GLN B C 1
ATOM 2597 O O . GLN B 1 80 ? 0.226 29.344 -0.905 1 90.38 80 GLN B O 1
ATOM 2602 N N . ARG B 1 81 ? -0.495 31.422 -0.605 1 89.69 81 ARG B N 1
ATOM 2603 C CA . ARG B 1 81 ? 0.378 31.641 0.544 1 89.69 81 ARG B CA 1
ATOM 2604 C C . ARG B 1 81 ? -0.012 30.734 1.706 1 89.69 81 ARG B C 1
ATOM 2606 O O . ARG B 1 81 ? 0.854 30.203 2.41 1 89.69 81 ARG B O 1
ATOM 2613 N N . LEU B 1 82 ? -1.283 30.578 1.84 1 92.62 82 LEU B N 1
ATOM 2614 C CA . LEU B 1 82 ? -1.777 29.688 2.881 1 92.62 82 LEU B CA 1
ATOM 2615 C C . LEU B 1 82 ? -1.374 28.25 2.592 1 92.62 82 LEU B C 1
ATOM 2617 O O . LEU B 1 82 ? -0.894 27.531 3.482 1 92.62 82 LEU B O 1
ATOM 2621 N N . ARG B 1 83 ? -1.472 27.844 1.358 1 90.69 83 ARG B N 1
ATOM 2622 C CA . ARG B 1 83 ? -1.139 26.484 0.944 1 90.69 83 ARG B CA 1
ATOM 2623 C C . ARG B 1 83 ? 0.349 26.203 1.13 1 90.69 83 ARG B C 1
ATOM 2625 O O . ARG B 1 83 ? 0.743 25.062 1.404 1 90.69 83 ARG B O 1
ATOM 2632 N N . ALA B 1 84 ? 1.153 27.203 1.086 1 86.69 84 ALA B N 1
ATOM 2633 C CA . ALA B 1 84 ? 2.598 27.062 1.256 1 86.69 84 ALA B CA 1
ATOM 2634 C C . ALA B 1 84 ? 2.947 26.688 2.695 1 86.69 84 ALA B C 1
ATOM 2636 O O . ALA B 1 84 ? 4.047 26.203 2.969 1 86.69 84 ALA B O 1
ATOM 2637 N N . ARG B 1 85 ? 1.976 26.922 3.561 1 91.06 85 ARG B N 1
ATOM 2638 C CA . ARG B 1 85 ? 2.199 26.625 4.973 1 91.06 85 ARG B CA 1
ATOM 2639 C C . ARG B 1 85 ? 1.734 25.219 5.32 1 91.06 85 ARG B C 1
ATOM 2641 O O . ARG B 1 85 ? 1.861 24.781 6.469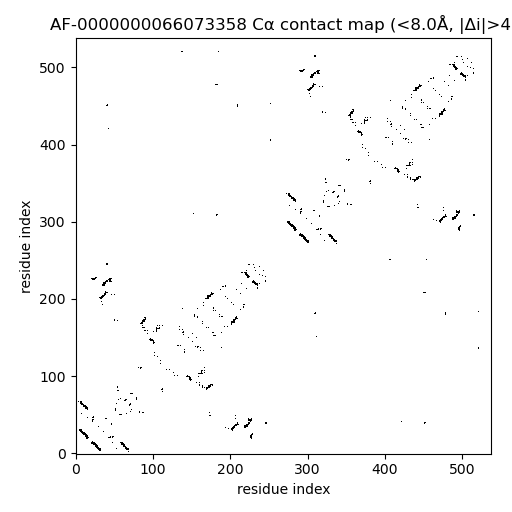 1 91.06 85 ARG B O 1
ATOM 2648 N N . VAL B 1 86 ? 1.228 24.547 4.273 1 92.75 86 VAL B N 1
ATOM 2649 C CA . VAL B 1 86 ? 0.687 23.203 4.453 1 92.75 86 VAL B CA 1
ATOM 2650 C C . VAL B 1 86 ? 1.482 22.219 3.613 1 92.75 86 VAL B C 1
ATOM 2652 O O . VAL B 1 86 ? 1.753 22.469 2.436 1 92.75 86 VAL B O 1
ATOM 2655 N N . GLY B 1 87 ? 1.972 21.156 4.305 1 90.75 87 GLY B N 1
ATOM 2656 C CA . GLY B 1 87 ? 2.555 20.031 3.582 1 90.75 87 GLY B CA 1
ATOM 2657 C C . GLY B 1 87 ? 1.6 18.859 3.416 1 90.75 87 GLY B C 1
ATOM 2658 O O . GLY B 1 87 ? 0.847 18.531 4.336 1 90.75 87 GLY B O 1
ATOM 2659 N N . LEU B 1 88 ? 1.624 18.359 2.178 1 88.81 88 LEU B N 1
ATOM 2660 C CA . LEU B 1 88 ? 0.794 17.188 1.895 1 88.81 88 LEU B CA 1
ATOM 2661 C C . LEU B 1 88 ? 1.628 16.062 1.295 1 88.81 88 LEU B C 1
ATOM 2663 O O . LEU B 1 88 ? 2.283 16.25 0.267 1 88.81 88 LEU B O 1
ATOM 2667 N N . VAL B 1 89 ? 1.63 14.945 2.027 1 88.38 89 VAL B N 1
ATOM 2668 C CA . VAL B 1 89 ? 2.258 13.727 1.519 1 88.38 89 VAL B CA 1
ATOM 2669 C C . VAL B 1 89 ? 1.196 12.805 0.927 1 88.38 89 VAL B C 1
ATOM 2671 O O . VAL B 1 89 ? 0.3 12.344 1.639 1 88.38 89 VAL B O 1
ATOM 2674 N N . HIS B 1 90 ? 1.374 12.531 -0.337 1 84.94 90 HIS B N 1
ATOM 2675 C CA . HIS B 1 90 ? 0.414 11.695 -1.05 1 84.94 90 HIS B CA 1
ATOM 2676 C C . HIS B 1 90 ? 0.772 10.219 -0.928 1 84.94 90 HIS B C 1
ATOM 2678 O O . HIS B 1 90 ? 1.939 9.867 -0.729 1 84.94 90 HIS B O 1
ATOM 2684 N N . GLN B 1 91 ? -0.259 9.406 -1.018 1 75.62 91 GLN B N 1
ATOM 2685 C CA . GLN B 1 91 ? -0.044 7.965 -1.05 1 75.62 91 GLN B CA 1
ATOM 2686 C C . GLN B 1 91 ? 0.878 7.57 -2.199 1 75.62 91 GLN B C 1
ATOM 2688 O O . GLN B 1 91 ? 1.803 6.777 -2.018 1 75.62 91 GLN B O 1
ATOM 2693 N N . SER B 1 92 ? 0.54 8.055 -3.373 1 73.69 92 SER B N 1
ATOM 2694 C CA . SER B 1 92 ? 1.421 7.973 -4.535 1 73.69 92 SER B CA 1
ATOM 2695 C C . SER B 1 92 ? 2.041 9.328 -4.852 1 73.69 92 SER B C 1
ATOM 2697 O O . SER B 1 92 ? 1.412 10.172 -5.496 1 73.69 92 SER B O 1
ATOM 2699 N N . PRO B 1 93 ? 3.285 9.445 -4.34 1 72.31 93 PRO B N 1
ATOM 2700 C CA . PRO B 1 93 ? 3.885 10.773 -4.535 1 72.31 93 PRO B CA 1
ATOM 2701 C C . PRO B 1 93 ? 4.023 11.148 -6.008 1 72.31 93 PRO B C 1
ATOM 2703 O O . PRO B 1 93 ? 4.539 10.359 -6.805 1 72.31 93 PRO B O 1
ATOM 2706 N N . PRO B 1 94 ? 3.512 12.281 -6.301 1 72.25 94 PRO B N 1
ATOM 2707 C CA . PRO B 1 94 ? 3.598 12.734 -7.691 1 72.25 94 PRO B CA 1
ATOM 2708 C C . PRO B 1 94 ? 4.988 13.234 -8.062 1 72.25 94 PRO B C 1
ATOM 2710 O O . PRO B 1 94 ? 5.16 14.414 -8.383 1 72.25 94 PRO B O 1
ATOM 2713 N N . LEU B 1 95 ? 5.918 12.398 -8.102 1 78.62 95 LEU B N 1
ATOM 2714 C CA . LEU B 1 95 ? 7.301 12.742 -8.414 1 78.62 95 LEU B CA 1
ATOM 2715 C C . LEU B 1 95 ? 7.66 12.312 -9.836 1 78.62 95 LEU B C 1
ATOM 2717 O O . LEU B 1 95 ? 7.551 11.133 -10.172 1 78.62 95 LEU B O 1
ATOM 2721 N N . PRO B 1 96 ? 8.07 13.305 -10.633 1 79.75 96 PRO B N 1
ATOM 2722 C CA . PRO B 1 96 ? 8.484 12.922 -11.984 1 79.75 96 PRO B CA 1
ATOM 2723 C C . PRO B 1 96 ? 9.594 11.875 -11.984 1 79.75 96 PRO B C 1
ATOM 2725 O O . PRO B 1 96 ? 10.586 12.023 -11.273 1 79.75 96 PRO B O 1
ATOM 2728 N N . PRO B 1 97 ? 9.453 10.945 -12.805 1 83.25 97 PRO B N 1
ATOM 2729 C CA . PRO B 1 97 ? 10.406 9.836 -12.773 1 83.25 97 PRO B CA 1
ATOM 2730 C C . PRO B 1 97 ? 11.836 10.281 -13.086 1 83.25 97 PRO B C 1
ATOM 2732 O O . PRO B 1 97 ? 12.797 9.695 -12.578 1 83.25 97 PRO B O 1
ATOM 2735 N N . ARG B 1 98 ? 11.977 11.289 -13.82 1 86.19 98 ARG B N 1
ATOM 2736 C CA . ARG B 1 98 ? 13.312 11.703 -14.25 1 86.19 98 ARG B CA 1
ATOM 2737 C C . ARG B 1 98 ? 13.93 12.68 -13.242 1 86.19 98 ARG B C 1
ATOM 2739 O O . ARG B 1 98 ? 15.117 12.992 -13.328 1 86.19 98 ARG B O 1
ATOM 2746 N N . GLN B 1 99 ? 13.141 13.102 -12.32 1 89.38 99 GLN B N 1
ATOM 2747 C CA . GLN B 1 99 ? 13.648 14.008 -11.297 1 89.38 99 GLN B CA 1
ATOM 2748 C C . GLN B 1 99 ? 14.523 13.273 -10.289 1 89.38 99 GLN B C 1
ATOM 2750 O O . GLN B 1 99 ? 14.195 12.164 -9.867 1 89.38 99 GLN B O 1
ATOM 2755 N N . ARG B 1 100 ? 15.602 13.945 -9.961 1 90.38 100 ARG B N 1
ATOM 2756 C CA . ARG B 1 100 ? 16.484 13.359 -8.961 1 90.38 100 ARG B CA 1
ATOM 2757 C C . ARG B 1 100 ? 15.898 13.508 -7.559 1 90.38 100 ARG B C 1
ATOM 2759 O O . ARG B 1 100 ? 15.188 14.477 -7.277 1 90.38 100 ARG B O 1
ATOM 2766 N N . VAL B 1 101 ? 16.266 12.656 -6.688 1 91.38 101 VAL B N 1
ATOM 2767 C CA . VAL B 1 101 ? 15.75 12.625 -5.32 1 91.38 101 VAL B CA 1
ATOM 2768 C C . VAL B 1 101 ? 16.109 13.922 -4.605 1 91.38 101 VAL B C 1
ATOM 2770 O O . VAL B 1 101 ? 15.258 14.523 -3.939 1 91.38 101 VAL B O 1
ATOM 2773 N N . VAL B 1 102 ? 17.344 14.375 -4.812 1 90.69 102 VAL B N 1
ATOM 2774 C CA . VAL B 1 102 ? 17.781 15.594 -4.141 1 90.69 102 VAL B CA 1
ATOM 2775 C C . VAL B 1 102 ? 16.922 16.766 -4.566 1 90.69 102 VAL B C 1
ATOM 2777 O O . VAL B 1 102 ? 16.5 17.578 -3.732 1 90.69 102 VAL B O 1
ATOM 2780 N N . THR B 1 103 ? 16.562 16.797 -5.766 1 88.44 103 THR B N 1
ATOM 2781 C CA . THR B 1 103 ? 15.742 17.891 -6.285 1 88.44 103 THR B CA 1
ATOM 2782 C C . THR B 1 103 ? 14.312 17.781 -5.762 1 88.44 103 THR B C 1
ATOM 2784 O O . THR B 1 103 ? 13.695 18.797 -5.418 1 88.44 103 THR B O 1
ATOM 2787 N N . ALA B 1 104 ? 13.859 16.594 -5.699 1 88.5 104 ALA B N 1
ATOM 2788 C CA . ALA B 1 104 ? 12.516 16.375 -5.188 1 88.5 104 ALA B CA 1
ATOM 2789 C C . ALA B 1 104 ? 12.391 16.828 -3.736 1 88.5 104 ALA B C 1
ATOM 2791 O O . ALA B 1 104 ? 11.414 17.484 -3.363 1 88.5 104 ALA B O 1
ATOM 2792 N N . VAL B 1 105 ? 13.375 16.547 -2.996 1 89.12 105 VAL B N 1
ATOM 2793 C CA . VAL B 1 105 ? 13.367 16.891 -1.578 1 89.12 105 VAL B CA 1
ATOM 2794 C C . VAL B 1 105 ? 13.508 18.406 -1.41 1 89.12 105 VAL B C 1
ATOM 2796 O O . VAL B 1 105 ? 12.742 19.031 -0.671 1 89.12 105 VAL B O 1
ATOM 2799 N N . LEU B 1 106 ? 14.406 18.984 -2.17 1 85.94 106 LEU B N 1
ATOM 2800 C CA . LEU B 1 106 ? 14.672 20.406 -2.051 1 85.94 106 LEU B CA 1
ATOM 2801 C C . LEU B 1 106 ? 13.484 21.219 -2.539 1 85.94 106 LEU B C 1
ATOM 2803 O O . LEU B 1 106 ? 13.273 22.359 -2.086 1 85.94 106 LEU B O 1
ATOM 2807 N N . ALA B 1 107 ? 12.672 20.672 -3.41 1 79.69 107 ALA B N 1
ATOM 2808 C CA . ALA B 1 107 ? 11.492 21.344 -3.945 1 79.69 107 ALA B CA 1
ATOM 2809 C C . ALA B 1 107 ? 10.445 21.562 -2.855 1 79.69 107 ALA B C 1
ATOM 2811 O O . ALA B 1 107 ? 9.523 22.359 -3.021 1 79.69 107 ALA B O 1
ATOM 2812 N N . GLY B 1 108 ? 10.555 20.891 -1.844 1 77.5 108 GLY B N 1
ATOM 2813 C CA . GLY B 1 108 ? 9.656 21.078 -0.722 1 77.5 108 GLY B CA 1
ATOM 2814 C C . GLY B 1 108 ? 9.641 22.516 -0.212 1 77.5 108 GLY B C 1
ATOM 2815 O O . GLY B 1 108 ? 8.617 22.984 0.305 1 77.5 108 GLY B O 1
ATOM 2816 N N . ARG B 1 109 ? 10.648 23.141 -0.254 1 71.81 109 ARG B N 1
ATOM 2817 C CA . ARG B 1 109 ? 10.711 24.5 0.258 1 71.81 109 ARG B CA 1
ATOM 2818 C C . ARG B 1 109 ? 10.43 25.516 -0.846 1 71.81 109 ARG B C 1
ATOM 2820 O O . ARG B 1 109 ? 10.305 26.719 -0.58 1 71.81 109 ARG B O 1
ATOM 2827 N N . LEU B 1 110 ? 10.297 25.047 -2.109 1 59.25 110 LEU B N 1
ATOM 2828 C CA . LEU B 1 110 ? 10.062 25.969 -3.207 1 59.25 110 LEU B CA 1
ATOM 2829 C C . LEU B 1 110 ? 8.664 26.562 -3.121 1 59.25 110 LEU B C 1
ATOM 2831 O O . LEU B 1 110 ? 8.445 27.719 -3.525 1 59.25 110 LEU B O 1
ATOM 2835 N N . GLY B 1 111 ? 7.648 25.781 -2.867 1 53.88 111 GLY B N 1
ATOM 2836 C CA . GLY B 1 111 ? 6.324 26.375 -2.727 1 53.88 111 GLY B CA 1
ATOM 2837 C C . GLY B 1 111 ? 6.289 27.516 -1.736 1 53.88 111 GLY B C 1
ATOM 2838 O O . GLY B 1 111 ? 5.363 28.344 -1.761 1 53.88 111 GLY B O 1
ATOM 2839 N N . GLN B 1 112 ? 7.086 27.406 -0.654 1 48.81 112 GLN B N 1
ATOM 2840 C CA . GLN B 1 112 ? 7.152 28.516 0.287 1 48.81 112 GLN B CA 1
ATOM 2841 C C . GLN B 1 112 ? 7.797 29.734 -0.356 1 48.81 112 GLN B C 1
ATOM 2843 O O . GLN B 1 112 ? 7.648 30.859 0.142 1 48.81 112 GLN B O 1
ATOM 2848 N N . TRP B 1 113 ? 8.586 29.453 -1.419 1 44.91 113 TRP B N 1
ATOM 2849 C CA . TRP B 1 113 ? 9.359 30.578 -1.947 1 44.91 113 TRP B CA 1
ATOM 2850 C C . TRP B 1 113 ? 8.547 31.359 -2.973 1 44.91 113 TRP B C 1
ATOM 2852 O O . TRP B 1 113 ? 7.914 30.781 -3.854 1 44.91 113 TRP B O 1
ATOM 2862 N N . GLY B 1 114 ? 7.832 32.438 -2.766 1 42.59 114 GLY B N 1
ATOM 2863 C CA . GLY B 1 114 ? 7.25 33.406 -3.66 1 42.59 114 GLY B CA 1
ATOM 2864 C C . GLY B 1 114 ? 7.938 33.469 -5.012 1 42.59 114 GLY B C 1
ATOM 2865 O O . GLY B 1 114 ? 8.922 32.781 -5.246 1 42.59 114 GLY B O 1
ATOM 2866 N N . THR B 1 115 ? 7.324 34.188 -6.113 1 42.78 115 THR B N 1
ATOM 2867 C CA . THR B 1 115 ? 7.746 34.438 -7.488 1 42.78 115 THR B CA 1
ATOM 2868 C C . THR B 1 115 ? 9.25 34.719 -7.551 1 42.78 115 THR B C 1
ATOM 2870 O O . THR B 1 115 ? 9.922 34.25 -8.484 1 42.78 115 THR B O 1
ATOM 2873 N N . LEU B 1 116 ? 9.734 35.688 -6.84 1 41.5 116 LEU B N 1
ATOM 2874 C CA . LEU B 1 116 ? 11.07 36.219 -7.035 1 41.5 116 LEU B CA 1
ATOM 2875 C C . LEU B 1 116 ? 12.133 35.188 -6.652 1 41.5 116 LEU B C 1
ATOM 2877 O O . LEU B 1 116 ? 13.242 35.219 -7.191 1 41.5 116 LEU B O 1
ATOM 2881 N N . ARG B 1 117 ? 11.938 34.562 -5.555 1 44 117 ARG B N 1
ATOM 2882 C CA . ARG B 1 117 ? 12.984 33.656 -5.082 1 44 117 ARG B CA 1
ATOM 2883 C C . ARG B 1 117 ? 12.969 32.344 -5.859 1 44 117 ARG B C 1
ATOM 2885 O O . ARG B 1 117 ? 13.797 31.453 -5.617 1 44 117 ARG B O 1
ATOM 2892 N N . GLY B 1 118 ? 12.039 31.969 -6.547 1 43.47 118 GLY B N 1
ATOM 2893 C CA . GLY B 1 118 ? 12.117 30.906 -7.539 1 43.47 118 GLY B CA 1
ATOM 2894 C C . GLY B 1 118 ? 13.328 31.016 -8.445 1 43.47 118 GLY B C 1
ATOM 2895 O O . GLY B 1 118 ? 13.914 30.016 -8.844 1 43.47 118 GLY B O 1
ATOM 2896 N N . LEU B 1 119 ? 13.547 32.25 -8.859 1 42.97 119 LEU B N 1
ATOM 2897 C CA . LEU B 1 119 ? 14.734 32.594 -9.625 1 42.97 119 LEU B CA 1
ATOM 2898 C C . LEU B 1 119 ? 16 32.406 -8.797 1 42.97 119 LEU B C 1
ATOM 2900 O O . LEU B 1 119 ? 17.031 31.953 -9.328 1 42.97 119 LEU B O 1
ATOM 2904 N N . LEU B 1 120 ? 16 32.812 -7.574 1 43.22 120 LEU B N 1
ATOM 2905 C CA . LEU B 1 120 ? 17.203 32.656 -6.766 1 43.22 120 LEU B CA 1
ATOM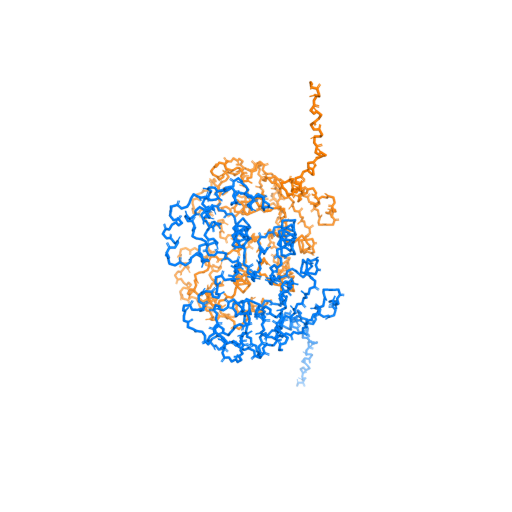 2906 C C . LEU B 1 120 ? 17.422 31.203 -6.391 1 43.22 120 LEU B C 1
ATOM 2908 O O . LEU B 1 120 ? 18.516 30.828 -5.973 1 43.22 120 LEU B O 1
ATOM 2912 N N . ASN B 1 121 ? 16.484 30.484 -6.207 1 45.19 121 ASN B N 1
ATOM 2913 C CA . ASN B 1 121 ? 16.719 29.062 -6.023 1 45.19 121 ASN B CA 1
ATOM 2914 C C . ASN B 1 121 ? 17.531 28.469 -7.172 1 45.19 121 ASN B C 1
ATOM 2916 O O . ASN B 1 121 ? 18.094 27.375 -7.047 1 45.19 121 ASN B O 1
ATOM 2920 N N . LEU B 1 122 ? 17.391 28.984 -8.328 1 40.94 122 LEU B N 1
ATOM 2921 C CA . LEU B 1 122 ? 18.406 28.719 -9.336 1 40.94 122 LEU B CA 1
ATOM 2922 C C . LEU B 1 122 ? 19.797 29.094 -8.82 1 40.94 122 LEU B C 1
ATOM 2924 O O . LEU B 1 122 ? 20.781 28.469 -9.18 1 40.94 122 LEU B O 1
ATOM 2928 N N . LEU B 1 123 ? 19.938 30.312 -8.094 1 40.19 123 LEU B N 1
ATOM 2929 C CA . LEU B 1 123 ? 21.25 30.719 -7.586 1 40.19 123 LEU B CA 1
ATOM 2930 C C . LEU B 1 123 ? 21.531 30.062 -6.238 1 40.19 123 LEU B C 1
ATOM 2932 O O . LEU B 1 123 ? 22.625 30.234 -5.684 1 40.19 123 LEU B O 1
ATOM 2936 N N . TYR B 1 124 ? 20.656 29.984 -5.23 1 44.59 124 TYR B N 1
ATOM 2937 C CA . TYR B 1 124 ? 21.016 29.453 -3.92 1 44.59 124 TYR B CA 1
ATOM 2938 C C . TYR B 1 124 ? 21.484 28.016 -4.027 1 44.59 124 TYR B C 1
ATOM 2940 O O . TYR B 1 124 ? 20.859 27.188 -4.695 1 44.59 124 TYR B O 1
ATOM 2948 N N . PRO B 1 125 ? 22.688 27.781 -3.588 1 50.16 125 PRO B N 1
ATOM 2949 C CA . PRO B 1 125 ? 23.422 26.516 -3.459 1 50.16 125 PRO B CA 1
ATOM 2950 C C . PRO B 1 125 ? 22.578 25.406 -2.844 1 50.16 125 PRO B C 1
ATOM 2952 O O . PRO B 1 125 ? 21.766 25.656 -1.951 1 50.16 125 PRO B O 1
ATOM 2955 N N . SER B 1 126 ? 22.281 24.266 -3.551 1 60.97 126 SER B N 1
ATOM 2956 C CA . SER B 1 126 ? 21.609 22.969 -3.357 1 60.97 126 SER B CA 1
ATOM 2957 C C . SER B 1 126 ? 21.828 22.453 -1.941 1 60.97 126 SER B C 1
ATOM 2959 O O . SER B 1 126 ? 22.953 22.234 -1.516 1 60.97 126 SER B O 1
ATOM 2961 N N . ASP B 1 127 ? 21.094 22.984 -0.88 1 83.25 127 ASP B N 1
ATOM 2962 C CA . ASP B 1 127 ? 21.172 22.406 0.46 1 83.25 127 ASP B CA 1
ATOM 2963 C C . ASP B 1 127 ? 21.203 20.875 0.403 1 83.25 127 ASP B C 1
ATOM 2965 O O . ASP B 1 127 ? 20.391 20.203 1.035 1 83.25 127 ASP B O 1
ATOM 2969 N N . VAL B 1 128 ? 22.281 20.531 -0.311 1 86.94 128 VAL B N 1
ATOM 2970 C CA . VAL B 1 128 ? 22.484 19.109 -0.496 1 86.94 128 VAL B CA 1
ATOM 2971 C C . VAL B 1 128 ? 22.719 18.438 0.857 1 86.94 128 VAL B C 1
ATOM 2973 O O . VAL B 1 128 ? 22.125 17.391 1.154 1 86.94 128 VAL B O 1
ATOM 2976 N N . PRO B 1 129 ? 23.422 19.141 1.762 1 87.5 129 PRO B N 1
ATOM 2977 C CA . PRO B 1 129 ? 23.609 18.516 3.068 1 87.5 129 PRO B CA 1
ATOM 2978 C C . PRO B 1 129 ? 22.312 18.344 3.846 1 87.5 129 PRO B C 1
ATOM 2980 O O . PRO B 1 129 ? 22.109 17.344 4.527 1 87.5 129 PRO B O 1
ATOM 2983 N N . GLY B 1 130 ? 21.484 19.391 3.807 1 87.06 130 GLY B N 1
ATOM 2984 C CA . GLY B 1 130 ? 20.188 19.297 4.461 1 87.06 130 GLY B CA 1
ATOM 2985 C C . GLY B 1 130 ? 19.328 18.156 3.92 1 87.06 130 GLY B C 1
ATOM 2986 O O . GLY B 1 130 ? 18.734 17.406 4.691 1 87.06 130 GLY B O 1
ATOM 2987 N N . ALA B 1 131 ? 19.312 18.062 2.629 1 89.44 131 ALA B N 1
ATOM 2988 C CA . ALA B 1 131 ? 18.578 16.984 1.987 1 89.44 131 ALA B CA 1
ATOM 2989 C C . ALA B 1 131 ? 19.156 15.617 2.379 1 89.44 131 ALA B C 1
ATOM 2991 O O . ALA B 1 131 ? 18.406 14.68 2.664 1 89.44 131 ALA B O 1
ATOM 2992 N N . ARG B 1 132 ? 20.422 15.547 2.449 1 91.12 132 ARG B N 1
ATOM 2993 C CA . ARG B 1 132 ? 21.078 14.305 2.824 1 91.12 132 ARG B CA 1
ATOM 2994 C C . ARG B 1 132 ? 20.734 13.906 4.254 1 91.12 132 ARG B C 1
ATOM 2996 O O . ARG B 1 132 ? 20.516 12.727 4.539 1 91.12 132 ARG B O 1
ATOM 3003 N N . GLN B 1 133 ? 20.719 14.852 5.074 1 90.69 133 GLN B N 1
ATOM 3004 C CA . GLN B 1 133 ? 20.422 14.586 6.477 1 90.69 133 GLN B CA 1
ATOM 3005 C C . GLN B 1 133 ? 19.016 14 6.641 1 90.69 133 GLN B C 1
ATOM 3007 O O . GLN B 1 133 ? 18.844 12.992 7.324 1 90.69 133 GLN B O 1
ATOM 3012 N N . VAL B 1 134 ? 18.078 14.609 5.996 1 89.5 134 VAL B N 1
ATOM 3013 C CA . VAL B 1 134 ? 16.703 14.141 6.121 1 89.5 134 VAL B CA 1
ATOM 3014 C C . VAL B 1 134 ? 16.562 12.758 5.48 1 89.5 134 VAL B C 1
ATOM 3016 O O . VAL B 1 134 ? 15.898 11.875 6.035 1 89.5 134 VAL B O 1
ATOM 3019 N N . LEU B 1 135 ? 17.203 12.555 4.418 1 92 135 LEU B N 1
ATOM 3020 C CA . LEU B 1 135 ? 17.172 11.266 3.73 1 92 135 LEU B CA 1
ATOM 3021 C C . LEU B 1 135 ? 17.859 10.188 4.551 1 92 135 LEU B C 1
ATOM 3023 O O . 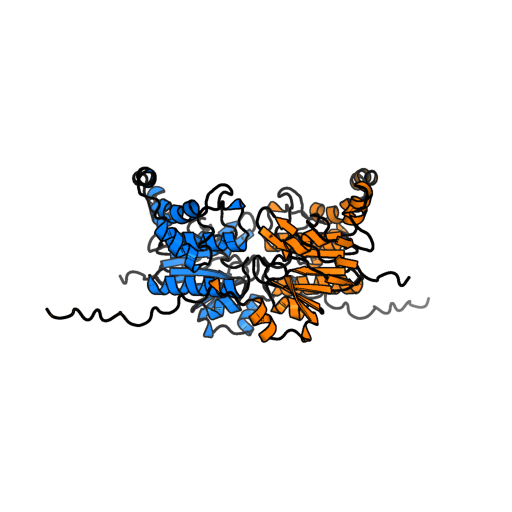LEU B 1 135 ? 17.438 9.039 4.566 1 92 135 LEU B O 1
ATOM 3027 N N . ALA B 1 136 ? 18.891 10.57 5.23 1 90.19 136 ALA B N 1
ATOM 3028 C CA . ALA B 1 136 ? 19.625 9.633 6.062 1 90.19 136 ALA B CA 1
ATOM 3029 C C . ALA B 1 136 ? 18.75 9.094 7.195 1 90.19 136 ALA B C 1
ATOM 3031 O O . ALA B 1 136 ? 18.828 7.91 7.531 1 90.19 136 ALA B O 1
ATOM 3032 N N . GLU B 1 137 ? 17.938 9.93 7.684 1 88.75 137 GLU B N 1
ATOM 3033 C CA . GLU B 1 137 ? 17.031 9.523 8.75 1 88.75 137 GLU B CA 1
ATOM 3034 C C . GLU B 1 137 ? 16.031 8.484 8.258 1 88.75 137 GLU B C 1
ATOM 3036 O O . GLU B 1 137 ? 15.469 7.723 9.055 1 88.75 137 GLU B O 1
ATOM 3041 N N . LEU B 1 138 ? 15.875 8.492 6.945 1 89.31 138 LEU B N 1
ATOM 3042 C CA . LEU B 1 138 ? 14.906 7.566 6.359 1 89.31 138 LEU B CA 1
ATOM 3043 C C . LEU B 1 138 ? 15.617 6.426 5.637 1 89.31 138 LEU B C 1
ATOM 3045 O O . LEU B 1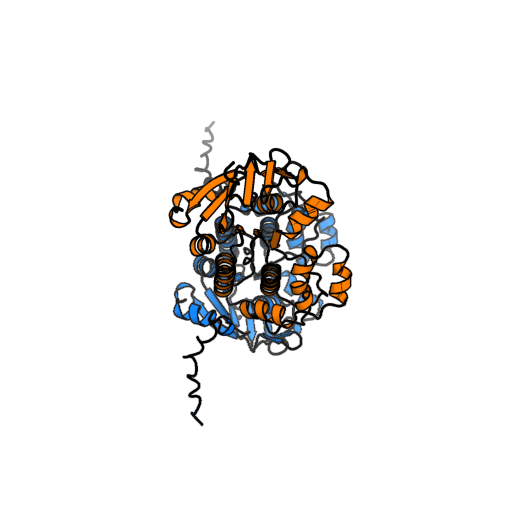 138 ? 14.992 5.684 4.879 1 89.31 138 LEU B O 1
ATOM 3049 N N . GLY B 1 139 ? 16.922 6.332 5.785 1 85.38 139 GLY B N 1
ATOM 3050 C CA . GLY B 1 139 ? 17.719 5.258 5.215 1 85.38 139 GLY B CA 1
ATOM 3051 C C . GLY B 1 139 ? 17.922 5.398 3.719 1 85.38 139 GLY B C 1
ATOM 3052 O O . GLY B 1 139 ? 18.047 4.402 3.006 1 85.38 139 GLY B O 1
ATOM 3053 N N . LEU B 1 140 ? 17.844 6.602 3.24 1 88.56 140 LEU B N 1
ATOM 3054 C CA . LEU B 1 140 ? 17.953 6.816 1.801 1 88.56 140 LEU B CA 1
ATOM 3055 C C . LEU B 1 140 ? 19.141 7.715 1.478 1 88.56 140 LEU B C 1
ATOM 3057 O O . LEU B 1 140 ? 19.141 8.398 0.452 1 88.56 140 LEU B O 1
ATOM 3061 N N . ALA B 1 141 ? 20.156 7.746 2.389 1 88.19 141 ALA B N 1
ATOM 3062 C CA . ALA B 1 141 ? 21.297 8.633 2.189 1 88.19 141 ALA B CA 1
ATOM 3063 C C . ALA B 1 141 ? 22.031 8.297 0.89 1 88.19 141 ALA B C 1
ATOM 3065 O O . ALA B 1 141 ? 22.531 9.195 0.201 1 88.19 141 ALA B O 1
ATOM 3066 N N . ASP B 1 142 ? 22.031 7.09 0.487 1 87.88 142 ASP B N 1
ATOM 3067 C CA . ASP B 1 142 ? 22.781 6.633 -0.679 1 87.88 142 ASP B CA 1
ATOM 3068 C C . ASP B 1 142 ? 21.984 6.844 -1.964 1 87.88 142 ASP B C 1
ATOM 3070 O O . ASP B 1 142 ? 22.484 6.59 -3.061 1 87.88 142 ASP B O 1
ATOM 3074 N N . LYS B 1 143 ? 20.828 7.41 -1.895 1 89.88 143 LYS B N 1
ATOM 3075 C CA . LYS B 1 143 ? 19.969 7.566 -3.066 1 89.88 143 LYS B CA 1
ATOM 3076 C C . LYS B 1 143 ? 19.812 9.039 -3.447 1 89.88 143 LYS B C 1
ATOM 3078 O O . LYS B 1 143 ? 18.984 9.383 -4.285 1 89.88 143 LYS B O 1
ATOM 3083 N N . LEU B 1 144 ? 20.609 9.773 -2.898 1 90.31 144 LEU B N 1
ATOM 3084 C CA . LEU B 1 144 ? 20.516 11.227 -3.002 1 90.31 144 LEU B CA 1
ATOM 3085 C C . LEU B 1 144 ? 20.453 11.664 -4.461 1 90.31 144 LEU B C 1
ATOM 3087 O O . LEU B 1 144 ? 19.656 12.539 -4.82 1 90.31 144 LEU B O 1
ATOM 3091 N N . PHE B 1 145 ? 21.172 11.016 -5.363 1 91.69 145 PHE B N 1
ATOM 3092 C CA . PHE B 1 145 ? 21.297 11.5 -6.73 1 91.69 145 PHE B CA 1
ATOM 3093 C C . PHE B 1 145 ? 20.625 10.539 -7.711 1 91.69 145 PHE B C 1
ATOM 3095 O O . PHE B 1 145 ? 20.766 10.688 -8.922 1 91.69 145 PHE B O 1
ATOM 3102 N N . VAL B 1 146 ? 19.891 9.68 -7.211 1 89.94 146 VAL B N 1
ATOM 3103 C CA . VAL B 1 146 ? 19.172 8.727 -8.031 1 89.94 146 VAL B CA 1
ATOM 3104 C C . VAL B 1 146 ? 17.875 9.359 -8.539 1 89.94 146 VAL B C 1
ATOM 3106 O O . VAL B 1 146 ? 17.312 10.25 -7.895 1 89.94 146 VAL B O 1
ATOM 3109 N N . GLN B 1 147 ? 17.531 8.891 -9.68 1 90.19 147 GLN B N 1
ATOM 3110 C CA . GLN B 1 147 ? 16.25 9.359 -10.211 1 90.19 147 GLN B CA 1
ATOM 3111 C C . GLN B 1 147 ? 15.078 8.68 -9.516 1 90.19 147 GLN B C 1
ATOM 3113 O O . GLN B 1 147 ? 15.141 7.484 -9.211 1 90.19 147 GLN B O 1
ATOM 3118 N N . CYS B 1 148 ? 13.969 9.398 -9.367 1 88.56 148 CYS B N 1
ATOM 3119 C CA . CYS B 1 148 ? 12.805 8.906 -8.633 1 88.56 148 CYS B CA 1
ATOM 3120 C C . CYS B 1 148 ? 12.203 7.688 -9.312 1 88.56 148 CYS B C 1
ATOM 3122 O O . CYS B 1 148 ? 11.68 6.793 -8.648 1 88.56 148 CYS B O 1
ATOM 3124 N N . GLY B 1 149 ? 12.32 7.641 -10.609 1 81.31 149 GLY B N 1
ATOM 3125 C CA . GLY B 1 149 ? 11.773 6.523 -11.367 1 81.31 149 GLY B CA 1
ATOM 3126 C C . GLY B 1 149 ? 12.484 5.215 -11.102 1 81.31 149 GLY B C 1
ATOM 3127 O O . GLY B 1 149 ? 11.969 4.141 -11.422 1 81.31 149 GLY B O 1
ATOM 3128 N N . GLN B 1 150 ? 13.617 5.254 -10.469 1 78.75 150 GLN B N 1
ATOM 3129 C CA . GLN B 1 150 ? 14.438 4.07 -10.211 1 78.75 150 GLN B CA 1
ATOM 3130 C C . GLN B 1 150 ? 14.188 3.529 -8.805 1 78.75 150 GLN B C 1
ATOM 3132 O O . GLN B 1 150 ? 14.758 2.508 -8.422 1 78.75 150 GLN B O 1
ATOM 3137 N N . LEU B 1 151 ? 13.336 4.195 -8.156 1 81.06 151 LEU B N 1
ATOM 3138 C CA . LEU B 1 151 ? 13.094 3.83 -6.762 1 81.06 151 LEU B CA 1
ATOM 3139 C C . LEU B 1 151 ? 11.906 2.877 -6.648 1 81.06 151 LEU B C 1
ATOM 3141 O O . LEU B 1 151 ? 11 2.908 -7.48 1 81.06 151 LEU B O 1
ATOM 3145 N N . SER B 1 152 ? 11.969 2.035 -5.598 1 72.94 152 SER B N 1
ATOM 3146 C CA . SER B 1 152 ? 10.805 1.22 -5.258 1 72.94 152 SER B CA 1
ATOM 3147 C C . SER B 1 152 ? 9.68 2.07 -4.676 1 72.94 152 SER B C 1
ATOM 3149 O O . SER B 1 152 ? 9.898 3.232 -4.324 1 72.94 152 SER B O 1
ATOM 3151 N N . GLY B 1 153 ? 8.445 1.508 -4.574 1 75.19 153 GLY B N 1
ATOM 3152 C CA . GLY B 1 153 ? 7.324 2.219 -3.982 1 75.19 153 GLY B CA 1
ATOM 3153 C C . GLY B 1 153 ? 7.598 2.693 -2.568 1 75.19 153 GLY B C 1
ATOM 3154 O O . GLY B 1 153 ? 7.297 3.838 -2.223 1 75.19 153 GLY B O 1
ATOM 3155 N N . GLY B 1 154 ? 8.164 1.824 -1.779 1 80.88 154 GLY B N 1
ATOM 3156 C CA . GLY B 1 154 ? 8.508 2.199 -0.417 1 80.88 154 GLY B CA 1
ATOM 3157 C C . GLY B 1 154 ? 9.555 3.293 -0.343 1 80.88 154 GLY B C 1
ATOM 3158 O O . GLY B 1 154 ? 9.492 4.164 0.525 1 80.88 154 GLY B O 1
ATOM 3159 N N . GLN B 1 155 ? 10.508 3.223 -1.268 1 82.94 155 GLN B N 1
ATOM 3160 C CA . GLN B 1 155 ? 11.523 4.266 -1.322 1 82.94 155 GLN B CA 1
ATOM 3161 C C . GLN B 1 155 ? 10.922 5.605 -1.74 1 82.94 155 GLN B C 1
ATOM 3163 O O . GLN B 1 155 ? 11.266 6.648 -1.182 1 82.94 155 GLN B O 1
ATOM 3168 N N . LEU B 1 156 ? 10.047 5.5 -2.65 1 84.94 156 LEU B N 1
ATOM 3169 C CA . LEU B 1 156 ? 9.391 6.715 -3.111 1 84.94 156 LEU B CA 1
ATOM 3170 C C . LEU B 1 156 ? 8.578 7.352 -1.988 1 84.94 156 LEU B C 1
ATOM 3172 O O . LEU B 1 156 ? 8.586 8.578 -1.827 1 84.94 156 LEU B O 1
ATOM 3176 N N . GLN B 1 157 ? 7.914 6.57 -1.255 1 87.88 157 GLN B N 1
ATOM 3177 C CA . GLN B 1 157 ? 7.164 7.078 -0.111 1 87.88 157 GLN B CA 1
ATOM 3178 C C . GLN B 1 157 ? 8.086 7.762 0.892 1 87.88 157 GLN B C 1
ATOM 3180 O O . GLN B 1 157 ? 7.754 8.828 1.423 1 87.88 157 GLN B O 1
ATOM 3185 N N . ARG B 1 158 ? 9.18 7.215 1.106 1 90.56 158 ARG B N 1
ATOM 3186 C CA . ARG B 1 158 ? 10.141 7.797 2.039 1 90.56 158 ARG B CA 1
ATOM 3187 C C . ARG B 1 158 ? 10.688 9.117 1.509 1 90.56 158 ARG B C 1
ATOM 3189 O O . ARG B 1 158 ? 10.945 10.047 2.281 1 90.56 158 ARG B O 1
ATOM 3196 N N . VAL B 1 159 ? 10.875 9.203 0.224 1 90.94 159 VAL B N 1
ATOM 3197 C CA . VAL B 1 159 ? 11.266 10.469 -0.379 1 90.94 159 VAL B CA 1
ATOM 3198 C C . VAL B 1 159 ? 10.172 11.508 -0.153 1 90.94 159 VAL B C 1
ATOM 3200 O O . VAL B 1 159 ? 10.469 12.672 0.154 1 90.94 159 VAL B O 1
ATOM 3203 N N . GLY B 1 160 ? 8.953 11.062 -0.301 1 90.5 160 GLY B N 1
ATOM 3204 C CA . GLY B 1 160 ? 7.836 11.953 -0.017 1 90.5 160 GLY B CA 1
ATOM 3205 C C . GLY B 1 160 ? 7.84 12.477 1.406 1 90.5 160 GLY B C 1
ATOM 3206 O O . GLY B 1 160 ? 7.59 13.664 1.639 1 90.5 160 GLY B O 1
ATOM 3207 N N . ILE B 1 161 ? 8.133 11.648 2.295 1 90.88 161 ILE B N 1
ATOM 3208 C CA . ILE B 1 161 ? 8.219 12.039 3.699 1 90.88 161 ILE B CA 1
ATOM 3209 C C . ILE B 1 161 ? 9.383 13 3.904 1 90.88 161 ILE B C 1
ATOM 3211 O O . ILE B 1 161 ? 9.242 14.023 4.578 1 90.88 161 ILE B O 1
ATOM 3215 N N . ALA B 1 162 ? 10.5 12.648 3.309 1 91.81 162 ALA B N 1
ATOM 3216 C CA . ALA B 1 162 ? 11.672 13.508 3.414 1 91.81 162 ALA B CA 1
ATOM 3217 C C . ALA B 1 162 ? 11.367 14.914 2.908 1 91.81 162 ALA B C 1
ATOM 3219 O O . ALA B 1 162 ? 11.75 15.906 3.537 1 91.81 162 ALA B O 1
ATOM 3220 N N . ARG B 1 163 ? 10.711 14.992 1.838 1 89 163 ARG B N 1
ATOM 3221 C CA . ARG B 1 163 ? 10.336 16.281 1.259 1 89 163 ARG B CA 1
ATOM 3222 C C . ARG B 1 163 ? 9.461 17.078 2.221 1 89 163 ARG B C 1
ATOM 3224 O O . ARG B 1 163 ? 9.664 18.281 2.396 1 89 163 ARG B O 1
ATOM 3231 N N . ALA B 1 164 ? 8.57 16.406 2.814 1 86.19 164 ALA B N 1
ATOM 3232 C CA . ALA B 1 164 ? 7.66 17.062 3.75 1 86.19 164 ALA B CA 1
ATOM 3233 C C . ALA B 1 164 ? 8.414 17.562 4.984 1 86.19 164 ALA B C 1
ATOM 3235 O O . ALA B 1 164 ? 8.148 18.656 5.473 1 86.19 164 ALA B O 1
ATOM 3236 N N . LEU B 1 165 ? 9.289 16.75 5.469 1 86.12 165 LEU B N 1
ATOM 3237 C CA . LEU B 1 165 ? 10.086 17.125 6.633 1 86.12 165 LEU B CA 1
ATOM 3238 C C . LEU B 1 165 ? 10.977 18.328 6.324 1 86.12 165 LEU B C 1
ATOM 3240 O O . LEU B 1 165 ? 11.164 19.203 7.172 1 86.12 165 LEU B O 1
ATOM 3244 N N . TYR B 1 166 ? 11.469 18.297 5.121 1 87.5 166 TYR B N 1
ATOM 3245 C CA . TYR B 1 166 ? 12.344 19.391 4.703 1 87.5 166 TYR B CA 1
ATOM 3246 C C . TYR B 1 166 ? 11.57 20.688 4.57 1 87.5 166 TYR B C 1
ATOM 3248 O O . TYR B 1 166 ? 12.109 21.781 4.805 1 87.5 166 TYR B O 1
ATOM 3256 N N . GLN B 1 167 ? 10.359 20.672 4.113 1 83.06 167 GLN B N 1
ATOM 3257 C CA . GLN B 1 167 ? 9.516 21.844 3.885 1 83.06 167 GLN B CA 1
ATOM 3258 C C . GLN B 1 167 ? 9.258 22.594 5.184 1 83.06 167 GLN B C 1
ATOM 3260 O O . GLN B 1 167 ? 9.086 23.812 5.176 1 83.06 167 GLN B O 1
ATOM 3265 N N . ARG B 1 168 ? 9.266 22.016 6.324 1 81.06 168 ARG B N 1
ATOM 3266 C CA . ARG B 1 168 ? 8.961 22.578 7.637 1 81.06 168 ARG B CA 1
ATOM 3267 C C . ARG B 1 168 ? 7.625 23.297 7.621 1 81.06 168 ARG B C 1
ATOM 3269 O O . ARG B 1 168 ? 7.547 24.484 7.957 1 81.06 168 ARG B O 1
ATOM 3276 N N . PRO B 1 169 ? 6.547 22.734 7.348 1 90.62 169 PRO B N 1
ATOM 3277 C CA . PRO B 1 169 ? 5.211 23.344 7.328 1 90.62 169 PRO B CA 1
ATOM 3278 C C . PRO B 1 169 ? 4.641 23.547 8.727 1 90.62 169 PRO B C 1
ATOM 3280 O O . PRO B 1 169 ? 5.238 23.125 9.719 1 90.62 169 PRO B O 1
ATOM 3283 N N . GLN B 1 170 ? 3.553 24.391 8.75 1 94.56 170 GLN B N 1
ATOM 3284 C CA . GLN B 1 170 ? 2.836 24.516 10.016 1 94.56 170 GLN B CA 1
ATOM 3285 C C . GLN B 1 170 ? 1.865 23.359 10.227 1 94.56 170 GLN B C 1
ATOM 3287 O O . GLN B 1 170 ? 1.572 22.984 11.359 1 94.56 170 GLN B O 1
ATOM 3292 N N . VAL B 1 171 ? 1.39 22.859 9.094 1 96.56 171 VAL B N 1
ATOM 3293 C CA . VAL B 1 171 ? 0.494 21.703 9.094 1 96.56 171 VAL B CA 1
ATOM 3294 C C . VAL B 1 171 ? 1.001 20.656 8.102 1 96.56 171 VAL B C 1
ATOM 3296 O O . VAL B 1 171 ? 1.321 20.984 6.957 1 96.56 171 VAL B O 1
ATOM 3299 N N . LEU B 1 172 ? 1.122 19.453 8.602 1 96.31 172 LEU B N 1
ATOM 3300 C CA . LEU B 1 172 ? 1.548 18.344 7.754 1 96.31 172 LEU B CA 1
ATOM 3301 C C . LEU B 1 172 ? 0.454 17.281 7.656 1 96.31 172 LEU B C 1
ATOM 3303 O O . LEU B 1 172 ? 0.055 16.703 8.672 1 96.31 172 LEU B O 1
ATOM 3307 N N . LEU B 1 173 ? -0.046 17.109 6.438 1 97 173 LEU B N 1
ATOM 3308 C CA . LEU B 1 173 ? -1.05 16.094 6.133 1 97 173 LEU B CA 1
ATOM 3309 C C . LEU B 1 173 ? -0.442 14.953 5.324 1 97 173 LEU B C 1
ATOM 3311 O O . LEU B 1 173 ? 0.221 15.188 4.312 1 97 173 LEU B O 1
ATOM 3315 N N . THR B 1 174 ? -0.671 13.727 5.785 1 95.56 174 THR B N 1
ATOM 3316 C CA . THR B 1 174 ? -0.081 12.594 5.078 1 95.56 174 THR B CA 1
ATOM 3317 C C . THR B 1 174 ? -1.141 11.547 4.754 1 95.56 174 THR B C 1
ATOM 3319 O O . THR B 1 174 ? -1.869 11.102 5.641 1 95.56 174 THR B O 1
ATOM 3322 N N . ASP B 1 175 ? -1.207 11.25 3.541 1 92.62 175 ASP B N 1
ATOM 3323 C CA . ASP B 1 175 ? -2.162 10.25 3.064 1 92.62 175 ASP B CA 1
ATOM 3324 C C . ASP B 1 175 ? -1.496 8.891 2.887 1 92.62 175 ASP B C 1
ATOM 3326 O O . ASP B 1 175 ? -0.887 8.625 1.848 1 92.62 175 ASP B O 1
ATOM 3330 N N . GLU B 1 176 ? -1.632 8.047 3.875 1 90.56 176 GLU B N 1
ATOM 3331 C CA . GLU B 1 176 ? -1.088 6.691 3.893 1 90.56 176 GLU B CA 1
ATOM 3332 C C . GLU B 1 176 ? 0.404 6.691 3.572 1 90.56 176 GLU B C 1
ATOM 3334 O O . GLU B 1 176 ? 0.849 5.988 2.662 1 90.56 176 GLU B O 1
ATOM 3339 N N . PRO B 1 177 ? 1.156 7.285 4.457 1 91.62 177 PRO B N 1
ATOM 3340 C CA . PRO B 1 177 ? 2.561 7.562 4.148 1 91.62 177 PRO B CA 1
ATOM 3341 C C . PRO B 1 177 ? 3.438 6.312 4.223 1 91.62 177 PRO B C 1
ATOM 3343 O O . PRO B 1 177 ? 4.582 6.332 3.764 1 91.62 177 PRO B O 1
ATOM 3346 N N . VAL B 1 178 ? 2.887 5.207 4.766 1 90.88 178 VAL B N 1
ATOM 3347 C CA . VAL B 1 178 ? 3.758 4.059 4.988 1 90.88 178 VAL B CA 1
ATOM 3348 C C . VAL B 1 178 ? 3.123 2.807 4.387 1 90.88 178 VAL B C 1
ATOM 3350 O O . VAL B 1 178 ? 3.455 1.687 4.781 1 90.88 178 VAL B O 1
ATOM 3353 N N . SER B 1 179 ? 2.275 2.982 3.48 1 84 179 SER B N 1
ATOM 3354 C CA . SER B 1 179 ? 1.472 1.876 2.971 1 84 179 SER B CA 1
ATOM 3355 C C . SER B 1 179 ? 2.318 0.911 2.146 1 84 179 SER B C 1
ATOM 3357 O O . SER B 1 179 ? 1.97 -0.263 2.006 1 84 179 SER B O 1
ATOM 3359 N N . ALA B 1 180 ? 3.396 1.379 1.61 1 79.69 180 ALA B N 1
ATOM 3360 C CA . ALA B 1 180 ? 4.227 0.539 0.75 1 79.69 180 ALA B CA 1
ATOM 3361 C C . ALA B 1 180 ? 5.488 0.083 1.479 1 79.69 180 ALA B C 1
ATOM 3363 O O . ALA B 1 180 ? 6.457 -0.348 0.848 1 79.69 180 ALA B O 1
ATOM 3364 N N . MET B 1 181 ? 5.469 0.134 2.795 1 85.5 181 MET B N 1
ATOM 3365 C CA . MET B 1 181 ? 6.668 -0.165 3.572 1 85.5 181 MET B CA 1
ATOM 3366 C C . MET B 1 181 ? 6.492 -1.451 4.371 1 85.5 181 MET B C 1
ATOM 3368 O O . MET B 1 181 ? 5.367 -1.857 4.664 1 85.5 181 MET B O 1
ATOM 3372 N N . ASP B 1 182 ? 7.648 -2.029 4.602 1 87.19 182 ASP B N 1
ATOM 3373 C CA . ASP B 1 182 ? 7.621 -3.164 5.52 1 87.19 182 ASP B CA 1
ATOM 3374 C C . ASP B 1 182 ? 7.359 -2.705 6.953 1 87.19 182 ASP B C 1
ATOM 3376 O O . ASP B 1 182 ? 7.449 -1.514 7.254 1 87.19 182 ASP B O 1
ATOM 3380 N N . PRO B 1 183 ? 7.082 -3.627 7.852 1 85.94 183 PRO B N 1
ATOM 3381 C CA . PRO B 1 183 ? 6.641 -3.264 9.195 1 85.94 183 PRO B CA 1
ATOM 3382 C C . PRO B 1 183 ? 7.691 -2.461 9.969 1 85.94 183 PRO B C 1
ATOM 3384 O O . PRO B 1 183 ? 7.355 -1.476 10.625 1 85.94 183 PRO B O 1
ATOM 3387 N N . VAL B 1 184 ? 8.875 -2.801 9.867 1 87.94 184 VAL B N 1
ATOM 3388 C CA . VAL B 1 184 ? 9.93 -2.141 10.641 1 87.94 184 VAL B CA 1
ATOM 3389 C C . VAL B 1 184 ? 10.148 -0.726 10.109 1 87.94 184 VAL B C 1
ATOM 3391 O O . VAL B 1 184 ? 10.203 0.234 10.883 1 87.94 184 VAL B O 1
ATOM 3394 N N . LEU B 1 185 ? 10.195 -0.627 8.859 1 88.12 185 LEU B N 1
ATOM 3395 C CA . LEU B 1 185 ? 10.398 0.672 8.227 1 88.12 185 LEU B CA 1
ATOM 3396 C C . LEU B 1 185 ? 9.188 1.576 8.445 1 88.12 185 LEU B C 1
ATOM 3398 O O . LEU B 1 185 ? 9.344 2.783 8.648 1 88.12 185 LEU B O 1
ATOM 3402 N N . ALA B 1 186 ? 8.055 1.013 8.375 1 91.75 186 ALA B N 1
ATOM 3403 C CA . ALA B 1 186 ? 6.832 1.776 8.617 1 91.75 186 ALA B CA 1
ATOM 3404 C C . ALA B 1 186 ? 6.816 2.348 10.031 1 91.75 186 ALA B C 1
ATOM 3406 O O . ALA B 1 186 ? 6.555 3.539 10.227 1 91.75 186 ALA B O 1
ATOM 3407 N N . ASP B 1 187 ? 7.125 1.522 10.953 1 93.19 187 ASP B N 1
ATOM 3408 C CA . ASP B 1 187 ? 7.172 1.935 12.352 1 93.19 187 ASP B CA 1
ATOM 3409 C C . ASP B 1 187 ? 8.195 3.045 12.562 1 93.19 187 ASP B C 1
ATOM 3411 O O . ASP B 1 187 ? 7.895 4.07 13.18 1 93.19 187 ASP B O 1
ATOM 3415 N N . HIS B 1 188 ? 9.281 2.846 11.992 1 92.06 188 HIS B N 1
ATOM 3416 C CA . HIS B 1 188 ? 10.359 3.82 12.117 1 92.06 188 HIS B CA 1
ATOM 3417 C C . HIS B 1 188 ? 9.969 5.156 11.492 1 92.06 188 HIS B C 1
ATOM 3419 O O . HIS B 1 188 ? 10.172 6.211 12.102 1 92.06 188 HIS B O 1
ATOM 3425 N N . SER B 1 189 ? 9.461 5.098 10.359 1 93.5 189 SER B N 1
ATOM 3426 C CA . SER B 1 189 ? 9.109 6.312 9.633 1 93.5 189 SER B CA 1
ATOM 3427 C C . SER B 1 189 ? 8.039 7.109 10.367 1 93.5 189 SER B C 1
ATOM 3429 O O . SER B 1 189 ? 8.117 8.336 10.461 1 93.5 189 SER B O 1
ATOM 3431 N N . LEU B 1 190 ? 7.078 6.43 10.922 1 95.44 190 LEU B N 1
ATOM 3432 C CA . LEU B 1 190 ? 6.027 7.109 11.664 1 95.44 190 LEU B CA 1
ATOM 3433 C C . LEU B 1 190 ? 6.57 7.691 12.969 1 95.44 190 LEU B C 1
ATOM 3435 O O . LEU B 1 190 ? 6.184 8.789 13.367 1 95.44 190 LEU B O 1
ATOM 3439 N N . ALA B 1 191 ? 7.449 6.93 13.539 1 95.56 191 ALA B N 1
ATOM 3440 C CA . ALA B 1 191 ? 8.102 7.449 14.742 1 95.56 191 ALA B CA 1
ATOM 3441 C C . ALA B 1 191 ? 8.867 8.734 14.445 1 95.56 191 ALA B C 1
ATOM 3443 O O . ALA B 1 191 ? 8.766 9.711 15.195 1 95.56 191 ALA B O 1
ATOM 3444 N N . LEU B 1 192 ? 9.562 8.672 13.367 1 93.56 192 LEU B N 1
ATOM 3445 C CA . LEU B 1 192 ? 10.336 9.836 12.953 1 93.56 192 LEU B CA 1
ATOM 3446 C C . LEU B 1 192 ? 9.43 11.031 12.68 1 93.56 192 LEU B C 1
ATOM 3448 O O . LEU B 1 192 ? 9.703 12.141 13.133 1 93.56 192 LEU B O 1
ATOM 3452 N N . LEU B 1 193 ? 8.359 10.812 12.008 1 94.12 193 LEU B N 1
ATOM 3453 C CA . LEU B 1 193 ? 7.406 11.867 11.695 1 94.12 193 LEU B CA 1
ATOM 3454 C C . LEU B 1 193 ? 6.82 12.461 12.977 1 94.12 193 LEU B C 1
ATOM 3456 O O . LEU B 1 193 ? 6.727 13.688 13.102 1 94.12 193 LEU B O 1
ATOM 3460 N N . ASN B 1 194 ? 6.477 11.641 13.859 1 96.69 194 ASN B N 1
ATOM 3461 C CA . ASN B 1 194 ? 5.879 12.102 15.109 1 96.69 194 ASN B CA 1
ATOM 3462 C C . ASN B 1 194 ? 6.891 12.844 15.977 1 96.69 194 ASN B C 1
ATOM 3464 O O . ASN B 1 194 ? 6.57 13.867 16.578 1 96.69 194 ASN B O 1
ATOM 3468 N N . ARG B 1 195 ? 8.07 12.305 16.031 1 94.5 195 ARG B N 1
ATOM 3469 C CA . ARG B 1 195 ? 9.117 12.992 16.781 1 94.5 195 ARG B CA 1
ATOM 3470 C C . ARG B 1 195 ? 9.383 14.375 16.203 1 94.5 195 ARG B C 1
ATOM 3472 O O . ARG B 1 195 ? 9.523 15.344 16.953 1 94.5 195 ARG B O 1
ATOM 3479 N N . HIS B 1 196 ? 9.445 14.422 14.953 1 92.56 196 HIS B N 1
ATOM 3480 C CA . HIS B 1 196 ? 9.633 15.703 14.281 1 92.56 196 HIS B CA 1
ATOM 3481 C C . HIS B 1 196 ? 8.5 16.672 14.609 1 92.56 196 HIS B C 1
ATOM 3483 O O . HIS B 1 196 ? 8.742 17.828 14.922 1 92.56 196 HIS B O 1
ATOM 3489 N N . ALA B 1 197 ? 7.316 16.188 14.555 1 95.12 197 ALA B N 1
ATOM 3490 C CA . ALA B 1 197 ? 6.156 17.016 14.852 1 95.12 197 ALA B CA 1
ATOM 3491 C C . ALA B 1 197 ? 6.211 17.547 16.281 1 95.12 197 ALA B C 1
ATOM 3493 O O . ALA B 1 197 ? 5.93 18.719 16.531 1 95.12 197 ALA B O 1
ATOM 3494 N N . GLN B 1 198 ? 6.609 16.766 17.125 1 95 198 GLN B N 1
ATOM 3495 C CA . GLN B 1 198 ? 6.715 17.156 18.531 1 95 198 GLN B CA 1
ATOM 3496 C C . GLN B 1 198 ? 7.809 18.203 18.719 1 95 198 GLN B C 1
ATOM 3498 O O . GLN B 1 198 ? 7.609 19.203 19.422 1 95 198 GLN B O 1
ATOM 3503 N N . ALA B 1 199 ? 8.875 18 18.078 1 92.69 199 ALA B N 1
ATOM 3504 C CA . ALA B 1 199 ? 10.031 18.875 18.234 1 92.69 199 ALA B CA 1
ATOM 3505 C C . ALA B 1 199 ? 9.781 20.234 17.625 1 92.69 199 ALA B C 1
ATOM 3507 O O . ALA B 1 199 ? 10.227 21.266 18.156 1 92.69 199 ALA B O 1
ATOM 3508 N N . THR B 1 200 ? 9.102 20.281 16.547 1 92.62 200 THR B N 1
ATOM 3509 C CA . THR B 1 200 ? 8.945 21.516 15.797 1 92.62 200 THR B CA 1
ATOM 3510 C C . THR B 1 200 ? 7.598 22.172 16.094 1 92.62 200 THR B C 1
ATOM 3512 O O . THR B 1 200 ? 7.387 23.344 15.766 1 92.62 200 THR B O 1
ATOM 3515 N N . GLY B 1 201 ? 6.691 21.406 16.594 1 94.81 201 GLY B N 1
ATOM 3516 C CA . GLY B 1 201 ? 5.363 21.922 16.891 1 94.81 201 GLY B CA 1
ATOM 3517 C C . GLY B 1 201 ? 4.438 21.906 15.688 1 94.81 201 GLY B C 1
ATOM 3518 O O . GLY B 1 201 ? 3.381 22.531 15.695 1 94.81 201 GLY B O 1
ATOM 3519 N N . VAL B 1 202 ? 4.816 21.203 14.672 1 95.38 202 VAL B N 1
ATOM 3520 C CA . VAL B 1 202 ? 3.982 21.094 13.477 1 95.38 202 VAL B CA 1
ATOM 3521 C C . VAL B 1 202 ? 2.74 20.266 13.789 1 95.38 202 VAL B C 1
ATOM 3523 O O . VAL B 1 202 ? 2.816 19.281 14.523 1 95.38 202 VAL B O 1
ATOM 3526 N N . THR B 1 203 ? 1.588 20.719 13.25 1 97.81 203 THR B N 1
ATOM 3527 C CA . THR B 1 203 ? 0.371 19.922 13.328 1 97.81 203 THR B CA 1
ATOM 3528 C C . THR B 1 203 ? 0.426 18.766 12.344 1 97.81 203 THR B C 1
ATOM 3530 O O . THR B 1 203 ? 0.628 18.969 11.141 1 97.81 203 THR B O 1
ATOM 3533 N N . LEU B 1 204 ? 0.275 17.516 12.883 1 97.88 204 LEU B N 1
ATOM 3534 C CA . LEU B 1 204 ? 0.434 16.328 12.039 1 97.88 204 LEU B CA 1
ATOM 3535 C C . LEU B 1 204 ? -0.865 15.531 11.969 1 97.88 204 LEU B C 1
ATOM 3537 O O . LEU B 1 204 ? -1.412 15.133 13 1 97.88 204 LEU B O 1
ATOM 3541 N N . VAL B 1 205 ? -1.383 15.367 10.742 1 98.44 205 VAL B N 1
ATOM 3542 C CA . VAL B 1 205 ? -2.539 14.508 10.484 1 98.44 205 VAL B CA 1
ATOM 3543 C C . VAL B 1 205 ? -2.17 13.43 9.477 1 98.44 205 VAL B C 1
ATOM 3545 O O . VAL B 1 205 ? -1.68 13.734 8.383 1 98.44 205 VAL B O 1
ATOM 3548 N N . ALA B 1 206 ? -2.41 12.188 9.859 1 97.75 206 ALA B N 1
ATOM 3549 C CA . ALA B 1 206 ? -2.061 11.078 8.969 1 97.75 206 ALA B CA 1
ATOM 3550 C C . ALA B 1 206 ? -3.225 10.102 8.82 1 97.75 206 ALA B C 1
ATOM 3552 O O . ALA B 1 206 ? -3.883 9.758 9.805 1 97.75 206 ALA B O 1
ATOM 3553 N N . SER B 1 207 ? -3.498 9.773 7.594 1 96.31 207 SER B N 1
ATOM 3554 C CA . SER B 1 207 ? -4.395 8.648 7.367 1 96.31 207 SER B CA 1
ATOM 3555 C C . SER B 1 207 ? -3.627 7.332 7.297 1 96.31 207 SER B C 1
ATOM 3557 O O . SER B 1 207 ? -2.549 7.27 6.699 1 96.31 207 SER B O 1
ATOM 3559 N N . LEU B 1 208 ? -4.172 6.293 8.008 1 93.5 208 LEU B N 1
ATOM 3560 C CA . LEU B 1 208 ? -3.502 4.996 8.031 1 93.5 208 LEU B CA 1
ATOM 3561 C C . LEU B 1 208 ? -4.508 3.861 7.871 1 93.5 208 LEU B C 1
ATOM 3563 O O . LEU B 1 208 ? -5.605 3.918 8.43 1 93.5 208 LEU B O 1
ATOM 3567 N N . HIS B 1 209 ? -4.043 2.852 7.199 1 88.31 209 HIS B N 1
ATOM 3568 C CA . HIS B 1 209 ? -4.812 1.612 7.18 1 88.31 209 HIS B CA 1
ATOM 3569 C C . HIS B 1 209 ? -4.461 0.729 8.375 1 88.31 209 HIS B C 1
ATOM 3571 O O . HIS B 1 209 ? -5.32 0.009 8.891 1 88.31 209 HIS B O 1
ATOM 3577 N N . ALA B 1 210 ? -3.25 0.727 8.758 1 88.56 210 ALA B N 1
ATOM 3578 C CA . ALA B 1 210 ? -2.795 -0.094 9.875 1 88.56 210 ALA B CA 1
ATOM 3579 C C . ALA B 1 210 ? -3.215 0.517 11.211 1 88.56 210 ALA B C 1
ATOM 3581 O O . ALA B 1 210 ? -2.568 1.44 11.711 1 88.56 210 ALA B O 1
ATOM 3582 N N . VAL B 1 211 ? -4.145 -0.126 11.789 1 92.19 211 VAL B N 1
ATOM 3583 C CA . VAL B 1 211 ? -4.73 0.39 13.016 1 92.19 211 VAL B CA 1
ATOM 3584 C C . VAL B 1 211 ? -3.689 0.372 14.133 1 92.19 211 VAL B C 1
ATOM 3586 O O . VAL B 1 211 ? -3.58 1.328 14.906 1 92.19 211 VAL B O 1
ATOM 3589 N N . GLU B 1 212 ? -2.908 -0.623 14.18 1 91.81 212 GLU B N 1
ATOM 3590 C CA . GLU B 1 212 ? -1.917 -0.764 15.242 1 91.81 212 GLU B CA 1
ATOM 3591 C C . GLU B 1 212 ? -0.89 0.364 15.195 1 91.81 212 GLU B C 1
ATOM 3593 O O . GLU B 1 212 ? -0.478 0.883 16.234 1 91.81 212 GLU B O 1
ATOM 3598 N N . LEU B 1 213 ? -0.509 0.711 14.047 1 94.12 213 LEU B N 1
ATOM 3599 C CA . LEU B 1 213 ? 0.443 1.805 13.891 1 94.12 213 LEU B CA 1
ATOM 3600 C C . LEU B 1 213 ? -0.177 3.133 14.312 1 94.12 213 LEU B C 1
ATOM 3602 O O . LEU B 1 213 ? 0.486 3.957 14.945 1 94.12 213 LEU B O 1
ATOM 3606 N N . ALA B 1 214 ? -1.414 3.338 13.953 1 96.75 214 ALA B N 1
ATOM 3607 C CA . ALA B 1 214 ? -2.113 4.555 14.367 1 96.75 214 ALA B CA 1
ATOM 3608 C C . ALA B 1 214 ? -2.15 4.68 15.883 1 96.75 214 ALA B C 1
ATOM 3610 O O . ALA B 1 214 ? -1.812 5.727 16.438 1 96.75 214 ALA B O 1
ATOM 3611 N N . LEU B 1 215 ? -2.451 3.594 16.5 1 97 215 LEU B N 1
ATOM 3612 C CA . LEU B 1 215 ? -2.611 3.596 17.953 1 97 215 LEU B CA 1
ATOM 3613 C C . LEU B 1 215 ? -1.261 3.73 18.656 1 97 215 LEU B C 1
ATOM 3615 O O . LEU B 1 215 ? -1.17 4.32 19.734 1 97 215 LEU B O 1
ATOM 3619 N N . ALA B 1 216 ? -0.277 3.24 18.031 1 96.56 216 ALA B N 1
ATOM 3620 C CA . ALA B 1 216 ? 1.05 3.223 18.641 1 96.56 216 ALA B CA 1
ATOM 3621 C C . ALA B 1 216 ? 1.713 4.594 18.547 1 96.56 216 ALA B C 1
ATOM 3623 O O . ALA B 1 216 ? 2.479 4.98 19.438 1 96.56 216 ALA B O 1
ATOM 3624 N N . HIS B 1 217 ? 1.381 5.355 17.562 1 97.88 217 HIS B N 1
ATOM 3625 C CA . HIS B 1 217 ? 2.223 6.52 17.297 1 97.88 217 HIS B CA 1
ATOM 3626 C C . HIS B 1 217 ? 1.448 7.816 17.5 1 97.88 217 HIS B C 1
ATOM 3628 O O . HIS B 1 217 ? 2.047 8.883 17.641 1 97.88 217 HIS B O 1
ATOM 3634 N N . PHE B 1 218 ? 0.143 7.742 17.438 1 98.5 218 PHE B N 1
ATOM 3635 C CA . PHE B 1 218 ? -0.631 8.977 17.5 1 98.5 218 PHE B CA 1
ATOM 3636 C C . PHE B 1 218 ? -1.457 9.039 18.781 1 98.5 218 PHE B C 1
ATOM 3638 O O . PHE B 1 218 ? -2.146 8.086 19.125 1 98.5 218 PHE B O 1
ATOM 3645 N N . PRO B 1 219 ? -1.454 10.188 19.438 1 98.25 219 PRO B N 1
ATOM 3646 C CA . PRO B 1 219 ? -2.211 10.336 20.672 1 98.25 219 PRO B CA 1
ATOM 3647 C C . PRO B 1 219 ? -3.717 10.43 20.438 1 98.25 219 PRO B C 1
ATOM 3649 O O . PRO B 1 219 ? -4.508 10.102 21.328 1 98.25 219 PRO B O 1
ATOM 3652 N N . ARG B 1 220 ? -4.113 10.961 19.344 1 98.56 220 ARG B N 1
ATOM 3653 C CA . ARG B 1 220 ? -5.516 11.148 18.984 1 98.56 220 ARG B CA 1
ATOM 3654 C C . ARG B 1 220 ? -5.863 10.422 17.703 1 98.56 220 ARG B C 1
ATOM 3656 O O . ARG B 1 220 ? -5.098 10.461 16.734 1 98.56 220 ARG B O 1
ATOM 3663 N N . VAL B 1 221 ? -7.035 9.695 17.75 1 98.44 221 VAL B N 1
ATOM 3664 C CA . VAL B 1 221 ? -7.457 8.898 16.609 1 98.44 221 VAL B CA 1
ATOM 3665 C C . VAL B 1 221 ? -8.891 9.25 16.234 1 98.44 221 VAL B C 1
ATOM 3667 O O . VAL B 1 221 ? -9.766 9.32 17.094 1 98.44 221 VAL B O 1
ATOM 3670 N N . ILE B 1 222 ? -9.07 9.461 14.961 1 98.44 222 ILE B N 1
ATOM 3671 C CA . ILE B 1 222 ? -10.391 9.75 14.406 1 98.44 222 ILE B CA 1
ATOM 3672 C C . ILE B 1 222 ? -10.812 8.625 13.461 1 98.44 222 ILE B C 1
ATOM 3674 O O . ILE B 1 222 ? -10.086 8.297 12.523 1 98.44 222 ILE B O 1
ATOM 3678 N N . GLY B 1 223 ? -11.977 8.031 13.711 1 97.81 223 GLY B N 1
ATOM 3679 C CA . GLY B 1 223 ? -12.555 7.031 12.828 1 97.81 223 GLY B CA 1
ATOM 3680 C C . GLY B 1 223 ? -13.578 7.605 11.867 1 97.81 223 GLY B C 1
ATOM 3681 O O . GLY B 1 223 ? -14.516 8.281 12.289 1 97.81 223 GLY B O 1
ATOM 3682 N N . ILE B 1 224 ? -13.359 7.293 10.609 1 96.06 224 ILE B N 1
ATOM 3683 C CA . ILE B 1 224 ? -14.281 7.793 9.594 1 96.06 224 ILE B CA 1
ATOM 3684 C C . ILE B 1 224 ? -14.914 6.621 8.852 1 96.06 224 ILE B C 1
ATOM 3686 O O . ILE B 1 224 ? -14.227 5.645 8.523 1 96.06 224 ILE B O 1
ATOM 3690 N N . ARG B 1 225 ? -16.156 6.742 8.633 1 93.75 225 ARG B N 1
ATOM 3691 C CA . ARG B 1 225 ? -16.922 5.754 7.875 1 93.75 225 ARG B CA 1
ATOM 3692 C C . ARG B 1 225 ? -18.031 6.418 7.07 1 93.75 225 ARG B C 1
ATOM 3694 O O . ARG B 1 225 ? -18.766 7.254 7.594 1 93.75 225 ARG B O 1
ATOM 3701 N N . GLU B 1 226 ? -18.078 6.066 5.789 1 90.06 226 GLU B N 1
ATOM 3702 C CA . GLU B 1 226 ? -19.109 6.582 4.895 1 90.06 226 GLU B CA 1
ATOM 3703 C C . GLU B 1 226 ? -19.172 8.102 4.953 1 90.06 226 GLU B C 1
ATOM 3705 O O . GLU B 1 226 ? -20.266 8.68 5.027 1 90.06 226 GLU B O 1
ATOM 3710 N N . GLY B 1 227 ? -18.031 8.68 5.094 1 93.56 227 GLY B N 1
ATOM 3711 C CA . GLY B 1 227 ? -17.922 10.125 5.016 1 93.56 227 GLY B CA 1
ATOM 3712 C C . GLY B 1 227 ? -18.266 10.82 6.324 1 93.56 227 GLY B C 1
ATOM 3713 O O . GLY B 1 227 ? -18.453 12.039 6.359 1 93.56 227 GLY B O 1
ATOM 3714 N N . GLN B 1 228 ? -18.422 10.039 7.379 1 96.12 228 GLN B N 1
ATOM 3715 C CA . GLN B 1 228 ? -18.766 10.617 8.672 1 96.12 228 GLN B CA 1
ATOM 3716 C C . GLN B 1 228 ? -17.766 10.203 9.75 1 96.12 228 GLN B C 1
ATOM 3718 O O . GLN B 1 228 ? -17.203 9.109 9.68 1 96.12 228 GLN B O 1
ATOM 3723 N N . VAL B 1 229 ? -17.625 11.094 10.695 1 96.81 229 VAL B N 1
ATOM 3724 C CA . VAL B 1 229 ? -16.797 10.766 11.852 1 96.81 229 VAL B CA 1
ATOM 3725 C C . VAL B 1 229 ? -17.578 9.867 12.805 1 96.81 229 VAL B C 1
ATOM 3727 O O . VAL B 1 229 ? -18.641 10.25 13.305 1 96.81 229 VAL B O 1
ATOM 3730 N N . VAL B 1 230 ? -17.031 8.734 13.086 1 96.38 230 VAL B N 1
ATOM 3731 C CA . VAL B 1 230 ? -17.703 7.75 13.938 1 96.38 230 VAL B CA 1
ATOM 3732 C C . VAL B 1 230 ? -17.219 7.898 15.375 1 96.38 230 VAL B C 1
ATOM 3734 O O . VAL B 1 230 ? -17.984 7.695 16.328 1 96.38 230 VAL B O 1
ATOM 3737 N N . PHE B 1 231 ? -15.961 8.117 15.516 1 97.31 231 PHE B N 1
ATOM 3738 C CA . PHE B 1 231 ? -15.422 8.43 16.828 1 97.31 231 PHE B CA 1
ATOM 3739 C C . PHE B 1 231 ? -14.211 9.344 16.719 1 97.31 231 PHE B C 1
ATOM 3741 O O . PHE B 1 231 ? -13.602 9.445 15.648 1 97.31 231 PHE B O 1
ATOM 3748 N N . ASP B 1 232 ? -13.984 10.023 17.672 1 98 232 ASP B N 1
ATOM 3749 C CA . ASP B 1 232 ? -12.875 10.953 17.906 1 98 232 ASP B CA 1
ATOM 3750 C C . ASP B 1 232 ? -12.422 10.922 19.359 1 98 232 ASP B C 1
ATOM 3752 O O . ASP B 1 232 ? -13.078 11.5 20.219 1 98 232 ASP B O 1
ATOM 3756 N N . CYS B 1 233 ? -11.242 10.266 19.578 1 98.25 233 CYS B N 1
ATOM 3757 C CA . CYS B 1 233 ? -10.859 10.047 20.969 1 98.25 233 CYS B CA 1
ATOM 3758 C C . CYS B 1 233 ? -9.367 9.781 21.078 1 98.25 233 CYS B C 1
ATOM 3760 O O . CYS B 1 233 ? -8.688 9.578 20.062 1 98.25 233 CYS B O 1
ATOM 3762 N N . PRO B 1 234 ? -8.852 9.891 22.297 1 98.31 234 PRO B N 1
ATOM 3763 C CA . PRO B 1 234 ? -7.465 9.469 22.484 1 98.31 234 PRO B CA 1
ATOM 3764 C C . PRO B 1 234 ? -7.227 8.016 22.078 1 98.31 234 PRO B C 1
ATOM 3766 O O . PRO B 1 234 ? -8.133 7.188 22.188 1 98.31 234 PRO B O 1
ATOM 3769 N N . ALA B 1 235 ? -6.023 7.742 21.641 1 98.06 235 ALA B N 1
ATOM 3770 C CA . ALA B 1 235 ? -5.676 6.398 21.188 1 98.06 235 ALA B CA 1
ATOM 3771 C C . ALA B 1 235 ? -5.973 5.359 22.266 1 98.06 235 ALA B C 1
ATOM 3773 O O . ALA B 1 235 ? -6.438 4.258 21.953 1 98.06 235 ALA B O 1
ATOM 3774 N N . GLU B 1 236 ? -5.777 5.715 23.484 1 97.31 236 GLU B N 1
ATOM 3775 C CA . GLU B 1 236 ? -5.945 4.785 24.594 1 97.31 236 GLU B CA 1
ATOM 3776 C C . GLU B 1 236 ? -7.418 4.426 24.797 1 97.31 236 GLU B C 1
ATOM 3778 O O . GLU B 1 236 ? -7.734 3.412 25.422 1 97.31 236 GLU B O 1
ATOM 3783 N N . ALA B 1 237 ? -8.266 5.215 24.266 1 97.62 237 ALA B N 1
ATOM 3784 C CA . ALA B 1 237 ? -9.695 5.012 24.453 1 97.62 237 ALA B CA 1
ATOM 3785 C C . ALA B 1 237 ? -10.289 4.188 23.312 1 97.62 237 ALA B C 1
ATOM 3787 O O . ALA B 1 237 ? -11.477 3.834 23.359 1 97.62 237 ALA B O 1
ATOM 3788 N N . VAL B 1 238 ? -9.5 3.852 22.328 1 96.88 238 VAL B N 1
ATOM 3789 C CA . VAL B 1 238 ? -9.992 3.062 21.219 1 96.88 238 VAL B CA 1
ATOM 3790 C C . VAL B 1 238 ? -10.117 1.598 21.625 1 96.88 238 VAL B C 1
ATOM 3792 O O . VAL B 1 238 ? -9.117 0.943 21.922 1 96.88 238 VAL B O 1
ATOM 3795 N N . THR B 1 239 ? -11.367 1.113 21.609 1 96.12 239 THR B N 1
ATOM 3796 C CA . THR B 1 239 ? -11.633 -0.269 22 1 96.12 239 THR B CA 1
ATOM 3797 C C . THR B 1 239 ? -11.82 -1.146 20.766 1 96.12 239 THR B C 1
ATOM 3799 O O . THR B 1 239 ? -12.016 -0.638 19.656 1 96.12 239 THR B O 1
ATOM 3802 N N . GLU B 1 240 ? -11.766 -2.4 21.047 1 93.94 240 GLU B N 1
ATOM 3803 C CA . GLU B 1 240 ? -12.031 -3.354 19.984 1 93.94 240 GLU B CA 1
ATOM 3804 C C . GLU B 1 240 ? -13.453 -3.197 19.453 1 93.94 240 GLU B C 1
ATOM 3806 O O . GLU B 1 240 ? -13.703 -3.377 18.25 1 93.94 240 GLU B O 1
ATOM 3811 N N . GLN B 1 241 ? -14.312 -2.881 20.281 1 94.06 241 GLN B N 1
ATOM 3812 C CA . GLN B 1 241 ? -15.703 -2.682 19.891 1 94.06 241 GLN B CA 1
ATOM 3813 C C . GLN B 1 241 ? -15.836 -1.503 18.938 1 94.06 241 GLN B C 1
ATOM 3815 O O . GLN B 1 241 ? -16.562 -1.584 17.938 1 94.06 241 GLN B O 1
ATOM 3820 N N . LEU B 1 242 ? -15.117 -0.453 19.234 1 94.75 242 LEU B N 1
ATOM 3821 C CA . LEU B 1 242 ? -15.133 0.71 18.359 1 94.75 242 LEU B CA 1
ATOM 3822 C C . LEU B 1 242 ? -14.586 0.356 16.984 1 94.75 242 LEU B C 1
ATOM 3824 O O . LEU B 1 242 ? -15.156 0.751 15.961 1 94.75 242 LEU B O 1
ATOM 3828 N N . LEU B 1 243 ? -13.539 -0.44 17.016 1 94.44 243 LEU B N 1
ATOM 3829 C CA . LEU B 1 243 ? -12.914 -0.833 15.766 1 94.44 243 LEU B CA 1
ATOM 3830 C C . LEU B 1 243 ? -13.812 -1.775 14.977 1 94.44 243 LEU B C 1
ATOM 3832 O O . LEU B 1 243 ? -13.938 -1.642 13.758 1 94.44 243 LEU B O 1
ATOM 3836 N N . ASP B 1 244 ? -14.438 -2.654 15.648 1 92.06 244 ASP B N 1
ATOM 3837 C CA . ASP B 1 244 ? -15.352 -3.58 14.992 1 92.06 244 ASP B CA 1
ATOM 3838 C C . ASP B 1 244 ? -16.5 -2.832 14.32 1 92.06 244 ASP B C 1
ATOM 3840 O O . ASP B 1 244 ? -16.875 -3.152 13.188 1 92.06 244 ASP B O 1
ATOM 3844 N N . ALA B 1 245 ? -16.938 -1.899 14.977 1 93 245 ALA B N 1
ATOM 3845 C CA . ALA B 1 245 ? -18.031 -1.094 14.438 1 93 245 ALA B CA 1
ATOM 3846 C C . ALA B 1 245 ? -17.562 -0.271 13.242 1 93 245 ALA B C 1
ATOM 3848 O O . ALA B 1 245 ? -18.281 -0.139 12.25 1 93 245 ALA B O 1
ATOM 3849 N N . LEU B 1 246 ? -16.406 0.233 13.352 1 94.38 246 LEU B N 1
ATOM 3850 C CA . LEU B 1 246 ? -15.836 1.067 12.297 1 94.38 246 LEU B CA 1
ATOM 3851 C C . LEU B 1 246 ? -15.656 0.267 11.008 1 94.38 246 LEU B C 1
ATOM 3853 O O . LEU B 1 246 ? -15.945 0.763 9.922 1 94.38 246 LEU B O 1
ATOM 3857 N N . TYR B 1 247 ? -15.195 -0.94 11.188 1 92.25 247 TYR B N 1
ATOM 3858 C CA . TYR B 1 247 ? -14.805 -1.718 10.016 1 92.25 247 TYR B CA 1
ATOM 3859 C C . TYR B 1 247 ? -15.852 -2.777 9.688 1 92.25 247 TYR B C 1
ATOM 3861 O O . TYR B 1 247 ? -15.617 -3.66 8.867 1 92.25 247 TYR B O 1
ATOM 3869 N N . ALA B 1 248 ? -16.938 -2.652 10.328 1 83.62 248 ALA B N 1
ATOM 3870 C CA . ALA B 1 248 ? -18.016 -3.584 10.055 1 83.62 248 ALA B CA 1
ATOM 3871 C C . ALA B 1 248 ? -18.438 -3.531 8.594 1 83.62 248 ALA B C 1
ATOM 3873 O O . ALA B 1 248 ? -18.531 -2.449 8.008 1 83.62 248 ALA B O 1
ATOM 3874 N N . ASN B 1 249 ? -18.016 -4.566 7.805 1 71.19 249 ASN B N 1
ATOM 3875 C CA . ASN B 1 249 ? -18.359 -4.594 6.387 1 71.19 249 ASN B CA 1
ATOM 3876 C C . ASN B 1 249 ? -19.516 -5.543 6.102 1 71.19 249 ASN B C 1
ATOM 3878 O O . ASN B 1 249 ? -19.344 -6.762 6.082 1 71.19 249 ASN B O 1
ATOM 3882 N N . GLU B 1 250 ? -20.734 -5.016 6.074 1 57.47 250 GLU B N 1
ATOM 3883 C CA . GLU B 1 250 ? -21.938 -5.805 5.84 1 57.47 250 GLU B CA 1
ATOM 3884 C C . GLU B 1 250 ? -21.891 -6.5 4.484 1 57.47 250 GLU B C 1
ATOM 3886 O O . GLU B 1 250 ? -22.5 -7.547 4.297 1 57.47 250 GLU B O 1
ATOM 3891 N N . GLN B 1 251 ? -21.141 -5.949 3.566 1 57.94 251 GLN B N 1
ATOM 3892 C CA . GLN B 1 251 ? -21.203 -6.5 2.215 1 57.94 251 GLN B CA 1
ATOM 3893 C C . GLN B 1 251 ? -20.344 -7.75 2.096 1 57.94 251 GLN B C 1
ATOM 3895 O O . GLN B 1 251 ? -20.469 -8.516 1.14 1 57.94 251 GLN B O 1
ATOM 3900 N N . LEU B 1 252 ? -19.422 -8.008 3.043 1 62.5 252 LEU B N 1
ATOM 3901 C CA . LEU B 1 252 ? -18.547 -9.172 2.951 1 62.5 252 LEU B CA 1
ATOM 3902 C C . LEU B 1 252 ? -19.172 -10.375 3.648 1 62.5 252 LEU B C 1
ATOM 3904 O O . LEU B 1 252 ? -18.578 -11.453 3.684 1 62.5 252 LEU B O 1
ATOM 3908 N N . ALA B 1 253 ? -20.406 -10.219 4.402 1 49.56 253 ALA B N 1
ATOM 3909 C CA . ALA B 1 253 ? -21.062 -11.32 5.102 1 49.56 253 ALA B CA 1
ATOM 3910 C C . ALA B 1 253 ? -21.406 -12.453 4.137 1 49.56 253 ALA B C 1
ATOM 3912 O O . ALA B 1 253 ? -21.828 -12.203 3.004 1 49.56 253 ALA B O 1
ATOM 3913 N N . PRO B 1 254 ? -20.859 -13.641 4.445 1 47.59 254 PRO B N 1
ATOM 3914 C CA . PRO B 1 254 ? -21.25 -14.797 3.631 1 47.59 254 PRO B CA 1
ATOM 3915 C C . PRO B 1 254 ? -22.734 -14.812 3.285 1 47.59 254 PRO B C 1
ATOM 3917 O O . PRO B 1 254 ? -23.547 -14.273 4.035 1 47.59 254 PRO B O 1
ATOM 3920 N N . PRO B 1 255 ? -23.078 -14.961 1.984 1 40.25 255 PRO B N 1
ATOM 3921 C CA . PRO B 1 255 ? -24.516 -15.141 1.771 1 40.25 255 PRO B CA 1
ATOM 3922 C C . PRO B 1 255 ? -25.156 -16.062 2.799 1 40.25 255 PRO B C 1
ATOM 3924 O O . PRO B 1 255 ? -24.484 -16.953 3.33 1 40.25 255 PRO B O 1
ATOM 3927 N N . PRO B 1 256 ? -26.25 -15.656 3.539 1 36.06 256 PRO B N 1
ATOM 3928 C CA . PRO B 1 256 ? -26.906 -16.625 4.406 1 36.06 256 PRO B CA 1
ATOM 3929 C C . PRO B 1 256 ? -26.953 -18.031 3.789 1 36.06 256 PRO B C 1
ATOM 3931 O O . PRO B 1 256 ? -26.984 -18.156 2.564 1 36.06 256 PRO B O 1
ATOM 3934 N N . THR B 1 257 ? -26.328 -18.953 4.367 1 36 257 THR B N 1
ATOM 3935 C CA . THR B 1 257 ? -26.578 -20.344 3.998 1 36 257 THR B CA 1
ATOM 3936 C C . THR B 1 257 ? -28.047 -20.531 3.607 1 36 257 THR B C 1
ATOM 3938 O O . THR B 1 257 ? -28.953 -20.219 4.387 1 36 257 THR B O 1
ATOM 3941 N N . GLN B 1 258 ? -28.406 -20.422 2.373 1 34.78 258 GLN B N 1
ATOM 3942 C CA . GLN B 1 258 ? -29.75 -20.875 1.978 1 34.78 258 GLN B CA 1
ATOM 3943 C C . GLN B 1 258 ? -30.188 -22.078 2.801 1 34.78 258 GLN B C 1
ATOM 3945 O O . GLN B 1 258 ? -29.422 -23.047 2.953 1 34.78 258 GLN B O 1
ATOM 3950 N N . GLY B 1 259 ? -31.094 -21.922 3.789 1 32.16 259 GLY B N 1
ATOM 3951 C CA . GLY B 1 259 ? -31.844 -22.984 4.457 1 32.16 259 GLY B CA 1
ATOM 3952 C C . GLY B 1 259 ? -32.156 -24.156 3.545 1 32.16 259 GLY B C 1
ATOM 3953 O O . GLY B 1 259 ? -31.906 -24.094 2.338 1 32.16 259 GLY B O 1
ATOM 3954 N N . PRO B 1 260 ? -32.594 -25.266 4.125 1 32.25 260 PRO B N 1
ATOM 3955 C CA . PRO B 1 260 ? -32.938 -26.578 3.562 1 32.25 260 PRO B CA 1
ATOM 3956 C C . PRO B 1 260 ? -33.688 -26.484 2.244 1 32.25 260 PRO B C 1
ATOM 3958 O O . PRO B 1 260 ? -34.312 -25.453 1.952 1 32.25 260 PRO B O 1
ATOM 3961 N N . THR B 1 261 ? -33.312 -27.359 1.332 1 31.08 261 THR B N 1
ATOM 3962 C CA . THR B 1 261 ? -33.969 -27.797 0.118 1 31.08 261 THR B CA 1
ATOM 3963 C C . THR B 1 261 ? -35.5 -27.859 0.332 1 31.08 261 THR B C 1
ATOM 3965 O O . THR B 1 261 ? -35.969 -28.531 1.251 1 31.08 261 THR B O 1
ATOM 3968 N N . LEU B 1 262 ? -36.188 -26.828 0.026 1 29.59 262 LEU B N 1
ATOM 3969 C CA . LEU B 1 262 ? -37.656 -26.969 -0.028 1 29.59 262 LEU B CA 1
ATOM 3970 C C . LEU B 1 262 ? -38.031 -28.297 -0.654 1 29.59 262 LEU B C 1
ATOM 3972 O O . LEU B 1 262 ? -37.656 -28.594 -1.791 1 29.59 262 LEU B O 1
ATOM 3976 N N . THR B 1 263 ? -38.25 -29.375 0.269 1 32.72 263 THR B N 1
ATOM 3977 C CA . THR B 1 263 ? -38.938 -30.609 -0.024 1 32.72 263 THR B CA 1
ATOM 3978 C C . THR B 1 263 ? -40.219 -30.344 -0.798 1 32.72 263 THR B C 1
ATOM 3980 O O . THR B 1 263 ? -41.156 -29.719 -0.269 1 32.72 263 THR B O 1
ATOM 3983 N N . VAL B 1 264 ? -40.125 -30.109 -2.062 1 33.91 264 VAL B N 1
ATOM 3984 C CA . VAL B 1 264 ? -41.312 -30.062 -2.949 1 33.91 264 VAL B CA 1
ATOM 3985 C C . VAL B 1 264 ? -42.156 -31.328 -2.734 1 33.91 264 VAL B C 1
ATOM 3987 O O . VAL B 1 264 ? -41.688 -32.438 -3 1 33.91 264 VAL B O 1
ATOM 3990 N N . GLN B 1 265 ? -42.969 -31.312 -1.685 1 31.3 265 GLN B N 1
ATOM 3991 C CA . GLN B 1 265 ? -44.062 -32.281 -1.588 1 31.3 265 GLN B CA 1
ATOM 3992 C C . GLN B 1 265 ? -44.938 -32.219 -2.828 1 31.3 265 GLN B C 1
ATOM 3994 O O . GLN B 1 265 ? -45.594 -31.203 -3.102 1 31.3 265 GLN B O 1
ATOM 3999 N N . ILE B 1 266 ? -44.562 -32.969 -3.902 1 31.28 266 ILE B N 1
ATOM 4000 C CA . ILE B 1 266 ? -45.406 -33.312 -5.027 1 31.28 266 ILE B CA 1
ATOM 4001 C C . ILE B 1 266 ? -46.719 -33.938 -4.516 1 31.28 266 ILE B C 1
ATOM 4003 O O . ILE B 1 266 ? -46.656 -35 -3.865 1 31.28 266 ILE B O 1
ATOM 4007 N N . PRO B 1 267 ? -47.688 -33.125 -4.301 1 28.73 267 PRO B N 1
ATOM 4008 C CA . PRO B 1 267 ? -48.938 -33.812 -3.998 1 28.73 267 PRO B CA 1
ATOM 4009 C C . PRO B 1 267 ? -49.312 -34.875 -5.031 1 28.73 267 PRO B C 1
ATOM 4011 O O . PRO B 1 267 ? -49 -34.719 -6.215 1 28.73 267 PRO B O 1
ATOM 4014 N N . ARG B 1 268 ? -49.281 -36.188 -4.621 1 34.53 268 ARG B N 1
ATOM 4015 C CA . ARG B 1 268 ? -49.844 -37.375 -5.289 1 34.53 268 ARG B CA 1
ATOM 4016 C C . ARG B 1 268 ? -51.25 -37.094 -5.785 1 34.53 268 ARG B C 1
ATOM 4018 O O . ARG B 1 268 ? -52.156 -36.781 -4.996 1 34.53 268 ARG B O 1
ATOM 4025 N N . CYS B 1 269 ? -51.438 -36.5 -6.98 1 25.69 269 CYS B N 1
ATOM 4026 C CA . CYS B 1 269 ? -52.688 -36.969 -7.539 1 25.69 269 CYS B CA 1
ATOM 4027 C C . CYS B 1 269 ? -52.594 -38.438 -7.965 1 25.69 269 CYS B C 1
ATOM 4029 O O . CYS B 1 269 ? -51.5 -38.875 -8.359 1 25.69 269 CYS B O 1
#

Secondary structure (DSSP, 8-state):
-----EEEEEEEEEEEETTEEEEEEEEEEEETT-EEEEE--TTSSHHHHHHHHTTSS--SEEEEEETTB-GGGS-HHHHHHHHTTEEEE-SS----TTSBHHHHHHGGGTTTS-HHHHHHTTTS---HHHHHHHHHHTT-GGGTTSBGGGS-HHHHHHHHHHHHHHH--SEEEEESTTTTS-HHHHHHHHHHHHHHHHHHT-EEEEE-S-HHHHHHH-SEEEEEETTEEEEEEEGGG--HHHHHHHT--GGGS------S---------/-----EEEEEEEEEEEETTEEEEEEEEEEEETT-EEEEE--TTSSHHHHHHHHTTSS--SEEEEEETTB-GGGS-HHHHHHHHTTEEEE-SS----TTSBHHHHHHGGGTTTS-HHHHHHHHHS---HHHHHHHHHHTT-GGGTTSBGGGS-HHHHHHHHHHHHHHH--SEEEEESTTTTS-HHHHHHHHHHHHHHHHHHT-EEEEE-S-HHHHHHH-SEEEEEETTEEEEEEEGGG--HHHHHHHT--GGGS------S---------

Foldseek 3Di:
DPQQQWQKWWAQFWADDVPATQAGGETDTHGFLAAEEEEFDPSLNQVVVLCVRLVVDPTPDTFMDGPNDGLVVDDPVVNLLSSLQEAEAELQDPFDQQDALLCLLVCLQVSNPPPPCVVCVVVPDSVLVLLLVLCVLLVCNVRRGPGLNPDDSQSNLSSSLSSRLSSLHQEYEYEASRVRDDPVSSLSSLQVVLVSSNVSRHHYYYYHHDLVSSLVRHQWYWQGGSNYTPDIDGSVPDDPVSVCVRHVDPVVPDPPPPDDDPPPPPPDD/DPQQQWQKWWAQFWADDVPATQAGGETDTHGFLAAEEEEFDPSLNQVVVLCVRLVVDPTPDTFMDGSNDGLVVDDPVVNLLSSLLEAEAELQDPFDQQDALLCLLVCLQVSNPPPPCVVCVVVPDSVLVLLLVLCVLLVCNVRRGPGLNPDDSQSNLSSSLSSRLSSLHQEYEYEASRVRDDPVSSLSSLQVVLVSSNVSRHHYYYYHHDLVSSLVRHQWYWQGGSNYTPDIDGSVPDDPVSVCVRHVDPVVPPDPPPPDDPPPPPPDD

InterPro domains:
  IPR003439 ABC transporter-like, ATP-binding domain [PF00005] (23-178)
  IPR003439 ABC transporter-like, ATP-binding domain [PS50893] (8-251)
  IPR003593 AAA+ ATPase domain [SM00382] (32-228)
  IPR017871 ABC transporter-like, conserved site [PS00211] (151-165)
  IPR027417 P-loop containing nucleoside triphosphate hydrolase [G3DSA:3.40.50.300] (1-251)
  IPR027417 P-loop containing nucleoside triphosphate hydrolase [SSF52540] (7-240)
  IPR050086 Methionine import ATP-binding protein MetN-like [PTHR43166] (3-243)

Sequence (538 aa):
MTASNAAIHLYGASLRHGQVRALDAVSLRIAQGERVAIIGPSGAGKSSLLHLMATAIQPSSGRLELLGEQPWALSARARQRLRARVGLVHQSPPLPPRQRVVTAVLAGRLGQWGTLRGLLNLLYPSDVPGARQVLAELGLADKLFVQCGQLSGGQLQRVGIARALYQRPQVLLTDEPVSAMDPVLADHSLALLNRHAQATGVTLVASLHAVELALAHFPRVIGIREGQVVFDCPAEAVTEQLLDALYANEQLAPPPTQGPTLTVQIPRCMTASNAAIHLYGASLRHGQVRALDAVSLRIAQGERVAIIGPSGAGKSSLLHLMATAIQPSSGRLELLGEQPWALSARARQRLRARVGLVHQSPPLPPRQRVVTAVLAGRLGQWGTLRGLLNLLYPSDVPGARQVLAELGLADKLFVQCGQLSGGQLQRVGIARALYQRPQVLLTDEPVSAMDPVLADHSLALLNRHAQATGVTLVASLHAVELALAHFPRVIGIREGQVVFDCPAEAVTEQLLDALYANEQLAPPPTQGPTLTVQIPRC

Organism: Pseudomonas putida (strain ATCC 47054 / DSM 6125 / CFBP 8728 / NCIMB 11950 / KT2440) (NCBI:txid160488)

pLDDT: mean 83.81, std 18.87, range [25.69, 98.62]

Solvent-accessible surface area (backbone atoms only — not comparable to full-atom values): 28683 Å² total; per-residue (Å²): 128,79,75,72,62,39,34,35,37,34,46,42,25,19,32,61,60,86,92,43,65,40,30,52,51,32,65,47,77,38,43,60,40,38,47,37,23,37,35,47,38,77,83,11,24,65,66,59,49,53,34,41,73,60,64,74,44,80,60,71,36,61,42,57,32,48,68,80,35,47,56,86,80,43,52,73,66,55,31,48,57,54,42,38,37,44,31,76,33,50,60,72,59,91,63,59,42,82,40,33,38,46,56,56,26,57,48,36,45,45,66,59,39,56,81,73,48,56,60,39,56,74,67,52,78,77,60,52,66,61,46,38,52,48,24,39,77,66,64,38,49,91,41,42,78,38,39,46,60,76,47,53,70,38,54,43,29,47,48,39,50,31,12,46,62,63,35,63,36,58,31,37,39,28,36,34,63,45,60,62,36,21,64,63,57,29,53,49,52,51,47,49,52,46,52,49,24,65,74,71,44,22,17,34,39,33,35,41,58,53,60,68,58,39,51,71,67,22,62,29,36,34,34,28,42,78,12,27,77,75,45,76,43,46,30,87,70,66,44,70,66,56,49,49,62,53,51,59,57,79,71,72,56,72,73,75,77,78,69,78,78,81,78,75,75,73,76,83,122,130,80,75,73,62,39,33,35,37,32,46,41,26,18,31,61,59,86,91,42,65,40,29,53,51,33,64,49,78,39,44,62,40,38,46,36,24,38,35,46,39,76,82,12,25,64,66,60,50,52,34,40,73,61,65,72,43,81,60,72,37,62,42,56,31,49,68,79,34,46,55,87,79,43,53,74,68,58,32,49,58,53,42,38,37,45,33,76,33,49,60,72,57,91,64,58,41,81,41,33,37,48,56,56,27,58,47,37,44,46,66,59,40,56,82,73,49,57,60,40,56,73,67,52,78,76,60,52,67,62,47,40,53,48,24,39,76,68,64,39,48,91,42,42,81,36,38,46,59,76,47,52,67,38,53,42,30,48,48,36,49,31,12,46,63,64,35,63,36,57,32,39,39,28,35,35,60,46,58,60,37,21,64,63,57,29,52,47,51,49,48,50,52,46,51,49,24,65,75,72,44,21,17,35,38,34,34,42,57,54,62,66,58,39,51,72,67,22,63,28,36,33,35,28,41,76,13,27,74,74,46,76,42,47,29,88,69,64,45,70,65,57,50,49,62,53,50,58,56,77,72,72,54,71,73,76,75,78,71,79,78,78,77,74,76,70,76,81,125